Protein AF-A0A848U5D4-F1 (afdb_monomer_lite)

Radius of gyration: 32.66 Å; chains: 1; bounding box: 74×111×81 Å

Foldseek 3Di:
DVPVVVVVVVVVVVPPPDPPDPDFAKFKAFEAAPPPRAGAFQKWKAAPPDLHTDGAHPRRMDMDTPCSVVVHQWIWIWDKQWDIDIDGPVVGDSPDYHYDYTYGDDDDDDDDPPPDDDDDPDDDPPDDPDFQLRLLLLLLVCLVVFAFQAKDKDWDWDWDWDADPNAIADIWIFIKIKTARILNDDRLPPIDIDTPDTDDDPVGHYDPQALDFDDPPVVQKFQVPDDDDRSVVDVVSLQVLCPCSSQQCAQRDPLCGNVNPRVSVSKDKDFDDWIDIPNFIWTWIKIWHDDPQKIKIWIWTAGPPRRHTFKIKIWIKGFDWDDDPPDPPDTDTDPIDTAKIKMWGWDDDPSHTDTPDIDIDHDMDGDDDDPKDFPDWDADLVQLKIKTFIPFFWDPVLQFDPVQKFKFFLNHTFAFPGWDGDGRMIITHGDPVVSVVRSVVLVVCVVVPNPSVNTIDIHGPDIAHPVRD

pLDDT: mean 85.97, std 15.61, range [33.41, 98.69]

Structure (mmCIF, N/CA/C/O backbone):
data_AF-A0A848U5D4-F1
#
_entry.id   AF-A0A848U5D4-F1
#
loop_
_atom_site.group_PDB
_atom_site.id
_atom_site.type_symbol
_atom_site.label_atom_id
_atom_site.label_alt_id
_atom_site.label_comp_id
_atom_site.label_asym_id
_atom_site.label_entity_id
_atom_site.label_seq_id
_atom_site.pdbx_PDB_ins_code
_atom_site.Cartn_x
_atom_site.Cartn_y
_atom_site.Cartn_z
_atom_site.occupancy
_atom_site.B_iso_or_equiv
_atom_site.auth_seq_id
_atom_site.auth_comp_id
_atom_site.auth_asym_id
_atom_site.auth_atom_id
_atom_site.pdbx_PDB_model_num
ATOM 1 N N . MET A 1 1 ? 0.485 -72.971 -9.382 1.00 54.16 1 MET A N 1
ATOM 2 C CA . MET A 1 1 ? 0.673 -71.608 -9.935 1.00 54.16 1 MET A CA 1
ATOM 3 C C . MET A 1 1 ? -0.340 -70.518 -9.480 1.00 54.16 1 MET A C 1
ATOM 5 O O . MET A 1 1 ? -0.244 -69.434 -10.042 1.00 54.16 1 MET A O 1
ATOM 9 N N . PRO A 1 2 ? -1.213 -70.651 -8.446 1.00 55.44 2 PRO A N 1
ATOM 10 C CA . PRO A 1 2 ? -2.162 -69.566 -8.116 1.00 55.44 2 PRO A CA 1
ATOM 11 C C . PRO A 1 2 ? -1.630 -68.511 -7.118 1.00 55.44 2 PRO A C 1
ATOM 13 O O . PRO A 1 2 ? -2.135 -67.395 -7.059 1.00 55.44 2 PRO A O 1
ATOM 16 N N . THR A 1 3 ? -0.567 -68.799 -6.359 1.00 53.78 3 THR A N 1
ATOM 17 C CA . THR A 1 3 ? -0.093 -67.922 -5.266 1.00 53.78 3 THR A CA 1
ATOM 18 C C . THR A 1 3 ? 0.720 -66.706 -5.728 1.00 53.78 3 THR A C 1
ATOM 20 O O . THR A 1 3 ? 0.752 -65.686 -5.040 1.00 53.78 3 THR A O 1
ATOM 23 N N . LYS A 1 4 ? 1.349 -66.764 -6.911 1.00 54.62 4 LYS A N 1
ATOM 24 C CA . LYS A 1 4 ? 2.077 -65.619 -7.496 1.00 54.62 4 LYS A CA 1
ATOM 25 C C . LYS A 1 4 ? 1.135 -64.580 -8.117 1.00 54.62 4 LYS A C 1
ATOM 27 O O . LYS A 1 4 ? 1.479 -63.401 -8.131 1.00 54.62 4 LYS A O 1
ATOM 32 N N . LEU A 1 5 ? -0.048 -64.998 -8.580 1.00 56.78 5 LEU A N 1
AT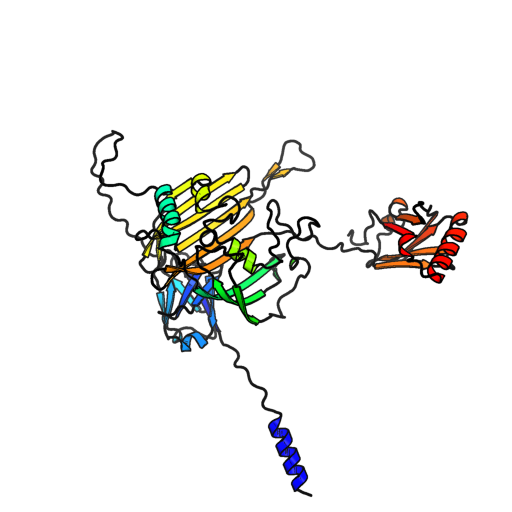OM 33 C CA . LEU A 1 5 ? -1.060 -64.097 -9.138 1.00 56.78 5 LEU A CA 1
ATOM 34 C C . LEU A 1 5 ? -1.739 -63.280 -8.029 1.00 56.78 5 LEU A C 1
ATOM 36 O O . LEU A 1 5 ? -1.858 -62.066 -8.154 1.00 56.78 5 LEU A O 1
ATOM 40 N N . LEU A 1 6 ? -2.067 -63.923 -6.901 1.00 55.53 6 LEU A N 1
ATOM 41 C CA . LEU A 1 6 ? -2.679 -63.259 -5.745 1.00 55.53 6 LEU A CA 1
ATOM 42 C C . LEU A 1 6 ? -1.739 -62.220 -5.104 1.00 55.53 6 LEU A C 1
ATOM 44 O O . LEU A 1 6 ? -2.174 -61.126 -4.760 1.00 55.53 6 LEU A O 1
ATOM 48 N N . LYS A 1 7 ? -0.429 -62.513 -5.027 1.00 54.50 7 LYS A N 1
ATOM 49 C CA . LYS A 1 7 ? 0.588 -61.552 -4.556 1.00 54.50 7 LYS A CA 1
ATOM 50 C C . LYS A 1 7 ? 0.797 -60.372 -5.514 1.00 54.50 7 LYS A C 1
ATOM 52 O O . LYS A 1 7 ? 1.061 -59.272 -5.045 1.00 54.50 7 LYS A O 1
ATOM 57 N N . ARG A 1 8 ? 0.657 -60.568 -6.833 1.00 57.53 8 ARG A N 1
ATOM 58 C CA . ARG A 1 8 ? 0.698 -59.466 -7.816 1.00 57.53 8 ARG A CA 1
ATOM 59 C C . ARG A 1 8 ? -0.566 -58.602 -7.769 1.00 57.53 8 ARG A C 1
ATOM 61 O O . ARG A 1 8 ? -0.453 -57.393 -7.915 1.00 57.53 8 ARG A O 1
ATOM 68 N N . LEU A 1 9 ? -1.731 -59.194 -7.496 1.00 56.75 9 LEU A N 1
ATOM 69 C CA . LEU A 1 9 ? -2.988 -58.456 -7.334 1.00 56.75 9 LEU A CA 1
ATOM 70 C C . LEU A 1 9 ? -2.988 -57.589 -6.057 1.00 56.75 9 LEU A C 1
ATOM 72 O O . LEU A 1 9 ? -3.416 -56.440 -6.091 1.00 56.75 9 LEU A O 1
ATOM 76 N N . LEU A 1 10 ? -2.430 -58.105 -4.954 1.00 56.72 10 LEU A N 1
ATOM 77 C CA . LEU A 1 10 ? -2.278 -57.368 -3.689 1.00 56.72 10 LEU A CA 1
ATOM 78 C C . LEU A 1 10 ? -1.253 -56.222 -3.768 1.00 56.72 10 LEU A C 1
ATOM 80 O O . LEU A 1 10 ? -1.412 -55.219 -3.080 1.00 56.72 10 LEU A O 1
ATOM 84 N N . LEU A 1 11 ? -0.233 -56.336 -4.629 1.00 52.09 11 LEU A N 1
ATOM 85 C CA . LEU A 1 11 ? 0.774 -55.286 -4.837 1.00 52.09 11 LEU A CA 1
ATOM 86 C C . LEU A 1 11 ? 0.240 -54.108 -5.678 1.00 52.09 11 LEU A C 1
ATOM 88 O O . LEU A 1 11 ? 0.707 -52.985 -5.519 1.00 52.09 11 LEU A O 1
ATOM 92 N N . ILE A 1 12 ? -0.755 -54.347 -6.542 1.00 57.12 12 ILE A N 1
ATOM 93 C CA . ILE A 1 12 ? -1.404 -53.303 -7.355 1.00 57.12 12 ILE A CA 1
ATOM 94 C C . ILE A 1 12 ? -2.438 -52.519 -6.527 1.00 57.12 12 ILE A C 1
ATOM 96 O O . ILE A 1 12 ? -2.585 -51.316 -6.728 1.00 57.12 12 ILE A O 1
ATOM 100 N N . LEU A 1 13 ? -3.083 -53.148 -5.533 1.00 53.72 13 LEU A N 1
ATOM 101 C CA . LEU A 1 13 ? -4.023 -52.460 -4.634 1.00 53.72 13 LEU A CA 1
ATOM 102 C C . LEU A 1 13 ? -3.355 -51.462 -3.668 1.00 53.72 13 LEU A C 1
ATOM 104 O O . LEU A 1 13 ? -4.023 -50.556 -3.180 1.00 53.72 13 LEU A O 1
ATOM 108 N N . PHE A 1 14 ? -2.052 -51.594 -3.402 1.00 52.59 14 PHE A N 1
ATOM 109 C CA . PHE A 1 14 ? -1.314 -50.678 -2.520 1.00 52.59 14 PHE A CA 1
ATOM 110 C C . PHE A 1 14 ? -0.798 -49.409 -3.224 1.00 52.59 14 PHE A C 1
ATOM 112 O O . PHE A 1 14 ? -0.247 -48.534 -2.563 1.00 52.59 14 PHE A O 1
ATOM 119 N N . PHE A 1 15 ? -0.982 -49.285 -4.546 1.00 53.69 15 PHE A N 1
ATOM 120 C CA . PHE A 1 15 ? -0.445 -48.174 -5.348 1.00 53.69 15 PHE A CA 1
ATOM 121 C C . PHE A 1 15 ? -1.496 -47.169 -5.855 1.00 53.69 15 PHE A C 1
ATOM 123 O O . PHE A 1 15 ? -1.135 -46.227 -6.557 1.00 53.69 15 PHE A O 1
ATOM 130 N N . SER A 1 16 ? -2.780 -47.325 -5.507 1.00 48.59 16 SER A N 1
ATOM 131 C CA . SER A 1 16 ? -3.867 -46.500 -6.065 1.00 48.59 16 SER A CA 1
ATOM 132 C C . SER A 1 16 ? -4.543 -45.530 -5.090 1.00 48.59 16 SER A C 1
ATOM 134 O O . SER A 1 16 ? -5.528 -44.899 -5.466 1.00 48.59 16 SER A O 1
ATOM 136 N N . THR A 1 17 ? -4.052 -45.353 -3.861 1.00 54.12 17 THR A N 1
ATOM 137 C CA . THR A 1 17 ? -4.565 -44.288 -2.982 1.00 54.12 17 THR A CA 1
ATOM 138 C C . THR A 1 17 ? -3.879 -42.970 -3.323 1.00 54.12 17 THR A C 1
ATOM 140 O O . THR A 1 17 ? -2.945 -42.544 -2.640 1.00 54.12 17 THR A O 1
ATOM 143 N N . THR A 1 18 ? -4.313 -42.312 -4.398 1.00 61.59 18 THR A N 1
ATOM 144 C CA . THR A 1 18 ? -4.013 -40.889 -4.554 1.00 61.59 18 THR A CA 1
ATOM 145 C C . THR A 1 18 ? -4.698 -40.150 -3.401 1.00 61.59 18 THR A C 1
ATOM 147 O O . THR A 1 18 ? -5.900 -40.335 -3.190 1.00 61.59 18 THR A O 1
ATOM 150 N N . PRO A 1 19 ? -3.976 -39.351 -2.596 1.00 57.00 19 PRO A N 1
ATOM 151 C CA . PRO A 1 19 ? -4.629 -38.513 -1.607 1.00 57.00 19 PRO A CA 1
ATOM 152 C C . PRO A 1 19 ? -5.522 -37.524 -2.357 1.00 57.00 19 PRO A C 1
ATOM 154 O O . PRO A 1 19 ? -5.044 -36.633 -3.060 1.00 57.00 19 PRO A O 1
ATOM 157 N N . ILE A 1 20 ? -6.836 -37.704 -2.234 1.00 56.47 20 ILE A N 1
ATOM 158 C CA . ILE A 1 20 ? -7.811 -36.693 -2.624 1.00 56.47 20 ILE A CA 1
ATOM 159 C C . ILE A 1 20 ? -7.644 -35.571 -1.604 1.00 56.47 20 ILE A C 1
ATOM 161 O O . ILE A 1 20 ? -8.182 -35.639 -0.500 1.00 56.47 20 ILE A O 1
ATOM 165 N N . PHE A 1 21 ? -6.843 -34.560 -1.936 1.00 56.91 21 PHE A N 1
ATOM 166 C CA . PHE A 1 21 ? -6.836 -33.327 -1.161 1.00 56.91 21 PHE A CA 1
ATOM 167 C C . PHE A 1 21 ? -8.234 -32.705 -1.278 1.00 56.91 21 PHE A C 1
ATOM 169 O O . PHE A 1 21 ? -8.692 -32.480 -2.403 1.00 56.91 21 PHE A O 1
ATOM 176 N N . PRO A 1 22 ? -8.936 -32.434 -0.163 1.00 52.28 22 PRO A N 1
ATOM 177 C CA . PRO A 1 22 ? -10.192 -31.705 -0.214 1.00 52.28 22 PRO A CA 1
ATOM 178 C C . PRO A 1 22 ? -9.967 -30.374 -0.933 1.00 52.28 22 PRO A C 1
ATOM 180 O O . PRO A 1 22 ? -9.109 -29.587 -0.529 1.00 52.28 22 PRO A O 1
ATOM 183 N N . GLN A 1 23 ? -10.715 -30.115 -2.007 1.00 60.06 23 GLN A N 1
ATOM 184 C CA . GLN A 1 23 ? -10.774 -28.766 -2.558 1.00 60.06 23 GLN A CA 1
ATOM 185 C C . GLN A 1 23 ? -11.432 -27.881 -1.501 1.00 60.06 23 GLN A C 1
ATOM 187 O O . GLN A 1 23 ? -12.581 -28.105 -1.123 1.00 60.06 23 GLN A O 1
ATOM 192 N N . GLU A 1 24 ? -10.683 -26.912 -0.980 1.00 73.06 24 GLU A N 1
ATOM 193 C CA . GLU A 1 24 ? -11.204 -25.962 -0.004 1.00 73.06 24 GLU A CA 1
ATOM 194 C C . GLU A 1 24 ? -12.320 -25.145 -0.668 1.00 73.06 24 GLU A C 1
ATOM 196 O O . GLU A 1 24 ? -12.078 -24.358 -1.584 1.00 73.06 24 GLU A O 1
ATOM 201 N N . GLY A 1 25 ? -13.563 -25.388 -0.245 1.00 84.75 25 GLY A N 1
ATOM 202 C CA . GLY A 1 25 ? -14.721 -24.638 -0.712 1.00 84.75 25 GLY A CA 1
ATOM 203 C C . GLY A 1 25 ? -14.667 -23.192 -0.225 1.00 84.75 25 GLY A C 1
ATOM 204 O O . GLY A 1 25 ? -14.090 -22.890 0.824 1.00 84.75 25 GLY A O 1
ATOM 205 N N . PHE A 1 26 ? -15.305 -22.288 -0.964 1.00 91.06 26 PHE A N 1
ATOM 206 C CA . PHE A 1 26 ? -15.376 -20.877 -0.605 1.00 91.06 26 PHE A CA 1
ATOM 207 C C . PHE A 1 26 ? -16.807 -20.358 -0.674 1.00 91.06 26 PHE A C 1
ATOM 209 O O . PHE A 1 26 ? -17.550 -20.667 -1.601 1.00 91.06 26 PHE A O 1
ATOM 216 N N . VAL A 1 27 ? -17.149 -19.475 0.261 1.00 94.62 27 VAL A N 1
ATOM 217 C CA . VAL A 1 27 ? -18.354 -18.648 0.188 1.00 94.62 27 VAL A CA 1
ATOM 218 C C . VAL A 1 27 ? -17.960 -17.276 -0.342 1.00 94.62 27 VAL A C 1
ATOM 220 O O . VAL A 1 27 ? -17.094 -16.601 0.222 1.00 94.62 27 VAL A O 1
ATOM 223 N N . THR A 1 28 ? -18.594 -16.858 -1.433 1.00 96.56 28 THR A N 1
ATOM 224 C CA . THR A 1 28 ? -18.390 -15.540 -2.040 1.00 96.56 28 THR A CA 1
ATOM 225 C C . THR A 1 28 ? -19.516 -14.590 -1.660 1.00 96.56 28 THR A C 1
ATOM 227 O O . THR A 1 28 ? -20.682 -14.978 -1.525 1.00 96.56 28 THR A O 1
ATOM 230 N N . GLY A 1 29 ? -19.185 -13.314 -1.506 1.00 97.19 29 GLY A N 1
ATOM 231 C CA . GLY A 1 29 ? -20.181 -12.287 -1.253 1.00 97.19 29 GLY A CA 1
ATOM 232 C C . GLY A 1 29 ? -19.762 -10.915 -1.747 1.00 97.19 29 GLY A C 1
ATOM 233 O O . GLY A 1 29 ? -18.620 -10.698 -2.145 1.00 97.19 29 GLY A O 1
ATOM 234 N N . GLN A 1 30 ? -20.720 -9.996 -1.732 1.00 97.94 30 GLN A N 1
ATOM 235 C CA . GLN A 1 30 ? -20.528 -8.594 -2.069 1.00 97.94 30 GLN A CA 1
ATOM 236 C C . GLN A 1 30 ? -21.238 -7.722 -1.036 1.00 97.94 30 GLN A C 1
ATOM 238 O O . GLN A 1 30 ? -22.431 -7.901 -0.781 1.00 97.94 30 GLN A O 1
ATOM 243 N N . LEU A 1 31 ? -20.496 -6.788 -0.447 1.00 98.31 31 LEU A N 1
ATOM 244 C CA . LEU A 1 31 ? -21.010 -5.799 0.490 1.00 98.31 31 LEU A CA 1
ATOM 245 C C . LEU A 1 31 ? -21.389 -4.524 -0.252 1.00 98.31 31 LEU A C 1
ATOM 247 O O . LEU A 1 31 ? -20.558 -3.935 -0.944 1.00 98.31 31 LEU A O 1
ATOM 251 N N . ILE A 1 32 ? -22.633 -4.092 -0.073 1.00 97.88 32 ILE A N 1
ATOM 252 C CA . ILE A 1 32 ? -23.153 -2.857 -0.663 1.00 97.88 32 ILE A CA 1
ATOM 253 C C . ILE A 1 32 ? -23.887 -2.021 0.386 1.00 97.88 32 ILE A C 1
ATOM 255 O O . ILE A 1 32 ? -24.508 -2.552 1.314 1.00 97.88 32 ILE A O 1
ATOM 259 N N . ASP A 1 33 ? -23.831 -0.707 0.231 1.00 97.25 33 ASP A N 1
ATOM 260 C CA . ASP A 1 33 ? -24.613 0.232 1.027 1.00 97.25 33 ASP A CA 1
ATOM 261 C C . ASP A 1 33 ? -26.102 0.077 0.671 1.00 97.25 33 ASP A C 1
ATOM 263 O O . ASP A 1 33 ? -26.503 0.096 -0.496 1.00 97.25 33 ASP A O 1
ATOM 267 N N . LYS A 1 34 ? -26.949 -0.105 1.690 1.00 97.06 34 LYS A N 1
ATOM 268 C CA . LYS A 1 34 ? -28.400 -0.258 1.521 1.00 97.06 34 LYS A CA 1
ATOM 269 C C . LYS A 1 34 ? -29.064 0.977 0.893 1.00 97.06 34 LYS A C 1
ATOM 271 O O . LYS A 1 34 ? -30.097 0.824 0.249 1.00 97.06 34 LYS A O 1
ATOM 276 N N . LYS A 1 35 ? -28.522 2.175 1.117 1.00 95.38 35 LYS A N 1
ATOM 277 C CA . LYS A 1 35 ? -29.077 3.468 0.703 1.00 95.38 35 LYS A CA 1
ATOM 278 C C . LYS A 1 35 ? -28.780 3.791 -0.758 1.00 95.38 35 LYS A C 1
ATOM 280 O O . LYS A 1 35 ? -29.699 4.182 -1.469 1.00 95.38 35 LYS A O 1
ATOM 285 N N . ASN A 1 36 ? -27.526 3.678 -1.194 1.00 95.50 36 ASN A N 1
ATOM 286 C CA . ASN A 1 36 ? -27.109 4.107 -2.538 1.00 95.50 36 ASN A CA 1
ATOM 287 C C . ASN A 1 36 ? -26.628 2.956 -3.443 1.00 95.50 36 ASN A C 1
ATOM 289 O O . ASN A 1 36 ? -26.412 3.178 -4.631 1.00 95.50 36 ASN A O 1
ATOM 293 N N . GLY A 1 37 ? -26.492 1.733 -2.917 1.00 95.50 37 GLY A N 1
ATOM 294 C CA . GLY A 1 37 ? -26.027 0.569 -3.672 1.00 95.50 37 GLY A CA 1
ATOM 295 C C . GLY A 1 37 ? -24.526 0.560 -3.976 1.00 95.50 37 GLY A C 1
ATOM 296 O O . GLY A 1 37 ? -24.070 -0.334 -4.688 1.00 95.50 37 GLY A O 1
ATOM 297 N N . GLU A 1 38 ? -23.754 1.519 -3.458 1.00 96.88 38 GLU A N 1
ATOM 298 C CA . GLU A 1 38 ? -22.311 1.575 -3.675 1.00 96.88 38 GLU A CA 1
ATOM 299 C C . GLU A 1 38 ? -21.589 0.442 -2.928 1.00 96.88 38 GLU A C 1
ATOM 301 O O . GLU A 1 38 ? -22.018 0.038 -1.841 1.00 96.88 38 GLU A O 1
ATOM 306 N N . PRO A 1 39 ? -20.475 -0.080 -3.471 1.00 97.56 39 PRO A N 1
ATOM 307 C CA . PRO A 1 39 ? -19.694 -1.092 -2.781 1.00 97.56 39 PRO A CA 1
ATOM 308 C C . PRO A 1 39 ? -19.050 -0.582 -1.493 1.00 97.56 39 PRO A C 1
ATOM 310 O O . PRO A 1 39 ? -18.466 0.502 -1.457 1.00 97.56 39 PRO A O 1
ATOM 313 N N . ILE A 1 40 ? -19.078 -1.408 -0.448 1.00 96.81 40 ILE A N 1
ATOM 314 C CA . ILE A 1 40 ? -18.435 -1.086 0.828 1.00 96.81 40 ILE A CA 1
ATOM 315 C C . ILE A 1 40 ? -17.030 -1.674 0.825 1.00 96.81 40 ILE A C 1
ATOM 317 O O . ILE A 1 40 ? -16.851 -2.886 0.924 1.00 96.81 40 ILE A O 1
ATOM 321 N N . VAL A 1 41 ? -16.039 -0.794 0.710 1.00 94.94 41 VAL A N 1
ATOM 322 C CA . VAL A 1 41 ? -14.622 -1.157 0.617 1.00 94.94 41 VAL A CA 1
ATOM 323 C C . VAL A 1 41 ? -13.982 -1.301 1.996 1.00 94.94 41 VAL A C 1
ATOM 325 O O . VAL A 1 41 ? -14.273 -0.521 2.904 1.00 94.94 41 VAL A O 1
ATOM 328 N N . PHE A 1 42 ? -13.061 -2.255 2.141 1.00 93.75 42 PHE A N 1
ATOM 329 C CA . PHE A 1 42 ? -12.286 -2.477 3.368 1.00 93.75 42 PHE A CA 1
ATOM 330 C C . PHE A 1 42 ? -13.120 -2.734 4.639 1.00 93.75 42 PHE A C 1
ATOM 332 O O . PHE A 1 42 ? -12.654 -2.489 5.750 1.00 93.75 42 PHE A O 1
ATOM 339 N N . ALA A 1 43 ? -14.349 -3.231 4.496 1.00 96.44 43 ALA A N 1
ATOM 340 C CA . ALA A 1 43 ? -15.112 -3.774 5.615 1.00 96.44 43 ALA A CA 1
ATOM 341 C C . ALA A 1 43 ? -14.491 -5.088 6.104 1.00 96.44 43 ALA A C 1
ATOM 343 O O . ALA A 1 43 ? -14.031 -5.894 5.287 1.00 96.44 43 ALA A O 1
ATOM 344 N N . THR A 1 44 ? -14.539 -5.305 7.416 1.00 96.00 44 THR A N 1
ATOM 345 C CA . THR A 1 44 ? -14.082 -6.520 8.094 1.00 96.00 44 THR A CA 1
ATOM 346 C C . THR A 1 44 ? -15.210 -7.544 8.123 1.00 96.00 44 THR A C 1
ATOM 348 O O . THR A 1 44 ? -16.311 -7.234 8.575 1.00 96.00 44 THR A O 1
ATOM 351 N N . ILE A 1 45 ? -14.928 -8.768 7.677 1.00 96.62 45 ILE A N 1
ATOM 352 C CA . ILE A 1 45 ? -15.831 -9.921 7.728 1.00 96.62 45 ILE A CA 1
ATOM 353 C C . ILE A 1 45 ? -15.126 -11.007 8.532 1.00 96.62 45 ILE A C 1
ATOM 355 O O . ILE A 1 45 ? -14.193 -11.633 8.030 1.00 96.62 45 ILE A O 1
ATOM 359 N N . ARG A 1 46 ? -15.540 -11.235 9.777 1.00 94.94 46 ARG A N 1
ATOM 360 C CA . ARG A 1 46 ? -14.860 -12.181 10.675 1.00 94.94 46 ARG A CA 1
ATOM 361 C C . ARG A 1 46 ? -15.822 -13.153 11.324 1.00 94.94 46 ARG A C 1
ATOM 363 O O . ARG A 1 46 ? -16.995 -12.841 11.500 1.00 94.94 46 ARG A O 1
ATOM 370 N N . VAL A 1 47 ? -15.315 -14.314 11.722 1.00 96.00 47 VAL A N 1
ATOM 371 C CA . VAL A 1 47 ? -16.056 -15.201 12.623 1.00 96.00 47 VAL A CA 1
ATOM 372 C C . VAL A 1 47 ? -16.212 -14.475 13.959 1.00 96.00 47 VAL A C 1
ATOM 374 O O . VAL A 1 47 ? -15.228 -14.008 14.537 1.00 96.00 47 VAL A O 1
ATOM 377 N N . LYS A 1 48 ? -17.452 -14.324 14.431 1.00 94.44 48 LYS A N 1
ATOM 378 C CA . LYS A 1 48 ? -17.763 -13.515 15.614 1.00 94.44 48 LYS A CA 1
ATOM 379 C C . LYS A 1 48 ? -16.980 -14.013 16.833 1.00 94.44 48 LYS A C 1
ATOM 381 O O . LYS A 1 48 ? -16.958 -15.205 17.128 1.00 94.44 48 LYS A O 1
ATOM 386 N N . GLY A 1 49 ? -16.312 -13.089 17.526 1.00 90.06 49 GLY A N 1
ATOM 387 C CA . GLY A 1 49 ? -15.462 -13.400 18.682 1.00 90.06 49 GLY A CA 1
ATOM 388 C C . GLY A 1 49 ? -14.119 -14.064 18.346 1.00 90.06 49 GLY A C 1
ATOM 389 O O . GLY A 1 49 ? -13.413 -14.487 19.257 1.00 90.06 49 GLY A O 1
ATOM 390 N N . LYS A 1 50 ? -13.744 -14.169 17.065 1.00 90.50 50 LYS A N 1
ATOM 391 C CA . LYS A 1 50 ? -12.449 -14.703 16.621 1.00 90.50 50 LYS A CA 1
ATOM 392 C C . LYS A 1 50 ? -11.660 -13.639 15.856 1.00 90.50 50 LYS A C 1
ATOM 394 O O . LYS A 1 50 ? -12.229 -12.743 15.234 1.00 90.50 50 LYS A O 1
ATOM 399 N N . ALA A 1 51 ? -10.336 -13.778 15.849 1.00 85.12 51 ALA A N 1
ATOM 400 C CA . ALA A 1 51 ? -9.424 -12.994 15.008 1.00 85.12 51 ALA A CA 1
ATOM 401 C C . ALA A 1 51 ? -9.275 -13.584 13.587 1.00 85.12 51 ALA A C 1
ATOM 403 O O . ALA A 1 51 ? -8.302 -13.319 12.891 1.00 85.12 51 ALA A O 1
ATOM 404 N N . ILE A 1 52 ? -10.228 -14.420 13.162 1.00 89.50 52 ILE A N 1
ATOM 405 C CA . ILE A 1 52 ? -10.224 -15.104 11.867 1.00 89.50 52 ILE A CA 1
ATOM 406 C C . ILE A 1 52 ? -11.236 -14.401 10.969 1.00 89.50 52 ILE A C 1
ATOM 408 O O . ILE A 1 52 ? -12.437 -14.406 11.254 1.00 89.50 52 ILE A O 1
ATOM 412 N N . GLY A 1 53 ? -10.758 -13.791 9.890 1.00 92.75 53 GLY A N 1
ATOM 413 C CA . GLY A 1 53 ? -11.595 -13.001 9.000 1.00 92.75 53 GLY A CA 1
ATOM 414 C C . GLY A 1 53 ? -10.921 -12.651 7.683 1.00 92.75 53 GLY A C 1
ATOM 415 O O . GLY A 1 53 ? -9.783 -13.029 7.418 1.00 92.75 53 GLY A O 1
ATOM 416 N N . VAL A 1 54 ? -11.663 -11.929 6.853 1.00 93.88 54 VAL A N 1
ATOM 417 C CA . VAL A 1 54 ? -11.210 -11.364 5.583 1.00 93.88 54 VAL A CA 1
ATOM 418 C C . VAL A 1 54 ? -11.662 -9.913 5.472 1.00 93.88 54 VAL A C 1
ATOM 420 O O . VAL A 1 54 ? -12.540 -9.453 6.206 1.00 93.88 54 VAL A O 1
ATOM 423 N N . ILE A 1 55 ? -11.081 -9.203 4.514 1.00 94.88 55 ILE A N 1
ATOM 424 C CA . ILE A 1 55 ? -11.407 -7.815 4.207 1.00 94.88 55 ILE A CA 1
ATOM 425 C C . ILE A 1 55 ? -12.043 -7.754 2.819 1.00 94.88 55 ILE A C 1
ATOM 427 O O . ILE A 1 55 ? -11.606 -8.444 1.896 1.00 94.88 55 ILE A O 1
ATOM 431 N N . SER A 1 56 ? -13.082 -6.937 2.668 1.00 96.25 56 SER A N 1
ATOM 432 C CA . SER A 1 56 ? -13.705 -6.695 1.360 1.00 96.25 56 SER A CA 1
ATOM 433 C C . SER A 1 56 ? -12.808 -5.874 0.429 1.00 96.25 56 SER A C 1
ATOM 435 O O . SER A 1 56 ? -12.091 -4.960 0.840 1.00 96.25 56 SER A O 1
ATOM 437 N N . ASN A 1 57 ? -12.873 -6.208 -0.856 1.00 92.62 57 ASN A N 1
ATOM 438 C CA . ASN A 1 57 ? -12.130 -5.576 -1.938 1.00 92.62 57 ASN A CA 1
ATOM 439 C C . ASN A 1 57 ? -12.696 -4.188 -2.300 1.00 92.62 57 ASN A C 1
ATOM 441 O O . ASN A 1 57 ? -13.707 -3.731 -1.768 1.00 92.62 57 ASN A O 1
ATOM 445 N N . LEU A 1 58 ? -12.054 -3.520 -3.267 1.00 89.44 58 LEU A N 1
ATOM 446 C CA . LEU A 1 58 ? -12.468 -2.202 -3.776 1.00 89.44 58 LEU A CA 1
ATOM 447 C C . LEU A 1 58 ? -13.843 -2.194 -4.470 1.00 89.44 58 LEU A C 1
ATOM 449 O O . LEU A 1 58 ? -14.436 -1.134 -4.630 1.00 89.44 58 LEU A O 1
ATOM 453 N N . ASP A 1 59 ? -14.337 -3.352 -4.897 1.00 92.38 59 ASP A N 1
ATOM 454 C CA . ASP A 1 59 ? -15.670 -3.558 -5.476 1.00 92.38 59 ASP A CA 1
ATOM 455 C C . ASP A 1 59 ? -16.663 -4.154 -4.459 1.00 92.38 59 ASP A C 1
ATOM 457 O O . ASP A 1 59 ? -17.731 -4.648 -4.835 1.00 92.38 59 ASP A O 1
ATOM 461 N N . GLY A 1 60 ? -16.300 -4.138 -3.169 1.00 95.69 60 GLY A N 1
ATOM 462 C CA . GLY A 1 60 ? -17.078 -4.695 -2.063 1.00 95.69 60 GLY A CA 1
ATOM 463 C C . GLY A 1 60 ? -17.116 -6.222 -2.029 1.00 95.69 60 GLY A C 1
ATOM 464 O O . GLY A 1 60 ? -17.736 -6.792 -1.130 1.00 95.69 60 GLY A O 1
ATOM 465 N N . SER A 1 61 ? -16.476 -6.908 -2.982 1.00 96.75 61 SER A N 1
ATOM 466 C CA . SER A 1 61 ? -16.444 -8.368 -3.008 1.00 96.75 61 SER A CA 1
ATOM 467 C C . SER A 1 61 ? -15.576 -8.927 -1.884 1.00 96.75 61 SER A C 1
ATOM 469 O O . SER A 1 61 ? -14.573 -8.336 -1.486 1.00 96.75 61 SER A O 1
ATOM 471 N N . PHE A 1 62 ? -15.938 -10.096 -1.376 1.00 95.62 62 PHE A N 1
ATOM 472 C CA . PHE A 1 62 ? -15.128 -10.852 -0.433 1.00 95.62 62 PHE A CA 1
ATOM 473 C C . PHE A 1 62 ? -15.312 -12.350 -0.671 1.00 95.62 62 PHE A C 1
ATOM 475 O O . PHE A 1 62 ? -16.289 -12.801 -1.279 1.00 95.62 62 PHE A O 1
ATOM 482 N N . ARG A 1 63 ? -14.355 -13.132 -0.178 1.00 92.94 63 ARG A N 1
ATOM 483 C CA . ARG A 1 63 ? -14.379 -14.589 -0.253 1.00 92.94 63 ARG A CA 1
ATOM 484 C C . ARG A 1 63 ? -13.863 -15.155 1.060 1.00 92.94 63 ARG A C 1
ATOM 486 O O . ARG A 1 63 ? -12.749 -14.821 1.448 1.00 92.94 63 ARG A O 1
ATOM 493 N N . ILE A 1 64 ? -14.652 -15.998 1.717 1.00 92.81 64 ILE A N 1
ATOM 494 C CA . ILE A 1 64 ? -14.245 -16.701 2.939 1.00 92.81 64 ILE A CA 1
ATOM 495 C C . ILE A 1 64 ? -14.112 -18.203 2.672 1.00 92.81 64 ILE A C 1
ATOM 497 O O . ILE A 1 64 ? -14.944 -18.764 1.953 1.00 92.81 64 ILE A O 1
ATOM 501 N N . PRO A 1 65 ? -13.091 -18.867 3.231 1.00 90.19 65 PRO A N 1
ATOM 502 C CA . PRO A 1 65 ? -13.014 -20.321 3.241 1.00 90.19 65 PRO A CA 1
ATOM 503 C C . PRO A 1 65 ? -14.196 -20.957 3.978 1.00 90.19 65 PRO A C 1
ATOM 505 O O . PRO A 1 65 ? -14.610 -20.475 5.032 1.00 90.19 65 PRO A O 1
ATOM 508 N N . GLU A 1 66 ? -14.702 -22.083 3.481 1.00 87.94 66 GLU A N 1
ATOM 509 C CA . GLU A 1 66 ? -15.790 -22.816 4.140 1.00 87.94 66 GLU A CA 1
ATOM 510 C C . GLU A 1 66 ? -15.423 -23.312 5.541 1.00 87.94 66 GLU A C 1
ATOM 512 O O . GLU A 1 66 ? -16.291 -23.328 6.417 1.00 87.94 66 GLU A O 1
ATOM 517 N N . ARG A 1 67 ? -14.139 -23.614 5.779 1.00 89.06 67 ARG A N 1
ATOM 518 C CA . ARG A 1 67 ? -13.600 -23.984 7.100 1.00 89.06 67 ARG A CA 1
ATOM 519 C C . ARG A 1 67 ? -13.829 -22.930 8.184 1.00 89.06 67 ARG A C 1
ATOM 521 O O . ARG A 1 67 ? -13.654 -23.210 9.359 1.00 89.06 67 ARG A O 1
ATOM 528 N N . PHE A 1 68 ? -14.247 -21.707 7.837 1.00 92.06 68 PHE A N 1
ATOM 529 C CA . PHE A 1 68 ? -14.663 -20.721 8.842 1.00 92.06 68 PHE A CA 1
ATOM 530 C C . PHE A 1 68 ? -15.790 -21.254 9.743 1.00 92.06 68 PHE A C 1
ATOM 532 O O . PHE A 1 68 ? -15.865 -20.865 10.907 1.00 92.06 68 PHE A O 1
ATOM 539 N N . LYS A 1 69 ? -16.602 -22.193 9.234 1.00 90.06 69 LYS A N 1
ATOM 540 C CA . LYS A 1 69 ? -17.643 -22.896 9.997 1.00 90.06 69 LYS A CA 1
ATOM 541 C C . LYS A 1 69 ? -17.093 -23.712 11.168 1.00 90.06 69 LYS A C 1
ATOM 543 O O . LYS A 1 69 ? -17.800 -23.865 12.160 1.00 90.06 69 LYS A O 1
ATOM 548 N N . ASP A 1 70 ? -15.840 -24.156 11.092 1.00 92.31 70 ASP A N 1
ATOM 549 C CA . ASP A 1 70 ? -15.185 -24.935 12.149 1.00 92.31 70 ASP A CA 1
ATOM 550 C C . ASP A 1 70 ? -14.848 -24.062 13.370 1.00 92.31 70 ASP A C 1
ATOM 552 O O . ASP A 1 70 ? -14.685 -24.560 14.482 1.00 92.31 70 ASP A O 1
ATOM 556 N N . PHE A 1 71 ? -14.775 -22.738 13.184 1.00 92.19 71 PHE A N 1
ATOM 557 C CA . PHE A 1 71 ? -14.444 -21.780 14.241 1.00 92.19 71 PHE A CA 1
ATOM 558 C C . PHE A 1 71 ? -15.673 -21.082 14.840 1.00 92.19 71 PHE A C 1
ATOM 560 O O . PHE A 1 71 ? -15.565 -20.491 15.919 1.00 92.19 71 PHE A O 1
ATOM 567 N N . GLY A 1 72 ? -16.819 -21.115 14.149 1.00 93.25 72 GLY A N 1
ATOM 568 C CA . GLY A 1 72 ? -18.069 -20.504 14.600 1.00 93.25 72 GLY A CA 1
ATOM 569 C C . GLY A 1 72 ? -19.146 -20.413 13.513 1.00 93.25 72 GLY A C 1
ATOM 570 O O . GLY A 1 72 ? -18.879 -20.524 12.319 1.00 93.25 72 GLY A O 1
ATOM 571 N N . SER A 1 73 ? -20.392 -20.185 13.937 1.00 94.00 73 SER A N 1
ATOM 572 C CA . SER A 1 73 ? -21.576 -20.154 13.062 1.00 94.00 73 SER A CA 1
ATOM 573 C C . SER A 1 73 ? -22.008 -18.755 12.615 1.00 94.00 73 SER A C 1
ATOM 575 O O . SER A 1 73 ? -22.843 -18.650 11.718 1.00 94.00 73 SER A O 1
ATOM 577 N N . VAL A 1 74 ? -21.450 -17.690 13.201 1.00 96.88 74 VAL A N 1
ATOM 578 C CA . VAL A 1 74 ? -21.837 -16.292 12.943 1.00 96.88 74 VAL A CA 1
ATOM 579 C C . VAL A 1 74 ? -20.667 -15.517 12.342 1.00 96.88 74 VAL A C 1
ATOM 581 O O . VAL A 1 74 ? -19.572 -15.506 12.908 1.00 96.88 74 VAL A O 1
ATOM 584 N N . LEU A 1 75 ? -20.912 -14.833 11.224 1.00 96.88 75 LEU A N 1
ATOM 585 C CA . LEU A 1 75 ? -20.053 -13.771 10.713 1.00 96.88 75 LEU A CA 1
ATOM 586 C C . LEU A 1 75 ? -20.502 -12.441 11.293 1.00 96.88 75 LEU A C 1
ATOM 588 O O . LEU A 1 75 ? -21.665 -12.074 11.155 1.00 96.88 75 LEU A O 1
ATOM 592 N N . GLU A 1 76 ? -19.559 -11.705 11.859 1.00 96.81 76 GLU A N 1
ATOM 593 C CA . GLU A 1 76 ? -19.715 -10.294 12.176 1.00 96.81 76 GLU A CA 1
ATOM 594 C C . GLU A 1 76 ? -19.114 -9.472 11.029 1.00 96.81 76 GLU A C 1
ATOM 596 O O . GLU A 1 76 ? -17.937 -9.624 10.679 1.00 96.81 76 GLU A O 1
ATOM 601 N N . ILE A 1 77 ? -19.931 -8.607 10.432 1.00 97.44 77 ILE A N 1
ATOM 602 C CA . ILE A 1 77 ? -19.537 -7.708 9.350 1.00 97.44 77 ILE A CA 1
ATOM 603 C C . ILE A 1 77 ? -19.558 -6.280 9.880 1.00 97.44 77 ILE A C 1
ATOM 605 O O . ILE A 1 77 ? -20.608 -5.771 10.275 1.00 97.44 77 ILE A O 1
ATOM 609 N N . SER A 1 78 ? -18.402 -5.620 9.855 1.00 95.75 78 SER A N 1
ATOM 610 C CA . SER A 1 78 ? -18.239 -4.257 10.362 1.00 95.75 78 SER A CA 1
ATOM 611 C C . SER A 1 78 ? -17.523 -3.358 9.360 1.00 95.75 78 SER A C 1
ATOM 613 O O . SER A 1 78 ? -16.605 -3.771 8.651 1.00 95.75 78 SER A O 1
ATOM 615 N N . SER A 1 79 ? -17.964 -2.106 9.288 1.00 95.38 79 SER A N 1
ATOM 616 C CA . SER A 1 79 ? -17.355 -1.073 8.457 1.00 95.38 79 SER A CA 1
ATOM 617 C C . SER A 1 79 ? -17.579 0.294 9.091 1.00 95.38 79 SER A C 1
ATOM 619 O O . SER A 1 79 ? -18.614 0.535 9.712 1.00 95.38 79 SER A O 1
ATOM 621 N N . MET A 1 80 ? -16.609 1.192 8.933 1.00 93.06 80 MET A N 1
ATOM 622 C CA . MET A 1 80 ? -16.700 2.558 9.446 1.00 93.06 80 MET A CA 1
ATOM 623 C C . MET A 1 80 ? -17.897 3.285 8.828 1.00 93.06 80 MET A C 1
ATOM 625 O O . MET A 1 80 ? -17.989 3.402 7.607 1.00 93.06 80 MET A O 1
ATOM 629 N N . GLY A 1 81 ? -18.790 3.799 9.673 1.00 92.56 81 GLY A N 1
ATOM 630 C CA . GLY A 1 81 ? -19.993 4.520 9.255 1.00 92.56 81 GLY A CA 1
ATOM 631 C C . GLY A 1 81 ? -21.191 3.621 8.955 1.00 92.56 81 GLY A C 1
ATOM 632 O O . GLY A 1 81 ? -22.181 4.115 8.426 1.00 92.56 81 GLY A O 1
ATOM 633 N N . TYR A 1 82 ? -21.133 2.333 9.301 1.00 95.00 82 TYR A N 1
ATOM 634 C CA . TYR A 1 82 ? -22.224 1.378 9.109 1.00 95.00 82 TYR A CA 1
ATOM 635 C C . TYR A 1 82 ? -22.588 0.677 10.415 1.00 95.00 82 TYR A C 1
ATOM 637 O O . TYR A 1 82 ? -21.750 0.478 11.293 1.00 95.00 82 TYR A O 1
ATOM 645 N N . VAL A 1 83 ? -23.852 0.278 10.524 1.00 94.88 83 VAL A N 1
ATOM 646 C CA . VAL A 1 83 ? -24.325 -0.594 11.599 1.00 94.88 83 VAL A CA 1
ATOM 647 C C . VAL A 1 83 ? -23.733 -1.987 11.387 1.00 94.88 83 VAL A C 1
ATOM 649 O O . VAL A 1 83 ? -23.887 -2.571 10.309 1.00 94.88 83 VAL A O 1
ATOM 652 N N . THR A 1 84 ? -23.060 -2.510 12.413 1.00 95.69 84 THR A N 1
ATOM 653 C CA . THR A 1 84 ? -22.501 -3.866 12.419 1.00 95.69 84 THR A CA 1
ATOM 654 C C . THR A 1 84 ? -23.603 -4.890 12.191 1.00 95.69 84 THR A C 1
ATOM 656 O O . THR A 1 84 ? -24.694 -4.785 12.755 1.00 95.69 84 THR A O 1
ATOM 659 N N . LYS A 1 85 ? -23.330 -5.875 11.338 1.00 96.56 85 LYS A N 1
ATOM 660 C CA . LYS A 1 85 ? -24.308 -6.882 10.941 1.00 96.56 85 LYS A CA 1
ATOM 661 C C . LYS A 1 85 ? -23.785 -8.277 11.226 1.00 96.56 85 LYS A C 1
ATOM 663 O O . LYS A 1 85 ? -22.760 -8.672 10.677 1.00 96.56 85 LYS A O 1
ATOM 668 N N . ASP A 1 86 ? -24.558 -9.026 11.998 1.00 97.56 86 ASP A N 1
ATOM 669 C CA . ASP A 1 86 ? -24.339 -10.451 12.207 1.00 97.56 86 ASP A CA 1
ATOM 670 C C . ASP A 1 86 ? -25.135 -11.268 11.189 1.00 97.56 86 ASP A C 1
ATOM 672 O O . ASP A 1 86 ? -26.295 -10.962 10.900 1.00 97.56 86 ASP A O 1
ATOM 676 N N . ILE A 1 87 ? -24.510 -12.300 10.624 1.00 96.75 87 ILE A N 1
ATOM 677 C CA . ILE A 1 87 ? -25.133 -13.220 9.664 1.00 96.75 87 ILE A CA 1
ATOM 678 C C . ILE A 1 87 ? -24.699 -14.647 9.985 1.00 96.75 87 ILE A C 1
ATOM 680 O O . ILE A 1 87 ? -23.522 -14.895 10.241 1.00 96.75 87 ILE A O 1
ATOM 684 N N . LEU A 1 88 ? -25.625 -15.605 9.933 1.00 96.50 88 LEU A N 1
ATOM 685 C CA . LEU A 1 88 ? -25.280 -17.017 10.073 1.00 96.50 88 LEU A CA 1
ATOM 686 C C . LEU A 1 88 ? -24.552 -17.512 8.816 1.00 96.50 88 LEU A C 1
ATOM 688 O O . LEU A 1 88 ? -25.038 -17.347 7.699 1.00 96.50 88 LEU A O 1
ATOM 692 N N . LEU A 1 89 ? -23.405 -18.182 8.981 1.00 93.44 89 LEU A N 1
ATOM 693 C CA . LEU A 1 89 ? -22.660 -18.778 7.859 1.00 93.44 89 LEU A CA 1
ATOM 694 C C . LEU A 1 89 ? -23.492 -19.821 7.098 1.00 93.44 89 LEU A C 1
ATOM 696 O O . LEU A 1 89 ? -23.211 -20.100 5.933 1.00 93.44 89 LEU A O 1
ATOM 700 N N . TYR A 1 90 ? -24.470 -20.437 7.761 1.00 91.00 90 TYR A N 1
ATOM 701 C CA . TYR A 1 90 ? -25.353 -21.438 7.167 1.00 91.00 90 TYR A CA 1
ATOM 702 C C . TYR A 1 90 ? -26.400 -20.834 6.222 1.00 91.00 90 TYR A C 1
ATOM 704 O O . TYR A 1 90 ? -26.849 -21.537 5.322 1.00 91.00 90 TYR A O 1
ATOM 712 N N . ASP A 1 91 ? -26.702 -19.538 6.351 1.00 94.12 91 ASP A N 1
ATOM 713 C CA . ASP A 1 91 ? -27.647 -18.832 5.473 1.00 94.12 91 ASP A CA 1
ATOM 714 C C . ASP A 1 91 ? -27.005 -18.413 4.140 1.00 94.12 91 ASP A C 1
ATOM 716 O O . ASP A 1 91 ? -27.693 -18.026 3.192 1.00 94.12 91 ASP A O 1
ATOM 720 N N . LEU A 1 92 ? -25.673 -18.466 4.053 1.00 94.56 92 LEU A N 1
ATOM 721 C CA . LEU A 1 92 ? -24.933 -18.074 2.860 1.00 94.56 92 LEU A CA 1
ATOM 722 C C . LEU A 1 92 ? -24.859 -19.229 1.861 1.00 94.56 92 LEU A C 1
ATOM 724 O O . LEU A 1 92 ? -24.429 -20.341 2.176 1.00 94.56 92 LEU A O 1
ATOM 728 N N . SER A 1 93 ? -25.227 -18.939 0.614 1.00 93.06 93 SER A N 1
ATOM 729 C CA . SER A 1 93 ? -25.118 -19.906 -0.471 1.00 93.06 93 SER A CA 1
ATOM 730 C C . SER A 1 93 ? -23.660 -20.140 -0.848 1.00 93.06 93 SER A C 1
ATOM 732 O O . SER A 1 93 ? -22.887 -19.196 -1.010 1.00 93.06 93 SER A O 1
ATOM 734 N N . LYS A 1 94 ? -23.320 -21.409 -1.070 1.00 91.00 94 LYS A N 1
ATOM 735 C CA . LYS A 1 94 ? -22.036 -21.837 -1.641 1.00 91.00 94 LYS A CA 1
ATOM 736 C C . LYS A 1 94 ? -21.995 -21.713 -3.166 1.00 91.00 94 LYS A C 1
ATOM 738 O O . LYS A 1 94 ? -20.927 -21.645 -3.756 1.00 91.00 94 LYS A O 1
ATOM 743 N N . TYR A 1 95 ? -23.163 -21.687 -3.808 1.00 91.56 95 TYR A N 1
ATOM 744 C CA . TYR A 1 95 ? -23.294 -21.818 -5.264 1.00 91.56 95 TYR A CA 1
ATOM 745 C C . TYR A 1 95 ? -23.539 -20.489 -5.986 1.00 91.56 95 TYR A C 1
ATOM 747 O O . TYR A 1 95 ? -23.589 -20.454 -7.212 1.00 91.56 95 TYR A O 1
ATOM 755 N N . LYS A 1 96 ? -23.731 -19.389 -5.249 1.00 94.38 96 LYS A N 1
ATOM 756 C CA . LYS A 1 96 ? -23.918 -18.046 -5.817 1.00 94.38 96 LYS A CA 1
ATOM 757 C C . LYS A 1 96 ? -23.266 -16.988 -4.940 1.00 94.38 96 LYS A C 1
ATOM 759 O O . LYS A 1 96 ? -23.134 -17.175 -3.734 1.00 94.38 96 LYS A O 1
ATOM 764 N N . THR A 1 97 ? -22.963 -15.844 -5.539 1.00 95.88 97 THR A N 1
ATOM 765 C CA . THR A 1 97 ? -22.492 -14.667 -4.808 1.00 95.88 97 THR A CA 1
ATOM 766 C C . THR A 1 97 ? -23.591 -14.126 -3.897 1.00 95.88 97 THR A C 1
ATOM 768 O O . THR A 1 97 ? -24.693 -13.798 -4.344 1.00 95.88 97 THR A O 1
ATOM 771 N N . ASN A 1 98 ? -23.288 -14.011 -2.607 1.00 97.50 98 ASN A N 1
ATOM 772 C CA . ASN A 1 98 ? -24.214 -13.500 -1.604 1.00 97.50 98 ASN A CA 1
ATOM 773 C C . ASN A 1 98 ? -24.154 -11.966 -1.552 1.00 97.50 98 ASN A C 1
ATOM 775 O O . ASN A 1 98 ? -23.142 -11.395 -1.150 1.00 97.50 98 ASN A O 1
ATOM 779 N N . SER A 1 99 ? -25.233 -11.282 -1.940 1.00 97.12 99 SER A N 1
ATOM 780 C CA . SER A 1 99 ? -25.328 -9.822 -1.811 1.00 97.12 99 SER A CA 1
ATOM 781 C C . SER A 1 99 ? -25.786 -9.445 -0.403 1.00 97.12 99 SER A C 1
ATOM 783 O O . SER A 1 99 ? -26.893 -9.788 0.018 1.00 97.12 99 SER A O 1
ATOM 785 N N . ILE A 1 100 ? -24.936 -8.735 0.335 1.00 97.88 100 ILE A N 1
ATOM 786 C CA . ILE A 1 100 ? -25.180 -8.345 1.721 1.00 97.88 100 ILE A CA 1
ATOM 787 C C . ILE A 1 100 ? -25.230 -6.822 1.802 1.00 97.88 100 ILE A C 1
ATOM 789 O O . ILE A 1 100 ? -24.260 -6.124 1.516 1.00 97.88 100 ILE A O 1
ATOM 793 N N . ARG A 1 101 ? -26.382 -6.309 2.238 1.00 97.69 101 ARG A N 1
ATOM 794 C CA . ARG A 1 101 ? -26.613 -4.874 2.430 1.00 97.69 101 ARG A CA 1
ATOM 795 C C . ARG A 1 101 ? -26.321 -4.458 3.868 1.00 97.69 101 ARG A C 1
ATOM 797 O O . ARG A 1 101 ? -26.885 -5.077 4.783 1.00 97.69 101 ARG A O 1
ATOM 804 N N . LEU A 1 102 ? -25.505 -3.418 4.051 1.00 97.50 102 LEU A N 1
ATOM 805 C CA . LEU A 1 102 ? -25.280 -2.762 5.345 1.00 97.50 102 LEU A CA 1
ATOM 806 C C . LEU A 1 102 ? -26.022 -1.427 5.413 1.00 97.50 102 LEU A C 1
ATOM 808 O O . LEU A 1 102 ? -26.176 -0.732 4.410 1.00 97.50 102 LEU A O 1
ATOM 812 N N . VAL A 1 103 ? -26.504 -1.083 6.604 1.00 96.31 103 VAL A N 1
ATOM 813 C CA . VAL A 1 103 ? -27.224 0.170 6.858 1.00 96.31 103 VAL A CA 1
ATOM 814 C C . VAL A 1 103 ? -26.216 1.221 7.327 1.00 96.31 103 VAL A C 1
ATOM 816 O O . VAL A 1 103 ? -25.463 0.917 8.254 1.00 96.31 103 VAL A O 1
ATOM 819 N N . PRO A 1 104 ? -26.183 2.432 6.742 1.00 93.25 104 PRO A N 1
ATOM 820 C CA . PRO A 1 104 ? -25.376 3.526 7.275 1.00 93.25 104 PRO A CA 1
ATOM 821 C C . PRO A 1 104 ? -25.731 3.819 8.738 1.00 93.25 104 PRO A C 1
ATOM 823 O O . PRO A 1 104 ? -26.907 3.899 9.095 1.00 93.25 104 PRO A O 1
ATOM 826 N N . ALA A 1 105 ? -24.720 3.971 9.586 1.00 90.31 105 ALA A N 1
ATOM 827 C CA . ALA A 1 105 ? -24.899 4.364 10.975 1.00 90.31 105 ALA A CA 1
ATOM 828 C C . ALA A 1 105 ? -25.188 5.867 11.055 1.00 90.31 105 ALA A C 1
ATOM 830 O O . ALA A 1 105 ? -24.513 6.676 10.418 1.00 90.31 105 ALA A O 1
ATOM 831 N N . VAL A 1 106 ? -26.179 6.244 11.860 1.00 78.12 106 VAL A N 1
ATOM 832 C CA . VAL A 1 106 ? -26.482 7.646 12.158 1.00 78.12 106 VAL A CA 1
ATOM 833 C C . VAL A 1 106 ? -25.776 8.009 13.457 1.00 78.12 106 VAL A C 1
ATOM 835 O O . VAL A 1 106 ? -26.046 7.406 14.494 1.00 78.12 106 VAL A O 1
ATOM 838 N N . VAL A 1 107 ? -24.868 8.983 13.405 1.00 72.12 107 VAL A N 1
ATOM 839 C CA . VAL A 1 107 ? -24.276 9.568 14.612 1.00 72.12 107 VAL A CA 1
ATOM 840 C C . VAL A 1 107 ? -25.176 10.714 15.052 1.00 72.12 107 VAL A C 1
ATOM 842 O O . VAL A 1 107 ? -25.248 11.737 14.375 1.00 72.12 107 VAL A O 1
ATOM 845 N N . LEU A 1 108 ? -25.897 10.529 16.157 1.00 63.00 108 LEU A N 1
ATOM 846 C CA . LEU A 1 108 ? -26.595 11.630 16.813 1.00 63.00 108 LEU A CA 1
ATOM 847 C C . LEU A 1 108 ? -25.537 12.519 17.476 1.00 63.00 108 LEU A C 1
ATOM 849 O O . LEU A 1 108 ? -24.720 12.032 18.259 1.00 63.00 108 LEU A O 1
ATOM 853 N N . LEU A 1 109 ? -25.519 13.795 17.097 1.00 58.28 109 LEU A N 1
ATOM 854 C CA . LEU A 1 109 ? -24.696 14.803 17.753 1.00 58.28 109 LEU A CA 1
ATOM 855 C C . LEU A 1 109 ? -25.394 15.211 19.050 1.00 58.28 109 LEU A C 1
ATOM 857 O O . LEU A 1 109 ? -26.601 15.451 19.036 1.00 58.28 109 LEU A O 1
ATOM 861 N N . ASP A 1 110 ? -24.641 15.302 20.144 1.00 44.69 110 ASP A N 1
ATOM 862 C CA . ASP A 1 110 ? -25.159 15.891 21.377 1.00 44.69 110 ASP A CA 1
ATOM 863 C C . ASP A 1 110 ? -25.463 17.378 21.112 1.00 44.69 110 ASP A C 1
ATOM 865 O O . ASP A 1 110 ? -24.666 18.076 20.470 1.00 44.69 110 ASP A O 1
ATOM 869 N N . GLU A 1 111 ? -26.636 17.857 21.541 1.00 37.47 111 GLU A N 1
ATOM 870 C CA . GLU A 1 111 ? -27.019 19.261 21.373 1.00 37.47 111 GLU A CA 1
ATOM 871 C C . GLU A 1 111 ? -25.991 20.159 22.063 1.00 37.47 111 GLU A C 1
ATOM 873 O O . GLU A 1 111 ? -25.769 20.092 23.272 1.00 37.47 111 GLU A O 1
ATOM 878 N N . VAL A 1 112 ? -25.354 21.031 21.281 1.00 45.88 112 VAL A N 1
ATOM 879 C CA . VAL A 1 112 ? -24.525 22.094 21.839 1.00 45.88 112 VAL A CA 1
ATOM 880 C C . VAL A 1 112 ? -25.482 23.123 22.427 1.00 45.88 112 VAL A C 1
ATOM 882 O O . VAL A 1 112 ? -26.155 23.836 21.682 1.00 45.88 112 VAL A O 1
ATOM 885 N N . VAL A 1 113 ? -25.546 23.207 23.755 1.00 41.19 113 VAL A N 1
ATOM 886 C CA . VAL A 1 113 ? -26.254 24.284 24.455 1.00 41.19 113 VAL A CA 1
ATOM 887 C C . VAL A 1 113 ? -25.509 25.588 24.165 1.00 41.19 113 VAL A C 1
ATOM 889 O O . VAL A 1 113 ? -24.532 25.938 24.823 1.00 41.19 113 VAL A O 1
ATOM 892 N N . VAL A 1 114 ? -25.923 26.296 23.114 1.00 41.59 114 VAL A N 1
ATOM 893 C CA . VAL A 1 114 ? -25.395 27.626 22.805 1.00 41.59 114 VAL A CA 1
ATOM 894 C C . VAL A 1 114 ? -26.136 28.627 23.685 1.00 41.59 114 VAL A C 1
ATOM 896 O O . VAL A 1 114 ? -27.167 29.169 23.291 1.00 41.59 114 VAL A O 1
ATOM 899 N N . GLU A 1 115 ? -25.613 28.892 24.881 1.00 41.75 115 GLU A N 1
ATOM 900 C CA . GLU A 1 115 ? -26.026 30.071 25.642 1.00 41.75 115 GLU A CA 1
ATOM 901 C C . GLU A 1 115 ? -25.579 31.322 24.874 1.00 41.75 115 GLU A C 1
ATOM 903 O O . GLU A 1 115 ? -24.393 31.642 24.751 1.00 41.75 115 GLU A O 1
ATOM 908 N N . GLY A 1 116 ? -26.549 32.002 24.265 1.00 42.31 116 GLY A N 1
ATOM 909 C CA . GLY A 1 116 ? -26.312 33.211 23.497 1.00 42.31 116 GLY A CA 1
ATOM 910 C C . GLY A 1 116 ? -25.881 34.365 24.395 1.00 42.31 116 GLY A C 1
ATOM 911 O O . GLY A 1 116 ? -26.716 34.954 25.072 1.00 42.31 116 GLY A O 1
ATOM 912 N N . VAL A 1 117 ? -24.606 34.760 24.330 1.00 38.31 117 VAL A N 1
ATOM 913 C CA . VAL A 1 117 ? -24.151 36.090 24.765 1.00 38.31 117 VAL A CA 1
ATOM 914 C C . VAL A 1 117 ? -23.138 36.666 23.765 1.00 38.31 117 VAL A C 1
ATOM 916 O O . VAL A 1 117 ? -22.357 35.968 23.123 1.00 38.31 117 VAL A O 1
ATOM 919 N N . GLN A 1 118 ? -23.247 37.979 23.598 1.00 39.03 118 GLN A N 1
ATOM 920 C CA . GLN A 1 118 ? -22.749 38.859 22.547 1.00 39.03 118 GLN A CA 1
ATOM 921 C C . GLN A 1 118 ? -21.236 38.821 22.243 1.00 39.03 118 GLN A C 1
ATOM 923 O O . GLN A 1 118 ? -20.396 38.386 23.026 1.00 39.03 118 GLN A O 1
ATOM 928 N N . LYS A 1 119 ? -20.905 39.376 21.066 1.00 44.31 119 LYS A N 1
ATOM 929 C CA . LYS A 1 119 ? -19.570 39.629 20.496 1.00 44.31 119 LYS A CA 1
ATOM 930 C C . LYS A 1 119 ? -18.529 40.144 21.512 1.00 44.31 119 LYS A C 1
ATOM 932 O O . LYS A 1 119 ? -18.291 41.342 21.575 1.00 44.31 119 LYS A O 1
ATOM 937 N N . VAL A 1 120 ? -17.780 39.247 22.155 1.00 39.31 120 VAL A N 1
ATOM 938 C CA . VAL A 1 120 ? -16.382 39.475 22.569 1.00 39.31 120 VAL A CA 1
ATOM 939 C C . VAL A 1 120 ? -15.618 38.154 22.457 1.00 39.31 120 VAL A C 1
ATOM 941 O O . VAL A 1 120 ? -16.013 37.127 23.000 1.00 39.31 120 VAL A O 1
ATOM 944 N N . ARG A 1 121 ? -14.486 38.168 21.743 1.00 47.56 121 ARG A N 1
ATOM 945 C CA . ARG A 1 121 ? -13.534 37.052 21.663 1.00 47.56 121 ARG A CA 1
ATOM 946 C C . ARG A 1 121 ? -12.884 36.795 23.031 1.00 47.56 121 ARG A C 1
ATOM 948 O O . ARG A 1 121 ? -11.763 37.234 23.253 1.00 47.56 121 ARG A O 1
ATOM 955 N N . LYS A 1 122 ? -13.533 36.032 23.909 1.00 38.59 122 LYS A N 1
ATOM 956 C CA . LYS A 1 122 ? -12.879 35.255 24.975 1.00 38.59 122 LYS A CA 1
ATOM 957 C C . LYS A 1 122 ? -13.671 33.965 25.176 1.00 38.59 122 LYS A C 1
ATOM 959 O O . LYS A 1 122 ? -14.795 33.987 25.653 1.00 38.59 122 LYS A O 1
ATOM 964 N N . ARG A 1 123 ? -13.083 32.840 24.753 1.00 39.28 123 ARG A N 1
ATOM 965 C CA . ARG A 1 123 ? -13.612 31.496 25.024 1.00 39.28 123 ARG A CA 1
ATOM 966 C C . ARG A 1 123 ? -13.678 31.307 26.541 1.00 39.28 123 ARG A C 1
ATOM 968 O O . ARG A 1 123 ? -12.646 31.466 27.195 1.00 39.28 123 ARG A O 1
ATOM 975 N N . ALA A 1 124 ? -14.852 30.971 27.066 1.00 33.41 124 ALA A N 1
ATOM 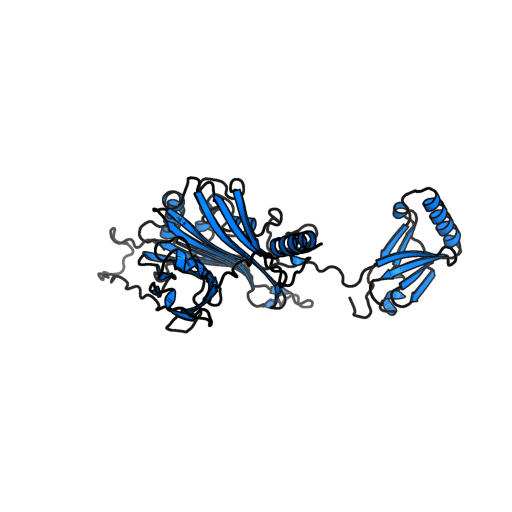976 C CA . ALA A 1 124 ? -15.022 30.604 28.464 1.00 33.41 124 ALA A CA 1
ATOM 977 C C . ALA A 1 124 ? -14.112 29.404 28.823 1.00 33.41 124 ALA A C 1
ATOM 979 O O . ALA A 1 124 ? -13.897 28.513 27.989 1.00 33.41 124 ALA A O 1
ATOM 980 N N . PRO A 1 125 ? -13.528 29.363 30.031 1.00 40.88 125 PRO A N 1
ATOM 981 C CA . PRO A 1 125 ? -12.787 28.209 30.510 1.00 40.88 125 PRO A CA 1
ATOM 982 C C . PRO A 1 125 ? -13.790 27.154 30.995 1.00 40.88 125 PRO A C 1
ATOM 984 O O . PRO A 1 125 ? -14.244 27.210 32.127 1.00 40.88 125 PRO A O 1
ATOM 987 N N . GLY A 1 126 ? -14.159 26.214 30.124 1.00 39.88 126 GLY A N 1
ATOM 988 C CA . GLY A 1 126 ? -15.046 25.107 30.504 1.00 39.88 126 GLY A CA 1
ATOM 989 C C . GLY A 1 126 ? -15.430 24.189 29.349 1.00 39.88 126 GLY A C 1
ATOM 990 O O . GLY A 1 126 ? -15.427 22.980 29.522 1.00 39.88 126 GLY A O 1
ATOM 991 N N . ASP A 1 127 ? -15.626 24.737 28.146 1.00 43.44 127 ASP A N 1
ATOM 992 C CA . ASP A 1 127 ? -16.095 23.963 26.990 1.00 43.44 127 ASP A CA 1
ATOM 993 C C . ASP A 1 127 ? -15.111 24.062 25.809 1.00 43.44 127 ASP A C 1
ATOM 995 O O . ASP A 1 127 ? -15.235 24.869 24.883 1.00 43.44 127 ASP A O 1
ATOM 999 N N . LYS A 1 128 ? -14.005 23.310 25.898 1.00 56.12 128 LYS A N 1
ATOM 1000 C CA . LYS A 1 128 ? -12.970 23.274 24.851 1.00 56.12 128 LYS A CA 1
ATOM 1001 C C . LYS A 1 128 ? -13.137 22.021 24.007 1.00 56.12 128 LYS A C 1
ATOM 1003 O O . LYS A 1 128 ? -12.388 21.059 24.176 1.00 56.12 128 LYS A O 1
ATOM 1008 N N . THR A 1 129 ? -14.033 22.076 23.026 1.00 76.56 129 THR A N 1
ATOM 1009 C CA . THR A 1 129 ? -13.968 21.165 21.876 1.00 76.56 129 THR A CA 1
ATOM 1010 C C . THR A 1 129 ? -12.532 21.155 21.326 1.00 76.56 129 THR A C 1
ATOM 1012 O O . THR A 1 129 ? -11.946 22.197 21.002 1.00 76.56 129 THR A O 1
ATOM 1015 N N . LEU A 1 130 ? -11.891 19.980 21.325 1.00 88.00 130 LEU A N 1
ATOM 1016 C CA . LEU A 1 130 ? -10.501 19.849 20.889 1.00 88.00 130 LEU A CA 1
ATOM 1017 C C . LEU A 1 130 ? -10.393 20.231 19.407 1.00 88.00 130 LEU A C 1
ATOM 1019 O O . LEU A 1 130 ? -11.174 19.774 18.573 1.00 88.00 130 LEU A O 1
ATOM 1023 N N . SER A 1 131 ? -9.411 21.066 19.058 1.00 94.81 131 SER A N 1
ATOM 1024 C CA . SER A 1 131 ? -9.147 21.380 17.652 1.00 94.81 131 SER A CA 1
ATOM 1025 C C . SER A 1 131 ? -8.612 20.149 16.917 1.00 94.81 131 SER A C 1
ATOM 1027 O O . SER A 1 131 ? -7.926 19.321 17.513 1.00 94.81 131 SER A O 1
ATOM 1029 N N . ALA A 1 132 ? -8.853 20.061 15.605 1.00 96.38 132 ALA A N 1
ATOM 1030 C CA . ALA A 1 132 ? -8.401 18.936 14.781 1.00 96.38 132 ALA A CA 1
ATOM 1031 C C . ALA A 1 132 ? -6.899 18.640 14.947 1.00 96.38 132 ALA A C 1
ATOM 1033 O O . ALA A 1 132 ? -6.515 17.497 15.162 1.00 96.38 132 ALA A O 1
ATOM 1034 N N . ILE A 1 133 ? -6.057 19.680 14.943 1.00 97.00 133 ILE A N 1
ATOM 1035 C CA . ILE A 1 133 ? -4.610 19.532 15.151 1.00 97.00 133 ILE A CA 1
ATOM 1036 C C . ILE A 1 133 ? -4.266 18.980 16.544 1.00 97.00 133 ILE A C 1
ATOM 1038 O O . ILE A 1 133 ? -3.368 18.157 16.655 1.00 97.00 133 ILE A O 1
ATOM 1042 N N . LYS A 1 134 ? -5.006 19.368 17.596 1.00 97.75 134 LYS A N 1
ATOM 1043 C CA . LYS A 1 134 ? -4.808 18.842 18.957 1.00 97.75 134 LYS A CA 1
ATOM 1044 C C . LYS A 1 134 ? -5.260 17.391 19.087 1.00 97.75 134 LYS A C 1
ATOM 1046 O O . LYS A 1 134 ? -4.657 16.648 19.847 1.00 97.75 134 LYS A O 1
ATOM 1051 N N . ILE A 1 135 ? -6.316 16.995 18.375 1.00 98.25 135 ILE A N 1
ATOM 1052 C CA . ILE A 1 135 ? -6.765 15.597 18.332 1.00 98.25 135 ILE A CA 1
ATOM 1053 C C . ILE A 1 135 ? -5.675 14.729 17.695 1.00 98.25 135 ILE A C 1
ATOM 1055 O O . ILE A 1 135 ? -5.318 13.701 18.257 1.00 98.25 135 ILE A O 1
ATOM 1059 N N . VAL A 1 136 ? -5.115 15.161 16.560 1.00 98.56 136 VAL A N 1
ATOM 1060 C CA . VAL A 1 136 ? -4.035 14.429 15.876 1.00 98.56 136 VAL A CA 1
ATOM 1061 C C . VAL A 1 136 ? -2.761 14.393 16.718 1.00 98.56 136 VAL A C 1
ATOM 1063 O O . VAL A 1 136 ? -2.155 13.336 16.838 1.00 98.56 136 VAL A O 1
ATOM 1066 N N . ASP A 1 137 ? -2.384 15.510 17.343 1.00 98.56 137 ASP A N 1
ATOM 1067 C CA . ASP A 1 137 ? -1.239 15.575 18.257 1.00 98.56 137 ASP A CA 1
ATOM 1068 C C . ASP A 1 137 ? -1.382 14.587 19.423 1.00 98.56 137 ASP A C 1
ATOM 1070 O O . ASP A 1 137 ? -0.491 13.774 19.663 1.00 98.56 137 ASP A O 1
ATOM 1074 N N . LYS A 1 138 ? -2.544 14.571 20.090 1.00 98.50 138 LYS A N 1
ATOM 1075 C CA . LYS A 1 138 ? -2.838 13.572 21.125 1.00 98.50 138 LYS A CA 1
ATOM 1076 C C . LYS A 1 138 ? -2.762 12.149 20.582 1.00 98.50 138 LYS A C 1
ATOM 1078 O O . LYS A 1 138 ? -2.121 11.317 21.204 1.00 98.50 138 LYS A O 1
ATOM 1083 N N . ALA A 1 139 ? -3.353 11.879 19.420 1.00 98.69 139 ALA A N 1
ATOM 1084 C CA . ALA A 1 139 ? -3.353 10.545 18.828 1.00 98.69 139 ALA A CA 1
ATOM 1085 C C . ALA A 1 139 ? -1.943 10.021 18.530 1.00 98.69 139 ALA A C 1
ATOM 1087 O O . ALA A 1 139 ? -1.636 8.879 18.861 1.00 98.69 139 ALA A O 1
ATOM 1088 N N . ILE A 1 140 ? -1.070 10.865 17.972 1.00 98.56 140 ILE A N 1
ATOM 1089 C CA . ILE A 1 140 ? 0.339 10.533 17.726 1.00 98.56 140 ILE A CA 1
ATOM 1090 C C . ILE A 1 140 ? 1.071 10.276 19.050 1.00 98.56 140 ILE A C 1
ATOM 1092 O O . ILE A 1 140 ? 1.769 9.272 19.185 1.00 98.56 140 ILE A O 1
ATOM 1096 N N . ASN A 1 141 ? 0.880 11.141 20.050 1.00 98.25 141 ASN A N 1
ATOM 1097 C CA . ASN A 1 141 ? 1.515 10.990 21.362 1.00 98.25 141 ASN A CA 1
ATOM 1098 C C . ASN A 1 141 ? 0.970 9.794 22.164 1.00 98.25 141 ASN A C 1
ATOM 1100 O O . ASN A 1 141 ? 1.664 9.281 23.039 1.00 98.25 141 ASN A O 1
ATOM 1104 N N . SER A 1 142 ? -0.234 9.316 21.846 1.00 98.31 142 SER A N 1
ATOM 1105 C CA . SER A 1 142 ? -0.848 8.128 22.440 1.00 98.31 142 SER A CA 1
ATOM 1106 C C . SER A 1 142 ? -0.472 6.820 21.732 1.00 98.31 142 SER A C 1
ATOM 1108 O O . SER A 1 142 ? -0.883 5.759 22.201 1.00 98.31 142 SER A O 1
ATOM 1110 N N . ILE A 1 143 ? 0.321 6.840 20.650 1.00 98.19 143 ILE A N 1
ATOM 1111 C CA . ILE A 1 143 ? 0.775 5.604 19.984 1.00 98.19 143 ILE A CA 1
ATOM 1112 C C . ILE A 1 143 ? 1.488 4.648 20.968 1.00 98.19 143 ILE A C 1
ATOM 1114 O O . ILE A 1 143 ? 1.091 3.490 21.036 1.00 98.19 143 ILE A O 1
ATOM 1118 N N . PRO A 1 144 ? 2.448 5.078 21.811 1.00 97.06 144 PRO A N 1
ATOM 1119 C CA . PRO A 1 144 ? 3.095 4.168 22.765 1.00 97.06 144 PRO A CA 1
ATOM 1120 C C . PRO A 1 144 ? 2.158 3.574 23.831 1.00 97.06 144 PRO A C 1
ATOM 1122 O O . PRO A 1 144 ? 2.530 2.607 24.484 1.00 97.06 144 PRO A O 1
ATOM 1125 N N . LEU A 1 145 ? 0.974 4.167 24.034 1.00 97.25 145 LEU A N 1
ATOM 1126 C CA . LEU A 1 145 ? -0.019 3.717 25.017 1.00 97.25 145 LEU A CA 1
ATOM 1127 C C . LEU A 1 145 ? -1.049 2.759 24.410 1.00 97.25 145 LEU A C 1
ATOM 1129 O O . LEU A 1 145 ? -1.556 1.887 25.103 1.00 97.25 145 LEU A O 1
ATOM 1133 N N . ASN A 1 146 ? -1.368 2.941 23.128 1.00 98.31 146 ASN A N 1
ATOM 1134 C CA . ASN A 1 146 ? -2.448 2.221 22.457 1.00 98.31 146 ASN A CA 1
ATOM 1135 C C . ASN A 1 146 ? -1.957 1.066 21.575 1.00 98.31 146 ASN A C 1
ATOM 1137 O O . ASN A 1 146 ? -2.784 0.332 21.048 1.00 98.31 146 ASN A O 1
ATOM 1141 N N . TYR A 1 147 ? -0.649 0.907 21.368 1.00 98.31 147 TYR A N 1
ATOM 1142 C CA . TYR A 1 147 ? -0.074 -0.080 20.449 1.00 98.31 147 TYR A CA 1
ATOM 1143 C C . TYR A 1 147 ? 0.963 -0.959 21.158 1.00 98.31 147 TYR A C 1
ATOM 1145 O O . TYR A 1 147 ? 1.602 -0.498 22.107 1.00 98.31 147 TYR A O 1
ATOM 1153 N N . PRO A 1 148 ? 1.157 -2.215 20.714 1.00 97.25 148 PRO A N 1
ATOM 1154 C CA . PRO A 1 148 ? 2.077 -3.140 21.363 1.00 97.25 148 PRO A CA 1
ATOM 1155 C C . PRO A 1 148 ? 3.525 -2.654 21.243 1.00 97.25 148 PRO A C 1
ATOM 1157 O O . PRO A 1 148 ? 4.061 -2.479 20.147 1.00 97.25 148 PRO A O 1
ATOM 1160 N N . THR A 1 149 ? 4.176 -2.456 22.386 1.00 95.81 149 THR A N 1
ATOM 1161 C CA . THR A 1 149 ? 5.607 -2.117 22.479 1.00 95.81 149 THR A CA 1
ATOM 1162 C C . THR A 1 149 ? 6.493 -3.346 22.675 1.00 95.81 149 THR A C 1
ATOM 1164 O O . THR A 1 149 ? 7.696 -3.262 22.445 1.00 95.81 149 THR A O 1
ATOM 1167 N N . LEU A 1 150 ? 5.899 -4.475 23.072 1.00 95.81 150 LEU A N 1
ATOM 1168 C CA . LEU A 1 150 ? 6.547 -5.779 23.191 1.00 95.81 150 LEU A CA 1
ATOM 1169 C C . LEU A 1 150 ? 6.353 -6.612 21.913 1.00 95.81 150 LEU A C 1
ATOM 1171 O O . LEU A 1 150 ? 5.408 -6.349 21.161 1.00 95.81 150 LEU A O 1
ATOM 1175 N N . PRO A 1 151 ? 7.199 -7.636 21.680 1.00 97.75 151 PRO A N 1
ATOM 1176 C CA . PRO A 1 151 ? 7.074 -8.498 20.515 1.00 97.75 151 PRO A CA 1
ATOM 1177 C C . PRO A 1 151 ? 5.719 -9.204 20.430 1.00 97.75 151 PRO A C 1
ATOM 1179 O O . PRO A 1 151 ? 5.197 -9.702 21.428 1.00 97.75 151 PRO A O 1
ATOM 1182 N N . PHE A 1 152 ? 5.176 -9.295 19.220 1.00 96.75 152 PHE A N 1
ATOM 1183 C CA . PHE A 1 152 ? 3.921 -9.980 18.936 1.00 96.75 152 PHE A CA 1
ATOM 1184 C C . PHE A 1 152 ? 3.968 -10.683 17.578 1.00 96.75 152 PHE A C 1
ATOM 1186 O O . PHE A 1 152 ? 4.791 -10.379 16.715 1.00 96.75 152 PHE A O 1
ATOM 1193 N N . THR A 1 153 ? 3.069 -11.648 17.392 1.00 96.50 153 THR A N 1
ATOM 1194 C CA . THR A 1 153 ? 2.963 -12.410 16.143 1.00 96.50 153 THR A CA 1
ATOM 1195 C C . THR A 1 153 ? 1.618 -12.154 15.498 1.00 96.50 153 THR A C 1
ATOM 1197 O O . THR A 1 153 ? 0.591 -12.171 16.174 1.00 96.50 153 THR A O 1
ATOM 1200 N N . THR A 1 154 ? 1.614 -11.955 14.185 1.00 95.00 154 THR A N 1
ATOM 1201 C CA . THR A 1 154 ? 0.382 -11.918 13.392 1.00 95.00 154 THR A CA 1
ATOM 1202 C C . THR A 1 154 ? 0.450 -12.935 12.271 1.00 95.00 154 THR A C 1
ATOM 1204 O O . THR A 1 154 ? 1.524 -13.227 11.748 1.00 95.00 154 THR A O 1
ATOM 1207 N N . VAL A 1 155 ? -0.710 -13.472 11.902 1.00 93.94 155 VAL A N 1
ATOM 1208 C CA . VAL A 1 155 ? -0.867 -14.287 10.700 1.00 93.94 155 VAL A CA 1
ATOM 1209 C C . VAL A 1 155 ? -1.796 -13.540 9.758 1.00 93.94 155 VAL A C 1
ATOM 1211 O O . VAL A 1 155 ? -2.909 -13.184 10.141 1.00 93.94 155 VAL A O 1
ATOM 1214 N N . GLY A 1 156 ? -1.333 -13.273 8.541 1.00 92.06 156 GLY A N 1
ATOM 1215 C CA . GLY A 1 156 ? -2.034 -12.425 7.585 1.00 92.06 156 GLY A CA 1
ATOM 1216 C C . GLY A 1 156 ? -1.992 -12.980 6.170 1.00 92.06 156 GLY A C 1
ATOM 1217 O O . GLY A 1 156 ? -0.997 -13.561 5.738 1.00 92.06 156 GLY A O 1
ATOM 1218 N N . TYR A 1 157 ? -3.086 -12.779 5.439 1.00 90.88 157 TYR A N 1
ATOM 1219 C CA . TYR A 1 157 ? -3.137 -13.037 4.005 1.00 90.88 157 TYR A CA 1
ATOM 1220 C C . TYR A 1 157 ? -2.501 -11.877 3.242 1.00 90.88 157 TYR A C 1
ATOM 1222 O O . TYR A 1 157 ? -2.900 -10.723 3.407 1.00 90.88 157 TYR A O 1
ATOM 1230 N N . TYR A 1 158 ? -1.544 -12.191 2.381 1.00 92.31 158 TYR A N 1
ATOM 1231 C CA . TYR A 1 158 ? -0.889 -11.247 1.495 1.00 92.31 158 TYR A CA 1
ATOM 1232 C C . TYR A 1 158 ? -1.293 -11.503 0.049 1.00 92.31 158 TYR A C 1
ATOM 1234 O O . TYR A 1 158 ? -1.325 -12.646 -0.410 1.00 92.31 158 TYR A O 1
ATOM 1242 N N . ARG A 1 159 ? -1.565 -10.414 -0.671 1.00 91.00 159 ARG A N 1
ATOM 1243 C CA . ARG A 1 159 ? -1.821 -10.428 -2.105 1.00 91.00 159 ARG A CA 1
ATOM 1244 C C . ARG A 1 159 ? -1.208 -9.198 -2.754 1.00 91.00 159 ARG A C 1
ATOM 1246 O O . ARG A 1 159 ? -1.543 -8.077 -2.377 1.00 91.00 159 ARG A O 1
ATOM 1253 N N . ASP A 1 160 ? -0.403 -9.431 -3.777 1.00 91.88 160 ASP A N 1
ATOM 1254 C CA . ASP A 1 160 ? 0.139 -8.417 -4.674 1.00 91.88 160 ASP A CA 1
ATOM 1255 C C . ASP A 1 160 ? -0.210 -8.773 -6.118 1.00 91.88 160 ASP A C 1
ATOM 1257 O O . ASP A 1 160 ? -0.239 -9.941 -6.495 1.00 91.88 160 ASP A O 1
ATOM 1261 N N . PHE A 1 161 ? -0.538 -7.765 -6.915 1.00 92.12 161 PHE A N 1
ATOM 1262 C CA . PHE A 1 161 ? -0.791 -7.916 -8.338 1.00 92.12 161 PHE A CA 1
ATOM 1263 C C . PHE A 1 161 ? -0.502 -6.604 -9.050 1.00 92.12 161 PHE A C 1
ATOM 1265 O O . PHE A 1 161 ? -0.654 -5.504 -8.515 1.00 92.12 161 PHE A O 1
ATOM 1272 N N . GLN A 1 162 ? -0.199 -6.718 -10.333 1.00 93.31 162 GLN A N 1
ATOM 1273 C CA . GLN A 1 162 ? 0.029 -5.580 -11.202 1.00 93.31 162 GLN A CA 1
ATOM 1274 C C . GLN A 1 162 ? -1.113 -5.460 -12.207 1.00 93.31 162 GLN A C 1
ATOM 1276 O O . GLN A 1 162 ? -1.838 -6.416 -12.491 1.00 93.31 162 GLN A O 1
ATOM 1281 N N . ARG A 1 163 ? -1.309 -4.256 -12.749 1.00 91.50 163 ARG A N 1
ATOM 1282 C CA . ARG A 1 163 ? -2.343 -4.005 -13.756 1.00 91.50 163 ARG A CA 1
ATOM 1283 C C . ARG A 1 163 ? -1.760 -3.256 -14.942 1.00 91.50 163 ARG A C 1
ATOM 1285 O O . ARG A 1 163 ? -1.328 -2.117 -14.792 1.00 91.50 163 ARG A O 1
ATOM 1292 N N . SER A 1 164 ? -1.836 -3.865 -16.121 1.00 89.94 164 SER A N 1
ATOM 1293 C CA . SER A 1 164 ? -1.429 -3.268 -17.396 1.00 89.94 164 SER A CA 1
ATOM 1294 C C . SER A 1 164 ? -2.560 -3.407 -18.413 1.00 89.94 164 SER A C 1
ATOM 1296 O O . SER A 1 164 ? -3.157 -4.473 -18.528 1.00 89.94 164 SER A O 1
ATOM 1298 N N . ASN A 1 165 ? -2.911 -2.327 -19.120 1.00 86.44 165 ASN A N 1
ATOM 1299 C CA . ASN A 1 165 ? -3.993 -2.309 -20.121 1.00 86.44 165 ASN A CA 1
ATOM 1300 C C . ASN A 1 165 ? -5.310 -2.960 -19.636 1.00 86.44 165 ASN A C 1
ATOM 1302 O O . ASN A 1 165 ? -5.923 -3.754 -20.344 1.00 86.44 165 ASN A O 1
ATOM 1306 N N . ASN A 1 166 ? -5.724 -2.645 -18.400 1.00 84.44 166 ASN A N 1
ATOM 1307 C CA . ASN A 1 166 ? -6.889 -3.220 -17.701 1.00 84.44 166 ASN A CA 1
ATOM 1308 C C . ASN A 1 166 ? -6.856 -4.741 -17.465 1.00 84.44 166 ASN A C 1
ATOM 1310 O O . ASN A 1 166 ? -7.833 -5.289 -16.962 1.00 84.44 166 ASN A O 1
ATOM 1314 N N . LYS A 1 167 ? -5.740 -5.414 -17.750 1.00 89.94 167 LYS A N 1
ATOM 1315 C CA . LYS A 1 167 ? -5.510 -6.815 -17.402 1.00 89.94 167 LYS A CA 1
ATOM 1316 C C . LYS A 1 167 ? -4.675 -6.898 -16.133 1.00 89.94 167 LYS A C 1
ATOM 1318 O O . LYS A 1 167 ? -3.723 -6.134 -15.956 1.00 89.94 167 LYS A O 1
ATOM 1323 N N . TYR A 1 168 ? -5.052 -7.812 -15.251 1.00 91.38 168 TYR A N 1
ATOM 1324 C CA . TYR A 1 168 ? -4.249 -8.141 -14.086 1.00 91.38 168 TYR A CA 1
ATOM 1325 C C . TYR A 1 168 ? -3.141 -9.114 -14.493 1.00 91.38 168 TYR A C 1
ATOM 1327 O O . TYR A 1 168 ? -3.389 -10.045 -15.257 1.00 91.38 168 TYR A O 1
ATOM 1335 N N . ILE A 1 169 ? -1.930 -8.864 -14.004 1.00 92.75 169 ILE A N 1
ATOM 1336 C CA . ILE A 1 169 ? -0.723 -9.659 -14.258 1.00 92.75 169 ILE A CA 1
ATOM 1337 C C . ILE A 1 169 ? 0.082 -9.791 -12.958 1.00 92.75 169 ILE A C 1
ATOM 1339 O O . ILE A 1 169 ? -0.147 -9.022 -12.023 1.00 92.75 169 ILE A O 1
ATOM 1343 N N . ASN A 1 170 ? 1.039 -10.720 -12.906 1.00 92.00 170 ASN A N 1
ATOM 1344 C CA . ASN A 1 170 ? 1.987 -10.870 -11.792 1.00 92.00 170 ASN A CA 1
ATOM 1345 C C . ASN A 1 170 ? 1.305 -10.987 -10.413 1.00 92.00 170 ASN A C 1
ATOM 1347 O O . ASN A 1 170 ? 1.612 -10.222 -9.504 1.00 92.00 170 ASN A O 1
ATOM 1351 N N . LEU A 1 171 ? 0.352 -11.914 -10.270 1.00 91.94 171 LEU A N 1
ATOM 1352 C CA . LEU A 1 171 ? -0.311 -12.192 -8.992 1.00 91.94 171 LEU A CA 1
ATOM 1353 C C . LEU A 1 171 ? 0.600 -13.015 -8.073 1.00 91.94 171 LEU A C 1
ATOM 1355 O O . LEU A 1 171 ? 1.017 -14.115 -8.434 1.00 91.94 171 LEU A O 1
ATOM 1359 N N . ASN A 1 172 ? 0.828 -12.507 -6.867 1.00 89.69 172 ASN A N 1
ATOM 1360 C CA . ASN A 1 172 ? 1.484 -13.196 -5.765 1.00 89.69 172 ASN A CA 1
ATOM 1361 C C . ASN A 1 172 ? 0.506 -13.298 -4.594 1.00 89.69 172 ASN A C 1
ATOM 1363 O O . ASN A 1 172 ? -0.061 -12.287 -4.180 1.00 89.69 172 ASN A O 1
ATOM 1367 N N . GLU A 1 173 ? 0.323 -14.498 -4.046 1.00 90.19 173 GLU A N 1
ATOM 1368 C CA . GLU A 1 173 ? -0.558 -14.745 -2.902 1.00 90.19 173 GLU A CA 1
ATOM 1369 C C . GLU A 1 173 ? 0.132 -15.658 -1.894 1.00 90.19 173 GLU A C 1
ATOM 1371 O O . GLU A 1 173 ? 0.707 -16.687 -2.255 1.00 90.19 173 GLU A O 1
ATOM 1376 N N . ALA A 1 174 ? 0.082 -15.277 -0.621 1.00 90.94 174 ALA A N 1
ATOM 1377 C CA . ALA A 1 174 ? 0.718 -16.036 0.442 1.00 90.94 174 ALA A CA 1
ATOM 1378 C C . ALA A 1 174 ? 0.024 -15.833 1.789 1.00 90.94 174 ALA A C 1
ATOM 1380 O O . ALA A 1 174 ? -0.615 -14.810 2.033 1.00 90.94 174 ALA A O 1
ATOM 1381 N N . LEU A 1 175 ? 0.192 -16.802 2.685 1.00 91.44 175 LEU A N 1
ATOM 1382 C CA . LEU A 1 175 ? -0.081 -16.628 4.105 1.00 91.44 175 LEU A CA 1
ATOM 1383 C C . LEU A 1 175 ? 1.246 -16.368 4.818 1.00 91.44 175 LEU A C 1
ATOM 1385 O O . LEU A 1 175 ? 2.164 -17.189 4.740 1.00 91.44 175 LEU A O 1
ATOM 1389 N N . PHE A 1 176 ? 1.350 -15.234 5.502 1.00 93.31 176 PHE A N 1
ATOM 1390 C CA . PHE A 1 176 ? 2.539 -14.856 6.255 1.00 93.31 176 PHE A CA 1
ATOM 1391 C C . PHE A 1 176 ? 2.293 -14.952 7.752 1.00 93.31 176 PHE A C 1
ATOM 1393 O O . PHE A 1 176 ? 1.258 -14.515 8.244 1.00 93.31 176 PHE A O 1
ATOM 1400 N N . GLU A 1 177 ? 3.280 -15.479 8.463 1.00 96.62 177 GLU A N 1
ATOM 1401 C CA . GLU A 1 177 ? 3.483 -15.256 9.888 1.00 96.62 177 GLU A CA 1
ATOM 1402 C C . GLU A 1 177 ? 4.522 -14.140 10.043 1.00 96.62 177 GLU A C 1
ATOM 1404 O O . GLU A 1 177 ? 5.613 -14.211 9.471 1.00 96.62 177 GLU A O 1
ATOM 1409 N N . VAL A 1 178 ? 4.171 -13.088 10.777 1.00 97.06 178 VAL A N 1
ATOM 1410 C CA . VAL A 1 178 ? 5.001 -11.897 10.980 1.00 97.06 178 VAL A CA 1
ATOM 1411 C C . VAL A 1 178 ? 5.294 -11.757 12.466 1.00 97.06 178 VAL A C 1
ATOM 1413 O O . VAL A 1 178 ? 4.375 -11.524 13.253 1.00 97.06 178 VAL A O 1
ATOM 1416 N N . TRP A 1 179 ? 6.568 -11.880 12.836 1.00 98.06 179 TRP A N 1
ATOM 1417 C CA . TRP A 1 179 ? 7.064 -11.633 14.189 1.00 98.06 179 TRP A CA 1
ATOM 1418 C C . TRP A 1 179 ? 7.583 -10.206 14.292 1.00 98.06 179 TRP A C 1
ATOM 1420 O O . TRP A 1 179 ? 8.733 -9.918 13.945 1.00 98.06 179 TRP A O 1
ATOM 1430 N N . ASP A 1 180 ? 6.718 -9.319 14.761 1.00 97.56 180 ASP A N 1
ATOM 1431 C CA . ASP A 1 180 ? 7.008 -7.905 14.946 1.00 97.56 180 ASP A CA 1
ATOM 1432 C C . ASP A 1 180 ? 7.580 -7.684 16.354 1.00 97.56 180 ASP A C 1
ATOM 1434 O O . ASP A 1 180 ? 7.083 -8.251 17.327 1.00 97.56 180 ASP A O 1
ATOM 1438 N N . GLN A 1 181 ? 8.641 -6.885 16.479 1.00 97.62 181 GLN A N 1
ATOM 1439 C CA . GLN A 1 181 ? 9.270 -6.583 17.773 1.00 97.62 181 GLN A CA 1
ATOM 1440 C C . GLN A 1 181 ? 8.570 -5.457 18.557 1.00 97.62 181 GLN A C 1
ATOM 1442 O O . GLN A 1 181 ? 9.059 -5.047 19.607 1.00 97.62 181 GLN A O 1
ATOM 1447 N N . GLY A 1 182 ? 7.426 -4.968 18.075 1.00 96.56 182 GLY A N 1
ATOM 1448 C CA . GLY A 1 182 ? 6.661 -3.899 18.705 1.00 96.56 182 GLY A CA 1
ATOM 1449 C C . GLY A 1 182 ? 7.020 -2.511 18.174 1.00 96.56 182 GLY A C 1
ATOM 1450 O O . GLY A 1 182 ? 8.053 -2.287 17.544 1.00 96.56 182 GLY A O 1
ATOM 1451 N N . PHE A 1 183 ? 6.161 -1.538 18.467 1.00 97.06 183 PHE A N 1
ATOM 1452 C CA . PHE A 1 183 ? 6.223 -0.166 17.941 1.00 97.06 183 PHE A CA 1
ATOM 1453 C C . PHE A 1 183 ? 7.444 0.641 18.412 1.00 97.06 183 PHE A C 1
ATOM 1455 O O . PHE A 1 183 ? 7.724 1.706 17.863 1.00 97.06 183 PHE A O 1
ATOM 1462 N N . SER A 1 184 ? 8.174 0.138 19.409 1.00 94.38 184 SER A N 1
ATOM 1463 C CA . SER A 1 184 ? 9.430 0.722 19.893 1.00 94.38 184 SER A CA 1
ATOM 1464 C C . SER A 1 184 ? 10.658 0.255 19.102 1.00 94.38 184 SER A C 1
ATOM 1466 O O . SER A 1 184 ? 11.737 0.817 19.275 1.00 94.38 184 SER A O 1
ATOM 1468 N N . ALA A 1 185 ? 10.519 -0.767 18.252 1.00 95.88 185 ALA A N 1
ATOM 1469 C CA . ALA A 1 185 ? 11.605 -1.347 17.470 1.00 95.88 185 ALA A CA 1
ATOM 1470 C C . ALA A 1 185 ? 11.518 -0.955 15.986 1.00 95.88 185 ALA A C 1
ATOM 1472 O O . ALA A 1 185 ? 10.429 -0.726 15.445 1.00 95.88 185 ALA A O 1
ATOM 1473 N N . SER A 1 186 ? 12.676 -0.928 15.315 1.00 94.75 186 SER A N 1
ATOM 1474 C CA . SER A 1 186 ? 12.747 -0.712 13.866 1.00 94.75 186 SER A CA 1
ATOM 1475 C C . SER A 1 186 ? 12.041 -1.843 13.132 1.00 94.75 186 SER A C 1
ATOM 1477 O O . SER A 1 186 ? 12.432 -3.004 13.256 1.00 94.75 186 SER A O 1
ATOM 1479 N N . ASP A 1 187 ? 11.006 -1.511 12.367 1.00 94.50 187 ASP A N 1
ATOM 1480 C CA . ASP A 1 187 ? 10.222 -2.516 11.672 1.00 94.50 187 ASP A CA 1
ATOM 1481 C C . ASP A 1 187 ? 11.037 -3.240 10.594 1.00 94.50 187 ASP A C 1
ATOM 1483 O O . ASP A 1 187 ? 11.086 -4.469 10.554 1.00 94.50 187 ASP A O 1
ATOM 1487 N N . TYR A 1 188 ? 11.721 -2.462 9.756 1.00 91.75 188 TYR A N 1
ATOM 1488 C CA . TYR A 1 188 ? 12.520 -2.972 8.646 1.00 91.75 188 TYR A CA 1
ATOM 1489 C C . TYR A 1 188 ? 13.688 -3.852 9.115 1.00 91.75 188 TYR A C 1
ATOM 1491 O O . TYR A 1 188 ? 13.941 -4.896 8.522 1.00 91.75 188 TYR A O 1
ATOM 1499 N N . GLU A 1 189 ? 14.368 -3.458 10.195 1.00 92.94 189 GLU A N 1
ATOM 1500 C CA . GLU A 1 189 ? 15.586 -4.140 10.657 1.00 92.94 189 GLU A CA 1
ATOM 1501 C C . GLU A 1 189 ? 15.301 -5.378 11.517 1.00 92.94 189 GLU A C 1
ATOM 1503 O O . GLU A 1 189 ? 16.116 -6.297 11.577 1.00 92.94 189 GLU A O 1
ATOM 1508 N N . THR A 1 190 ? 14.174 -5.403 12.239 1.00 95.25 190 THR A N 1
ATOM 1509 C CA . THR A 1 190 ? 13.959 -6.404 13.300 1.00 95.25 190 THR A CA 1
ATOM 1510 C C . THR A 1 190 ? 12.831 -7.387 13.026 1.00 95.25 190 THR A C 1
ATOM 1512 O O . THR A 1 190 ? 12.838 -8.485 13.593 1.00 95.25 190 THR A O 1
ATOM 1515 N N . THR A 1 191 ? 11.875 -7.040 12.160 1.00 94.94 191 THR A N 1
ATOM 1516 C CA . THR A 1 191 ? 10.748 -7.927 11.888 1.00 94.94 191 THR A CA 1
ATOM 1517 C C . THR A 1 191 ? 11.186 -9.137 11.075 1.00 94.94 191 THR A C 1
ATOM 1519 O O . THR A 1 191 ? 11.845 -9.034 10.042 1.00 94.94 191 THR A O 1
ATOM 1522 N N . LYS A 1 192 ? 10.760 -10.316 11.530 1.00 96.12 192 LYS A N 1
ATOM 1523 C CA . LYS A 1 192 ? 10.976 -11.582 10.830 1.00 96.12 192 LYS A CA 1
ATOM 1524 C C . LYS A 1 192 ? 9.671 -12.064 10.218 1.00 96.12 192 LYS A C 1
ATOM 1526 O O . LYS A 1 192 ? 8.609 -11.942 10.823 1.00 96.12 192 LYS A O 1
ATOM 1531 N N . ILE A 1 193 ? 9.765 -12.637 9.024 1.00 94.19 193 ILE A N 1
ATOM 1532 C CA . ILE A 1 193 ? 8.610 -13.101 8.256 1.00 94.19 193 ILE A CA 1
ATOM 1533 C C . ILE A 1 193 ? 8.831 -14.564 7.893 1.00 94.19 193 ILE A C 1
ATOM 1535 O O . ILE A 1 193 ? 9.887 -14.931 7.376 1.00 94.19 193 ILE A O 1
ATOM 1539 N N . ARG A 1 194 ? 7.821 -15.395 8.137 1.00 95.19 194 ARG A N 1
ATOM 1540 C CA . ARG A 1 194 ? 7.753 -16.776 7.662 1.00 95.19 194 ARG A CA 1
ATOM 1541 C C . ARG A 1 194 ? 6.594 -16.903 6.684 1.00 95.19 194 ARG A C 1
ATOM 1543 O O . ARG A 1 194 ? 5.468 -16.510 6.973 1.00 95.19 194 ARG A O 1
ATOM 1550 N N . ILE A 1 195 ? 6.870 -17.494 5.528 1.00 93.69 195 ILE A N 1
ATOM 1551 C CA . ILE A 1 195 ? 5.835 -17.875 4.568 1.00 93.69 195 ILE A CA 1
ATOM 1552 C C . ILE A 1 195 ? 5.260 -19.216 5.016 1.00 93.69 195 ILE A C 1
ATOM 1554 O O . ILE A 1 195 ? 5.966 -20.221 4.994 1.00 93.69 195 ILE A O 1
ATOM 1558 N N . LEU A 1 196 ? 4.004 -19.218 5.458 1.00 91.50 196 LEU A N 1
ATOM 1559 C CA . LEU A 1 196 ? 3.294 -20.430 5.871 1.00 91.50 196 LEU A CA 1
ATOM 1560 C C . LEU A 1 196 ? 2.747 -21.187 4.660 1.00 91.50 196 LEU A C 1
ATOM 1562 O O . LEU A 1 196 ? 2.809 -22.411 4.605 1.00 91.50 196 LEU A O 1
ATOM 1566 N N . GLU A 1 197 ? 2.227 -20.449 3.681 1.00 88.38 197 GLU A N 1
ATOM 1567 C CA . GLU A 1 197 ? 1.647 -21.008 2.465 1.00 88.38 197 GLU A CA 1
ATOM 1568 C C . GLU A 1 197 ? 1.928 -20.078 1.283 1.00 88.38 197 GLU A C 1
ATOM 1570 O O . GLU A 1 197 ? 1.785 -18.863 1.404 1.00 88.38 197 GLU A O 1
ATOM 1575 N N . ASN A 1 198 ? 2.318 -20.644 0.139 1.00 85.12 198 ASN A N 1
ATOM 1576 C CA . ASN A 1 198 ? 2.527 -19.918 -1.113 1.00 85.12 198 ASN A CA 1
ATOM 1577 C C . ASN A 1 198 ? 1.894 -20.713 -2.260 1.00 85.12 198 ASN A C 1
ATOM 1579 O O . ASN A 1 198 ? 2.485 -21.666 -2.775 1.00 85.12 198 ASN A O 1
ATOM 1583 N N . LYS A 1 199 ? 0.664 -20.348 -2.631 1.00 75.69 199 LYS A N 1
ATOM 1584 C CA . LYS A 1 199 ? -0.060 -20.971 -3.743 1.00 75.69 199 LYS A CA 1
ATOM 1585 C C . LYS A 1 199 ? 0.223 -20.178 -5.010 1.00 75.69 199 LYS A C 1
ATOM 1587 O O . LYS A 1 199 ? -0.395 -19.148 -5.262 1.00 75.69 199 LYS A O 1
ATOM 1592 N N . ARG A 1 200 ? 1.147 -20.674 -5.834 1.00 77.00 200 ARG A N 1
ATOM 1593 C CA . ARG A 1 200 ? 1.412 -20.062 -7.137 1.00 77.00 200 ARG A CA 1
ATOM 1594 C C . ARG A 1 200 ? 0.231 -20.314 -8.075 1.00 77.00 200 ARG A C 1
ATOM 1596 O O . ARG A 1 200 ? -0.041 -21.456 -8.433 1.00 77.00 200 ARG A O 1
ATOM 1603 N N . ASN A 1 201 ? -0.439 -19.247 -8.496 1.00 80.94 201 ASN A N 1
ATOM 1604 C CA . ASN A 1 201 ? -1.470 -19.319 -9.523 1.00 80.94 201 ASN A CA 1
ATOM 1605 C C . ASN A 1 201 ? -0.808 -19.360 -10.912 1.00 80.94 201 ASN A C 1
ATOM 1607 O O . ASN A 1 201 ? -0.266 -18.355 -11.369 1.00 80.94 201 ASN A O 1
ATOM 1611 N N . LEU A 1 202 ? -0.815 -20.530 -11.556 1.00 82.75 202 LEU A N 1
ATOM 1612 C CA . LEU A 1 202 ? -0.190 -20.733 -12.870 1.00 82.75 202 LEU A CA 1
ATOM 1613 C C . LEU A 1 202 ? -1.037 -20.202 -14.036 1.00 82.75 202 LEU A C 1
ATOM 1615 O O . LEU A 1 202 ? -0.497 -19.989 -15.117 1.00 82.75 202 LEU A O 1
ATOM 1619 N N . ASP A 1 203 ? -2.325 -19.942 -13.809 1.00 85.81 203 ASP A N 1
ATOM 1620 C CA . ASP A 1 203 ? -3.241 -19.423 -14.830 1.00 85.81 203 ASP A CA 1
ATOM 1621 C C . ASP A 1 203 ? -3.124 -17.900 -14.990 1.00 85.81 203 ASP A C 1
ATOM 1623 O O . ASP A 1 203 ? -3.647 -17.313 -15.941 1.00 85.81 203 ASP A O 1
ATOM 1627 N N . PHE A 1 204 ? -2.448 -17.229 -14.053 1.00 87.38 204 PHE A N 1
ATOM 1628 C CA . PHE A 1 204 ? -2.304 -15.782 -14.073 1.00 87.38 204 PHE A CA 1
ATOM 1629 C C . PHE A 1 204 ? -1.175 -15.343 -15.019 1.00 87.38 204 PHE A C 1
ATOM 1631 O O . PHE A 1 204 ? -0.056 -15.849 -14.903 1.00 87.38 204 PHE A O 1
ATOM 1638 N N . PRO A 1 205 ? -1.403 -14.366 -15.920 1.00 91.19 205 PRO A N 1
ATOM 1639 C CA . PRO A 1 205 ? -0.357 -13.896 -16.821 1.00 91.19 205 PRO A CA 1
ATOM 1640 C C . PRO A 1 205 ? 0.836 -13.316 -16.057 1.00 91.19 205 PRO A C 1
ATOM 1642 O O . PRO A 1 205 ? 0.669 -12.502 -15.142 1.00 91.19 205 PRO A O 1
ATOM 1645 N N . ILE A 1 206 ? 2.042 -13.699 -16.474 1.00 90.38 206 ILE A N 1
ATOM 1646 C CA . ILE A 1 206 ? 3.300 -13.212 -15.905 1.00 90.38 206 ILE A CA 1
ATOM 1647 C C . ILE A 1 206 ? 3.974 -12.284 -16.912 1.00 90.38 206 ILE A C 1
ATOM 1649 O O . ILE A 1 206 ? 4.177 -12.645 -18.069 1.00 90.38 206 ILE A O 1
ATOM 1653 N N . ASP A 1 207 ? 4.374 -11.107 -16.447 1.00 91.06 207 ASP A N 1
ATOM 1654 C CA . ASP A 1 207 ? 5.260 -10.201 -17.164 1.00 91.06 207 ASP A CA 1
ATOM 1655 C C . ASP A 1 207 ? 6.573 -10.054 -16.388 1.00 91.06 207 ASP A C 1
ATOM 1657 O O . ASP A 1 207 ? 6.671 -9.333 -15.391 1.00 91.06 207 ASP A O 1
ATOM 1661 N N . SER A 1 208 ? 7.608 -10.739 -16.875 1.00 90.25 208 SER A N 1
ATOM 1662 C CA . SER A 1 208 ? 8.936 -10.736 -16.255 1.00 90.25 208 SER A CA 1
ATOM 1663 C C . SER A 1 208 ? 9.626 -9.368 -16.256 1.00 90.25 208 SER A C 1
ATOM 1665 O O . SER A 1 208 ? 10.555 -9.168 -15.477 1.00 90.25 208 SER A O 1
ATOM 1667 N N . VAL A 1 209 ? 9.218 -8.431 -17.123 1.00 90.69 209 VAL A N 1
ATOM 1668 C CA . VAL A 1 209 ? 9.837 -7.100 -17.194 1.00 90.69 209 VAL A CA 1
ATOM 1669 C C . VAL A 1 209 ? 9.365 -6.257 -16.013 1.00 90.69 209 VAL A C 1
ATOM 1671 O O . VAL A 1 209 ? 10.183 -5.653 -15.321 1.00 90.69 209 VAL A O 1
ATOM 1674 N N . SER A 1 210 ? 8.062 -6.267 -15.731 1.00 90.75 210 SER A N 1
ATOM 1675 C CA . SER A 1 210 ? 7.464 -5.538 -14.605 1.00 90.75 210 SER A CA 1
ATOM 1676 C C . SER A 1 210 ? 7.604 -6.221 -13.246 1.00 90.75 210 SER A C 1
ATOM 1678 O O . SER A 1 210 ? 7.537 -5.546 -12.211 1.00 90.75 210 SER A O 1
ATOM 1680 N N . ALA A 1 211 ? 7.899 -7.521 -13.228 1.00 89.31 211 ALA A N 1
ATOM 1681 C CA . ALA A 1 211 ? 8.268 -8.256 -12.020 1.00 89.31 211 ALA A CA 1
ATOM 1682 C C . ALA A 1 211 ? 9.659 -7.882 -11.465 1.00 89.31 211 ALA A C 1
ATOM 1684 O O . ALA A 1 211 ? 9.982 -8.247 -10.338 1.00 89.31 211 ALA A O 1
ATOM 1685 N N . ARG A 1 212 ? 10.494 -7.156 -12.224 1.00 90.25 212 ARG A N 1
ATOM 1686 C CA . ARG A 1 212 ? 11.825 -6.731 -11.759 1.00 90.25 212 ARG A CA 1
ATOM 1687 C C . ARG A 1 212 ? 11.725 -5.766 -10.563 1.00 90.25 212 ARG A C 1
ATOM 1689 O O . ARG A 1 212 ? 10.722 -5.051 -10.440 1.00 90.25 212 ARG A O 1
ATOM 1696 N N . PRO A 1 213 ? 12.758 -5.694 -9.706 1.00 92.00 213 PRO A N 1
ATOM 1697 C CA . PRO A 1 213 ? 12.869 -4.655 -8.683 1.00 92.00 213 PRO A CA 1
ATOM 1698 C C . PRO A 1 213 ? 12.933 -3.247 -9.290 1.00 92.00 213 PRO A C 1
ATOM 1700 O O . PRO A 1 213 ? 13.252 -3.083 -10.469 1.00 92.00 213 PRO A O 1
ATOM 1703 N N . TYR A 1 214 ? 12.660 -2.224 -8.477 1.00 91.81 214 TYR A N 1
ATOM 1704 C CA . TYR A 1 214 ? 12.914 -0.835 -8.865 1.00 91.81 214 TYR A CA 1
ATOM 1705 C C . TYR A 1 214 ? 14.412 -0.602 -9.094 1.00 91.81 214 TYR A C 1
ATOM 1707 O O . TYR A 1 214 ? 15.242 -1.016 -8.287 1.00 91.81 214 TYR A O 1
ATOM 1715 N N . ASP A 1 215 ? 14.747 0.079 -10.188 1.00 91.94 215 ASP A N 1
ATOM 1716 C CA . ASP A 1 215 ? 16.117 0.427 -10.558 1.00 91.94 215 ASP A CA 1
ATOM 1717 C C . ASP A 1 215 ? 16.127 1.781 -11.273 1.00 91.94 215 ASP A C 1
ATOM 1719 O O . ASP A 1 215 ? 15.727 1.926 -12.434 1.00 91.94 215 ASP A O 1
ATOM 1723 N N . TYR A 1 216 ? 16.608 2.784 -10.545 1.00 90.81 216 TYR A N 1
ATOM 1724 C CA . TYR A 1 216 ? 16.711 4.164 -11.001 1.00 90.81 216 TYR A CA 1
ATOM 1725 C C . TYR A 1 216 ? 18.032 4.463 -11.728 1.00 90.81 216 TYR A C 1
ATOM 1727 O O . TYR A 1 216 ? 18.131 5.508 -12.373 1.00 90.81 216 TYR A O 1
ATOM 1735 N N . ILE A 1 217 ? 19.014 3.550 -11.676 1.00 89.69 217 ILE A N 1
ATOM 1736 C CA . ILE A 1 217 ? 20.302 3.665 -12.373 1.00 89.69 217 ILE A CA 1
ATOM 1737 C C . ILE A 1 217 ? 20.115 3.263 -13.837 1.00 89.69 217 ILE A C 1
ATOM 1739 O O . ILE A 1 217 ? 20.342 4.078 -14.732 1.00 89.69 217 ILE A O 1
ATOM 1743 N N . SER A 1 218 ? 19.645 2.035 -14.093 1.00 89.62 218 SER A N 1
ATOM 1744 C CA . SER A 1 218 ? 19.362 1.570 -15.462 1.00 89.62 218 SER A CA 1
ATOM 1745 C C . SER A 1 218 ? 18.038 2.102 -16.008 1.00 89.62 218 SER A C 1
ATOM 1747 O O . SER A 1 218 ? 17.815 2.069 -17.215 1.00 89.62 218 SER A O 1
ATOM 1749 N N . LYS A 1 219 ? 17.166 2.610 -15.124 1.00 89.75 219 LYS A N 1
ATOM 1750 C CA . LYS A 1 219 ? 15.787 3.034 -15.414 1.00 89.75 219 LYS A CA 1
ATOM 1751 C C . LYS A 1 219 ? 14.879 1.898 -15.894 1.00 89.75 219 LYS A C 1
ATOM 1753 O O . LYS A 1 219 ? 13.832 2.168 -16.484 1.00 89.75 219 LYS A O 1
ATOM 1758 N N . SER A 1 220 ? 15.232 0.644 -15.600 1.00 90.81 220 SER A N 1
ATOM 1759 C CA . SER A 1 220 ? 14.445 -0.524 -16.009 1.00 90.81 220 SER A CA 1
ATOM 1760 C C . SER A 1 220 ? 13.056 -0.577 -15.359 1.00 90.81 220 SER A C 1
ATOM 1762 O O . SER A 1 220 ? 12.099 -0.970 -16.027 1.00 90.81 220 SER A O 1
ATOM 1764 N N . LYS A 1 221 ? 12.914 -0.114 -14.108 1.00 92.19 221 LYS A N 1
ATOM 1765 C CA . LYS A 1 221 ? 11.627 0.098 -13.425 1.00 92.19 221 LYS A CA 1
ATOM 1766 C C . LYS A 1 221 ? 11.717 1.293 -12.480 1.00 92.19 221 LYS A C 1
ATOM 1768 O O . LYS A 1 221 ? 12.541 1.309 -11.573 1.00 92.19 221 LYS A O 1
ATOM 1773 N N . THR A 1 222 ? 10.870 2.301 -12.679 1.00 91.12 222 THR A N 1
ATOM 1774 C CA . THR A 1 222 ? 10.909 3.56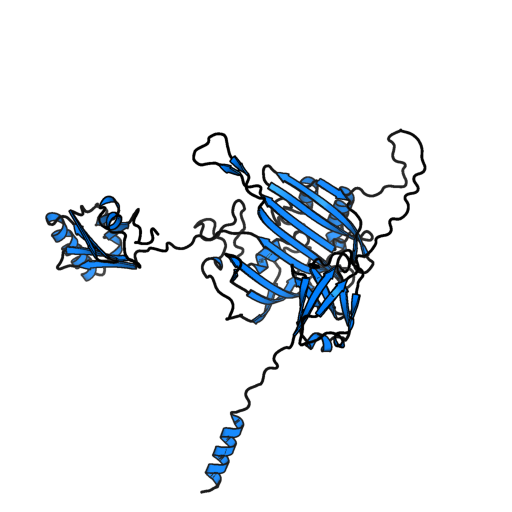2 -11.914 1.00 91.12 222 THR A CA 1
ATOM 1775 C C . THR A 1 222 ? 9.512 4.091 -11.610 1.00 91.12 222 THR A C 1
ATOM 1777 O O . THR A 1 222 ? 8.566 3.847 -12.360 1.00 91.12 222 THR A O 1
ATOM 1780 N N . ILE A 1 223 ? 9.370 4.867 -10.536 1.00 87.19 223 ILE A N 1
ATOM 1781 C CA . ILE A 1 223 ? 8.142 5.620 -10.254 1.00 87.19 223 ILE A CA 1
ATOM 1782 C C . ILE A 1 223 ? 8.254 7.025 -10.873 1.00 87.19 223 ILE A C 1
ATOM 1784 O O . ILE A 1 223 ? 9.199 7.759 -10.585 1.00 87.19 223 ILE A O 1
ATOM 1788 N N . PRO A 1 224 ? 7.318 7.454 -11.738 1.00 81.06 224 PRO A N 1
ATOM 1789 C CA . PRO A 1 224 ? 7.388 8.781 -12.343 1.00 81.06 224 PRO A CA 1
ATOM 1790 C C . PRO A 1 224 ? 7.263 9.905 -11.310 1.00 81.06 224 PRO A C 1
ATOM 1792 O O . PRO A 1 224 ? 6.200 10.106 -10.725 1.00 81.06 224 PRO A O 1
ATOM 1795 N N . GLY A 1 225 ? 8.327 10.696 -11.155 1.00 76.56 225 GLY A N 1
ATOM 1796 C CA . GLY A 1 225 ? 8.334 11.854 -10.257 1.00 76.56 225 GLY A CA 1
ATOM 1797 C C . GLY A 1 225 ? 8.370 11.497 -8.771 1.00 76.56 225 GLY A C 1
ATOM 1798 O O . GLY A 1 225 ? 8.025 12.352 -7.961 1.00 76.56 225 GLY A O 1
ATOM 1799 N N . ALA A 1 226 ? 8.759 10.266 -8.431 1.00 82.06 226 ALA A N 1
ATOM 1800 C CA . ALA A 1 226 ? 9.034 9.842 -7.065 1.00 82.06 226 ALA A CA 1
ATOM 1801 C C . ALA A 1 226 ? 10.178 8.820 -7.045 1.00 82.06 226 ALA A C 1
ATOM 1803 O O . ALA A 1 226 ? 10.494 8.188 -8.058 1.00 82.06 226 ALA A O 1
ATOM 1804 N N . TYR A 1 227 ? 10.784 8.655 -5.881 1.00 86.19 227 TYR A N 1
ATOM 1805 C CA . TYR A 1 227 ? 11.824 7.671 -5.631 1.00 86.19 227 TYR A CA 1
ATOM 1806 C C . TYR A 1 227 ? 11.306 6.635 -4.632 1.00 86.19 227 TYR A C 1
ATOM 1808 O O . TYR A 1 227 ? 10.537 6.979 -3.739 1.00 86.19 227 TYR A O 1
ATOM 1816 N N . LEU A 1 228 ? 11.685 5.376 -4.822 1.00 86.38 228 LEU A N 1
ATOM 1817 C CA . LEU A 1 228 ? 11.382 4.283 -3.910 1.00 86.38 228 LEU A CA 1
ATOM 1818 C C . LEU A 1 228 ? 12.573 3.333 -3.920 1.00 86.38 228 LEU A C 1
ATOM 1820 O O . LEU A 1 228 ? 12.919 2.801 -4.976 1.00 86.38 228 LEU A O 1
ATOM 1824 N N . ASP A 1 229 ? 13.196 3.124 -2.765 1.00 84.06 229 ASP A N 1
ATOM 1825 C CA . ASP A 1 229 ? 14.257 2.130 -2.654 1.00 84.06 229 ASP A CA 1
ATOM 1826 C C . ASP A 1 229 ? 13.739 0.744 -3.044 1.00 84.06 229 ASP A C 1
ATOM 1828 O O . ASP A 1 229 ? 12.564 0.415 -2.889 1.00 84.06 229 ASP A O 1
ATOM 1832 N N . SER A 1 230 ? 14.618 -0.097 -3.588 1.00 80.62 230 SER A N 1
ATOM 1833 C CA . SER A 1 230 ? 14.193 -1.414 -4.062 1.00 80.62 230 SER A CA 1
ATOM 1834 C C . SER A 1 230 ? 13.823 -2.359 -2.917 1.00 80.62 230 SER A C 1
ATOM 1836 O O . SER A 1 230 ? 13.087 -3.311 -3.159 1.00 80.62 230 SER A O 1
ATOM 1838 N N . TYR A 1 231 ? 14.344 -2.128 -1.703 1.00 83.75 231 TYR A N 1
ATOM 1839 C CA . TYR A 1 231 ? 14.197 -2.989 -0.519 1.00 83.75 231 TYR A CA 1
ATOM 1840 C C . TYR A 1 231 ? 14.353 -4.486 -0.844 1.00 83.75 231 TYR A C 1
ATOM 1842 O O . TYR A 1 231 ? 13.542 -5.328 -0.458 1.00 83.75 231 TYR A O 1
ATOM 1850 N N . GLY A 1 232 ? 15.373 -4.816 -1.646 1.00 76.31 232 GLY A N 1
ATOM 1851 C CA . GLY A 1 232 ? 15.647 -6.190 -2.083 1.00 76.31 232 GLY A CA 1
ATOM 1852 C C . GLY A 1 232 ? 14.629 -6.770 -3.077 1.00 76.31 232 GLY A C 1
ATOM 1853 O O . GLY A 1 232 ? 14.636 -7.972 -3.317 1.00 76.31 232 GLY A O 1
ATOM 1854 N N . GLY A 1 233 ? 13.754 -5.942 -3.654 1.00 76.88 233 GLY A N 1
ATOM 1855 C CA . GLY A 1 233 ? 12.671 -6.353 -4.552 1.00 76.88 233 GLY A CA 1
ATOM 1856 C C . GLY A 1 233 ? 11.448 -6.925 -3.834 1.00 76.88 233 GLY A C 1
ATOM 1857 O O . GLY A 1 233 ? 10.601 -7.538 -4.479 1.00 76.88 233 GLY A O 1
ATOM 1858 N N . ASN A 1 234 ? 11.355 -6.761 -2.513 1.00 84.56 234 ASN A N 1
ATOM 1859 C CA . ASN A 1 234 ? 10.283 -7.333 -1.710 1.00 84.56 234 ASN A CA 1
ATOM 1860 C C . ASN A 1 234 ? 9.121 -6.338 -1.539 1.00 84.56 234 ASN A C 1
ATOM 1862 O O . ASN A 1 234 ? 9.156 -5.459 -0.677 1.00 84.56 234 ASN A O 1
ATOM 1866 N N . GLU A 1 235 ? 8.061 -6.512 -2.334 1.00 90.12 235 GLU A N 1
ATOM 1867 C CA . GLU A 1 235 ? 6.857 -5.666 -2.292 1.00 90.12 235 GLU A CA 1
ATOM 1868 C C . GLU A 1 235 ? 6.107 -5.757 -0.946 1.00 90.12 235 GLU A C 1
ATOM 1870 O O . GLU A 1 235 ? 5.438 -4.805 -0.546 1.00 90.12 235 GLU A O 1
ATOM 1875 N N . PHE A 1 236 ? 6.240 -6.856 -0.192 1.00 92.75 236 PHE A N 1
ATOM 1876 C CA . PHE A 1 236 ? 5.686 -6.942 1.163 1.00 92.75 236 PHE A CA 1
ATOM 1877 C C . PHE A 1 236 ? 6.483 -6.095 2.162 1.00 92.75 236 PHE A C 1
ATOM 1879 O O . PHE A 1 236 ? 5.896 -5.417 3.003 1.00 92.75 236 PHE A O 1
ATOM 1886 N N . THR A 1 237 ? 7.812 -6.071 2.052 1.00 91.88 237 THR A N 1
ATOM 1887 C CA . THR A 1 237 ? 8.646 -5.165 2.854 1.00 91.88 237 THR A CA 1
ATOM 1888 C C . THR A 1 237 ? 8.330 -3.708 2.531 1.00 91.88 237 THR A C 1
ATOM 1890 O O . THR A 1 237 ? 8.123 -2.915 3.448 1.00 91.88 237 THR A O 1
ATOM 1893 N N . ILE A 1 238 ? 8.202 -3.374 1.240 1.00 92.88 238 ILE A N 1
ATOM 1894 C CA . ILE A 1 238 ? 7.760 -2.047 0.791 1.00 92.88 238 ILE A CA 1
ATOM 1895 C C . ILE A 1 238 ? 6.415 -1.701 1.428 1.00 92.88 238 ILE A C 1
ATOM 1897 O O . ILE A 1 238 ? 6.288 -0.623 2.004 1.00 92.88 238 ILE A O 1
ATOM 1901 N N . LEU A 1 239 ? 5.430 -2.606 1.373 1.00 94.44 239 LEU A N 1
ATOM 1902 C CA . LEU A 1 239 ? 4.130 -2.406 2.009 1.00 94.44 239 LEU A CA 1
ATOM 1903 C C . LEU A 1 239 ? 4.310 -2.011 3.480 1.00 94.44 239 LEU A C 1
ATOM 1905 O O . LEU A 1 239 ? 3.816 -0.969 3.880 1.00 94.44 239 LEU A O 1
ATOM 1909 N N . ARG A 1 240 ? 5.071 -2.772 4.273 1.00 94.25 240 ARG A N 1
ATOM 1910 C CA . ARG A 1 240 ? 5.223 -2.519 5.719 1.00 94.25 240 ARG A CA 1
ATOM 1911 C C . ARG A 1 240 ? 5.917 -1.197 6.051 1.00 94.25 240 ARG A C 1
ATOM 1913 O O . ARG A 1 240 ? 5.467 -0.499 6.955 1.00 94.25 240 ARG A O 1
ATOM 1920 N N . ILE A 1 241 ? 6.923 -0.794 5.277 1.00 92.69 241 ILE A N 1
ATOM 1921 C CA . ILE A 1 241 ? 7.597 0.509 5.447 1.00 92.69 241 ILE A CA 1
ATOM 1922 C C . ILE A 1 241 ? 6.613 1.675 5.277 1.00 92.69 241 ILE A C 1
ATOM 1924 O O . ILE A 1 241 ? 6.702 2.682 5.980 1.00 92.69 241 ILE A O 1
ATOM 1928 N N . HIS A 1 242 ? 5.611 1.510 4.412 1.00 94.81 242 HIS A N 1
ATOM 1929 C CA . HIS A 1 242 ? 4.580 2.517 4.181 1.00 94.81 242 HIS A CA 1
ATOM 1930 C C . HIS A 1 242 ? 3.460 2.527 5.235 1.00 94.81 242 HIS A C 1
ATOM 1932 O O . HIS A 1 242 ? 2.457 3.222 5.066 1.00 94.81 242 HIS A O 1
ATOM 1938 N N . ASP A 1 243 ? 3.624 1.818 6.355 1.00 97.31 243 ASP A N 1
ATOM 1939 C CA . ASP A 1 243 ? 2.791 2.003 7.538 1.00 97.31 243 ASP A CA 1
ATOM 1940 C C . ASP A 1 243 ? 3.389 3.095 8.435 1.00 97.31 243 ASP A C 1
ATOM 1942 O O . ASP A 1 243 ? 4.247 2.847 9.285 1.00 97.31 243 ASP A O 1
ATOM 1946 N N . ALA A 1 244 ? 2.920 4.329 8.251 1.00 97.31 244 ALA A N 1
ATOM 1947 C CA . ALA A 1 244 ? 3.383 5.471 9.034 1.00 97.31 244 ALA A CA 1
ATOM 1948 C C . ALA A 1 244 ? 3.055 5.367 10.535 1.00 97.31 244 ALA A C 1
ATOM 1950 O O . ALA A 1 244 ? 3.724 6.013 11.339 1.00 97.31 244 ALA A O 1
ATOM 1951 N N . LEU A 1 245 ? 2.037 4.591 10.931 1.00 97.94 245 LEU A N 1
ATOM 1952 C CA . LEU A 1 245 ? 1.685 4.408 12.342 1.00 97.94 245 LEU A CA 1
ATOM 1953 C C . LEU A 1 245 ? 2.693 3.468 13.008 1.00 97.94 245 LEU A C 1
ATOM 1955 O O . LEU A 1 245 ? 3.268 3.810 14.047 1.00 97.94 245 LEU A O 1
ATOM 1959 N N . ARG A 1 246 ? 2.973 2.326 12.366 1.00 97.75 246 ARG A N 1
ATOM 1960 C CA . ARG A 1 246 ? 3.999 1.373 12.815 1.00 97.75 246 ARG A CA 1
ATOM 1961 C C . ARG A 1 246 ? 5.398 1.986 12.816 1.00 97.75 246 ARG A C 1
ATOM 1963 O O . ARG A 1 246 ? 6.173 1.728 13.736 1.00 97.75 246 ARG A O 1
ATOM 1970 N N . ASN A 1 247 ? 5.701 2.821 11.825 1.00 97.00 247 ASN A N 1
ATOM 1971 C CA . ASN A 1 247 ? 6.998 3.475 11.639 1.00 97.00 247 ASN A CA 1
ATOM 1972 C C . ASN A 1 247 ? 7.005 4.936 12.112 1.00 97.00 247 ASN A C 1
ATOM 1974 O O . ASN A 1 247 ? 7.747 5.760 11.591 1.00 97.00 247 ASN A O 1
ATOM 1978 N N . ASN A 1 248 ? 6.197 5.280 13.120 1.00 97.00 248 ASN A N 1
ATOM 1979 C CA . ASN A 1 248 ? 5.938 6.672 13.515 1.00 97.00 248 ASN A CA 1
ATOM 1980 C C . ASN A 1 248 ? 7.176 7.503 13.906 1.00 97.00 248 ASN A C 1
ATOM 1982 O O . ASN A 1 248 ? 7.121 8.734 13.870 1.00 97.00 248 ASN A O 1
ATOM 1986 N N . SER A 1 249 ? 8.264 6.842 14.303 1.00 95.94 249 SER A N 1
ATOM 1987 C CA . SER A 1 249 ? 9.524 7.470 14.721 1.00 95.94 249 SER A CA 1
ATOM 1988 C C . SER A 1 249 ? 10.628 7.373 13.658 1.00 95.94 249 SER A C 1
ATOM 1990 O O . SER A 1 249 ? 11.770 7.723 13.938 1.00 95.94 249 SER A O 1
ATOM 1992 N N . MET A 1 250 ? 10.300 6.904 12.453 1.00 94.31 250 MET A N 1
ATOM 1993 C CA . MET A 1 250 ? 11.209 6.765 11.316 1.00 94.31 250 MET A CA 1
ATOM 1994 C C . MET A 1 250 ? 10.642 7.480 10.091 1.00 94.31 250 MET A C 1
ATOM 1996 O O . MET A 1 250 ? 9.448 7.776 10.028 1.00 94.31 250 MET A O 1
ATOM 2000 N N . ASP A 1 251 ? 11.511 7.775 9.126 1.00 92.94 251 ASP A N 1
ATOM 2001 C CA . ASP A 1 251 ? 11.080 8.329 7.847 1.00 92.94 251 ASP A CA 1
ATOM 2002 C C . ASP A 1 251 ? 10.337 7.245 7.055 1.00 92.94 251 ASP A C 1
ATOM 2004 O O . ASP A 1 251 ? 10.908 6.202 6.741 1.00 92.94 251 ASP A O 1
ATOM 2008 N N . SER A 1 252 ? 9.040 7.454 6.822 1.00 92.38 252 SER A N 1
ATOM 2009 C CA . SER A 1 252 ? 8.151 6.444 6.232 1.00 92.38 252 SER A CA 1
ATOM 2010 C C . SER A 1 252 ? 7.961 6.662 4.733 1.00 92.38 252 SER A C 1
ATOM 2012 O O . SER A 1 252 ? 8.415 5.870 3.914 1.00 92.38 252 SER A O 1
ATOM 2014 N N . PHE A 1 253 ? 7.277 7.744 4.363 1.00 92.50 253 PHE A N 1
ATOM 2015 C CA . PHE A 1 253 ? 7.095 8.164 2.978 1.00 92.50 253 PHE A CA 1
ATOM 2016 C C . PHE A 1 253 ? 6.787 9.656 2.873 1.00 92.50 253 PHE A C 1
ATOM 2018 O O . PHE A 1 253 ? 6.331 10.297 3.827 1.00 92.50 253 PHE A O 1
ATOM 2025 N N . ASP A 1 254 ? 6.988 10.190 1.666 1.00 90.25 254 ASP A N 1
ATOM 2026 C CA . ASP A 1 254 ? 6.926 11.619 1.377 1.00 90.25 254 ASP A CA 1
ATOM 2027 C C . ASP A 1 254 ? 5.706 12.333 1.982 1.00 90.25 254 ASP A C 1
ATOM 2029 O O . ASP A 1 254 ? 4.546 11.895 1.914 1.00 90.25 254 ASP A O 1
ATOM 2033 N N . TYR A 1 255 ? 6.002 13.517 2.513 1.00 92.12 255 TYR A N 1
ATOM 2034 C CA . TYR A 1 255 ? 5.121 14.473 3.183 1.00 92.12 255 TYR A CA 1
ATOM 2035 C C . TYR A 1 255 ? 4.583 14.033 4.547 1.00 92.12 255 TYR A C 1
ATOM 2037 O O . TYR A 1 255 ? 4.306 14.917 5.365 1.00 92.12 255 TYR A O 1
ATOM 2045 N N . VAL A 1 256 ? 4.476 12.730 4.833 1.00 94.75 256 VAL A N 1
ATOM 2046 C CA . VAL A 1 256 ? 4.384 12.254 6.223 1.00 94.75 256 VAL A CA 1
ATOM 2047 C C . VAL A 1 256 ? 5.747 12.382 6.885 1.00 94.75 256 VAL A C 1
ATOM 2049 O O . VAL A 1 256 ? 5.835 12.996 7.947 1.00 94.75 256 VAL A O 1
ATOM 2052 N N . ASN A 1 257 ? 6.777 11.888 6.199 1.00 94.75 257 ASN A N 1
ATOM 2053 C CA . ASN A 1 257 ? 8.146 11.756 6.669 1.00 94.75 257 ASN A CA 1
ATOM 2054 C C . ASN A 1 257 ? 8.191 10.979 7.999 1.00 94.75 257 ASN A C 1
ATOM 2056 O O . ASN A 1 257 ? 7.635 9.878 8.089 1.00 94.75 257 ASN A O 1
ATOM 2060 N N . VAL A 1 258 ? 8.753 11.580 9.053 1.00 97.38 258 VAL A N 1
ATOM 2061 C CA . VAL A 1 258 ? 8.636 11.091 10.427 1.00 97.38 258 VAL A CA 1
ATOM 2062 C C . VAL A 1 258 ? 7.297 11.549 11.009 1.00 97.38 258 VAL A C 1
ATOM 2064 O O . VAL A 1 258 ? 7.121 12.723 11.358 1.00 97.38 258 VAL A O 1
ATOM 2067 N N . LEU A 1 259 ? 6.342 10.618 11.153 1.00 97.88 259 LEU A N 1
ATOM 2068 C CA . LEU A 1 259 ? 4.975 10.923 11.607 1.00 97.88 259 LEU A CA 1
ATOM 2069 C C . LEU A 1 259 ? 4.975 11.750 12.903 1.00 97.88 259 LEU A C 1
ATOM 2071 O O . LEU A 1 259 ? 4.252 12.741 13.009 1.00 97.88 259 LEU A O 1
ATOM 2075 N N . LYS A 1 260 ? 5.814 11.361 13.869 1.00 97.19 260 LYS A N 1
ATOM 2076 C CA . LYS A 1 260 ? 5.888 11.976 15.197 1.00 97.19 260 LYS A CA 1
ATOM 2077 C C . LYS A 1 260 ? 6.315 13.445 15.178 1.00 97.19 260 LYS A C 1
ATOM 2079 O O . LYS A 1 260 ? 5.839 14.220 16.003 1.00 97.19 260 LYS A O 1
ATOM 2084 N N . THR A 1 261 ? 7.205 13.846 14.270 1.00 97.38 261 THR A N 1
ATOM 2085 C CA . THR A 1 261 ? 7.829 15.183 14.302 1.00 97.38 261 THR A CA 1
ATOM 2086 C C . THR A 1 261 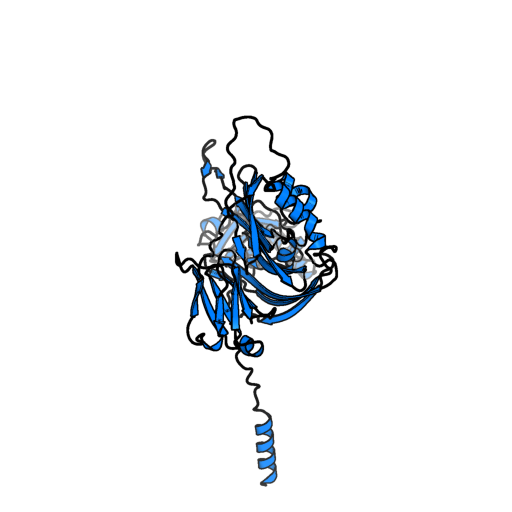? 7.375 16.107 13.183 1.00 97.38 261 THR A C 1
ATOM 2088 O O . THR A 1 261 ? 7.405 17.332 13.361 1.00 97.38 261 THR A O 1
ATOM 2091 N N . ASP A 1 262 ? 6.956 15.550 12.048 1.00 98.00 262 ASP A N 1
ATOM 2092 C CA . ASP A 1 262 ? 6.791 16.310 10.809 1.00 98.00 262 ASP A CA 1
ATOM 2093 C C . ASP A 1 262 ? 5.334 16.397 10.365 1.00 98.00 262 ASP A C 1
ATOM 2095 O O . ASP A 1 262 ? 4.924 17.404 9.781 1.00 98.00 262 ASP A O 1
ATOM 2099 N N . PHE A 1 263 ? 4.512 15.395 10.689 1.00 97.69 263 PHE A N 1
ATOM 2100 C CA . PHE A 1 263 ? 3.157 15.286 10.154 1.00 97.69 263 PHE A CA 1
ATOM 2101 C C . PHE A 1 263 ? 2.281 16.504 10.466 1.00 97.69 263 PHE A C 1
ATOM 2103 O O . PHE A 1 263 ? 1.637 17.046 9.561 1.00 97.69 263 PHE A O 1
ATOM 2110 N N . LEU A 1 264 ? 2.314 16.978 11.719 1.00 97.12 264 LEU A N 1
ATOM 2111 C CA . LEU A 1 264 ? 1.563 18.156 12.170 1.00 97.12 264 LEU A CA 1
ATOM 2112 C C . LEU A 1 264 ? 2.026 19.456 11.498 1.00 97.12 264 LEU A C 1
ATOM 2114 O O . LEU A 1 264 ? 1.218 20.357 11.288 1.00 97.12 264 LEU A O 1
ATOM 2118 N N . LYS A 1 265 ? 3.316 19.557 11.152 1.00 95.50 265 LYS A N 1
ATOM 2119 C CA . LYS A 1 265 ? 3.908 20.726 10.478 1.00 95.50 265 LYS A CA 1
ATOM 2120 C C . LYS A 1 265 ? 3.619 20.708 8.979 1.00 95.50 265 LYS A C 1
ATOM 2122 O O . LYS A 1 265 ? 3.482 21.752 8.346 1.00 95.50 265 LYS A O 1
ATOM 2127 N N . ASN A 1 266 ? 3.537 19.511 8.405 1.00 94.31 266 ASN A N 1
ATOM 2128 C CA . ASN A 1 266 ? 3.439 19.318 6.968 1.00 94.31 266 ASN A CA 1
ATOM 2129 C C . ASN A 1 266 ? 2.022 19.453 6.416 1.00 94.31 266 ASN A C 1
ATOM 2131 O O . ASN A 1 266 ? 1.890 19.708 5.214 1.00 94.31 266 ASN A O 1
ATOM 2135 N N . HIS A 1 267 ? 0.994 19.317 7.255 1.00 97.19 267 HIS A N 1
ATOM 2136 C CA . HIS A 1 267 ? -0.397 19.231 6.829 1.00 97.19 267 HIS A CA 1
ATOM 2137 C C . HIS A 1 267 ? -1.298 20.253 7.517 1.00 97.19 267 HIS A C 1
ATOM 2139 O O . HIS A 1 267 ? -1.060 20.702 8.633 1.00 97.19 267 HIS A O 1
ATOM 2145 N N . THR A 1 268 ? -2.395 20.584 6.840 1.00 97.56 268 THR A N 1
ATOM 2146 C CA . THR A 1 268 ? -3.538 21.264 7.459 1.00 97.56 268 THR A CA 1
ATOM 2147 C C . THR A 1 268 ? -4.616 20.239 7.788 1.00 97.56 268 THR A C 1
ATOM 2149 O O . THR A 1 268 ? -4.815 19.302 7.014 1.00 97.56 268 THR A O 1
ATOM 2152 N N . PHE A 1 269 ? -5.310 20.428 8.913 1.00 98.00 269 PHE A N 1
ATOM 2153 C CA . PHE A 1 269 ? -6.267 19.471 9.477 1.00 98.00 269 PHE A CA 1
ATOM 2154 C C . PHE A 1 269 ? -7.655 20.088 9.615 1.00 98.00 269 PHE A C 1
ATOM 2156 O O . PHE A 1 269 ? -7.785 21.261 9.975 1.00 98.00 269 PHE A O 1
ATOM 2163 N N . LYS A 1 270 ? -8.693 19.287 9.382 1.00 97.25 270 LYS A N 1
ATOM 2164 C CA . LYS A 1 270 ? -10.093 19.672 9.565 1.00 97.25 270 LYS A CA 1
ATOM 2165 C C . LYS A 1 270 ? -10.856 18.538 10.246 1.00 97.25 270 LYS A C 1
ATOM 2167 O O . LYS A 1 270 ? -10.708 17.378 9.874 1.00 97.25 270 LYS A O 1
ATOM 2172 N N . LYS A 1 271 ? -11.662 18.885 11.254 1.00 95.38 271 LYS A N 1
ATOM 2173 C CA . LYS A 1 271 ? -12.621 17.954 11.859 1.00 95.38 271 LYS A CA 1
ATOM 2174 C C . LYS A 1 271 ? -13.782 17.788 10.874 1.00 95.38 271 LYS A C 1
ATOM 2176 O O . LYS A 1 271 ? -14.332 18.789 10.417 1.00 95.38 271 LYS A O 1
ATOM 2181 N N . GLU A 1 272 ? -14.077 16.551 10.510 1.00 94.75 272 GLU A N 1
ATOM 2182 C CA . GLU A 1 272 ? -15.245 16.168 9.719 1.00 94.75 272 GLU A CA 1
ATOM 2183 C C . GLU A 1 272 ? -16.296 15.528 10.636 1.00 94.75 272 GLU A C 1
ATOM 2185 O O . GLU A 1 272 ? -16.064 15.375 11.841 1.00 94.75 272 GLU A O 1
ATOM 2190 N N . ASP A 1 273 ? -17.431 15.145 10.055 1.00 90.38 273 ASP A N 1
ATOM 2191 C CA . ASP A 1 273 ? -18.483 14.430 10.771 1.00 90.38 273 ASP A CA 1
ATOM 2192 C C . ASP A 1 273 ? -17.941 13.143 11.394 1.00 90.38 273 ASP A C 1
ATOM 2194 O O . ASP A 1 273 ? -17.135 12.413 10.802 1.00 90.38 273 ASP A O 1
ATOM 2198 N N . GLU A 1 274 ? -18.381 12.898 12.621 1.00 89.50 274 GLU A N 1
ATOM 2199 C CA . GLU A 1 274 ? -17.963 11.755 13.417 1.00 89.50 274 GLU A CA 1
ATOM 2200 C C . GLU A 1 274 ? -18.451 10.450 12.787 1.00 89.50 274 GLU A C 1
ATOM 2202 O O . GLU A 1 274 ? -19.428 10.409 12.037 1.00 89.50 274 GLU A O 1
ATOM 2207 N N . VAL A 1 275 ? -17.728 9.368 13.064 1.00 92.38 275 VAL A N 1
ATOM 2208 C CA . VAL A 1 275 ? -17.975 8.062 12.451 1.00 92.38 275 VAL A CA 1
ATOM 2209 C C . VAL A 1 275 ? -18.056 7.006 13.542 1.00 92.38 275 VAL A C 1
ATOM 2211 O O . VAL A 1 275 ? -17.262 7.022 14.477 1.00 92.38 275 VAL A O 1
ATOM 2214 N N . LEU A 1 276 ? -19.003 6.078 13.414 1.00 92.56 276 LEU A N 1
ATOM 2215 C CA . LEU A 1 276 ? -19.118 4.920 14.300 1.00 92.56 276 LEU A CA 1
ATOM 2216 C C . LEU A 1 276 ? -18.444 3.688 13.690 1.00 92.56 276 LEU A C 1
ATOM 2218 O O . LEU A 1 276 ? -18.524 3.461 12.480 1.00 92.56 276 LEU A O 1
ATOM 2222 N N . LEU A 1 277 ? -17.827 2.871 14.538 1.00 92.00 277 LEU A N 1
ATOM 2223 C CA . LEU A 1 277 ? -17.345 1.532 14.201 1.00 92.00 277 LEU A CA 1
ATOM 2224 C C . LEU A 1 277 ? -17.553 0.610 15.406 1.00 92.00 277 LEU A C 1
ATOM 2226 O O . LEU A 1 277 ? -16.917 0.820 16.428 1.00 92.00 277 LEU A O 1
ATOM 2230 N N . ASN A 1 278 ? -18.410 -0.412 15.304 1.00 85.19 278 ASN A N 1
ATOM 2231 C CA . ASN A 1 278 ? -18.683 -1.351 16.410 1.00 85.19 278 ASN A CA 1
ATOM 2232 C C . ASN A 1 278 ? -18.991 -0.638 17.745 1.00 85.19 278 ASN A C 1
ATOM 2234 O O . ASN A 1 278 ? -18.452 -1.000 18.786 1.00 85.19 278 ASN A O 1
ATOM 2238 N N . ASN A 1 279 ? -19.834 0.399 17.692 1.00 82.56 279 ASN A N 1
ATOM 2239 C CA . ASN A 1 279 ? -20.198 1.292 18.805 1.00 82.56 279 ASN A CA 1
ATOM 2240 C C . ASN A 1 279 ? -19.091 2.237 19.306 1.00 82.56 279 ASN A C 1
ATOM 2242 O O . ASN A 1 279 ? -19.370 3.083 20.152 1.00 82.56 279 ASN A O 1
ATOM 2246 N N . GLU A 1 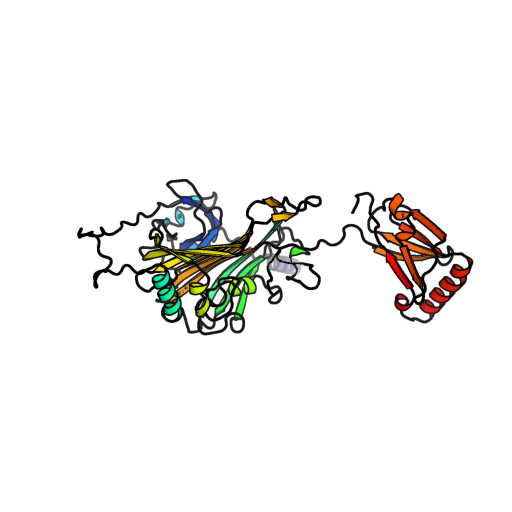280 ? -17.877 2.175 18.758 1.00 90.00 280 GLU A N 1
ATOM 2247 C CA . GLU A 1 280 ? -16.836 3.159 19.043 1.00 90.00 280 GLU A CA 1
ATOM 2248 C C . GLU A 1 280 ? -17.099 4.452 18.262 1.00 90.00 280 GLU A C 1
ATOM 2250 O O . GLU A 1 280 ? -17.186 4.443 17.029 1.00 90.00 280 GLU A O 1
ATOM 2255 N N . LYS A 1 281 ? -17.208 5.575 18.983 1.00 93.31 281 LYS A N 1
ATOM 2256 C CA . LYS A 1 281 ? -17.254 6.916 18.387 1.00 93.31 281 LYS A CA 1
ATOM 2257 C C . LYS A 1 281 ? -15.840 7.331 17.984 1.00 93.31 281 LYS A C 1
ATOM 2259 O O . LYS A 1 281 ? -14.937 7.398 18.817 1.00 93.31 281 LYS A O 1
ATOM 2264 N N . LEU A 1 282 ? -15.662 7.663 16.709 1.00 95.62 282 LEU A N 1
ATOM 2265 C CA . LEU A 1 282 ? -14.388 8.085 16.137 1.00 95.62 282 LEU A CA 1
ATOM 2266 C C . LEU A 1 282 ? -14.468 9.534 15.653 1.00 95.62 282 LEU A C 1
ATOM 2268 O O . LEU A 1 282 ? -15.379 9.918 14.914 1.00 95.62 282 LEU A O 1
ATOM 2272 N N . TYR A 1 283 ? -13.465 10.336 16.003 1.00 96.44 283 TYR A N 1
ATOM 2273 C CA . TYR A 1 283 ? -13.164 11.552 15.263 1.00 96.44 283 TYR A CA 1
ATOM 2274 C C . TYR A 1 283 ? -12.703 11.182 13.855 1.00 96.44 283 TYR A C 1
ATOM 2276 O O . TYR A 1 283 ? -11.763 10.403 13.691 1.00 96.44 283 TYR A O 1
ATOM 2284 N N . LYS A 1 284 ? -13.302 11.808 12.842 1.00 97.12 284 LYS A N 1
ATOM 2285 C CA . LYS A 1 284 ? -12.776 11.806 11.478 1.00 97.12 284 LYS A CA 1
ATOM 2286 C C . LYS A 1 284 ? -12.034 13.111 11.235 1.00 97.12 284 LYS A C 1
ATOM 2288 O O . LYS A 1 284 ? -12.637 14.182 11.193 1.00 97.12 284 LYS A O 1
ATOM 2293 N N . ILE A 1 285 ? -10.718 13.033 11.082 1.00 98.19 285 ILE A N 1
ATOM 2294 C CA . ILE A 1 285 ? -9.880 14.198 10.800 1.00 98.19 285 ILE A CA 1
ATOM 2295 C C . ILE A 1 285 ? -9.376 14.106 9.368 1.00 98.19 285 ILE A C 1
ATOM 2297 O O . ILE A 1 285 ? -8.539 13.260 9.055 1.00 98.19 285 ILE A O 1
ATOM 2301 N N . SER A 1 286 ? -9.858 14.990 8.497 1.00 98.38 286 SER A N 1
ATOM 2302 C CA . SER A 1 286 ? -9.288 15.124 7.161 1.00 98.38 286 SER A CA 1
ATOM 2303 C C . SER A 1 286 ? -8.010 15.956 7.223 1.00 98.38 286 SER A C 1
ATOM 2305 O O . SER A 1 286 ? -7.888 16.903 8.008 1.00 98.38 286 SER A O 1
ATOM 2307 N N . PHE A 1 287 ? -7.036 15.607 6.389 1.00 97.88 287 PHE A N 1
ATOM 2308 C CA . PHE A 1 287 ? -5.792 16.357 6.274 1.00 97.88 287 PHE A CA 1
ATOM 2309 C C . PHE A 1 287 ? -5.378 16.540 4.820 1.00 97.88 287 PHE A C 1
ATOM 2311 O O . PHE A 1 287 ? -5.728 15.750 3.938 1.00 97.88 287 PHE A O 1
ATOM 2318 N N . LYS A 1 288 ? -4.641 17.621 4.549 1.00 96.94 288 LYS A N 1
ATOM 2319 C CA . LYS A 1 288 ? -4.159 17.943 3.201 1.00 96.94 288 LYS A CA 1
ATOM 2320 C C . LYS A 1 288 ? -2.873 18.761 3.208 1.00 96.94 288 LYS A C 1
ATOM 2322 O O . LYS A 1 288 ? -2.657 19.589 4.095 1.00 96.94 288 LYS A O 1
ATOM 2327 N N . LYS A 1 289 ? -2.086 18.593 2.146 1.00 94.12 289 LYS A N 1
ATOM 2328 C CA . LYS A 1 289 ? -0.931 19.430 1.800 1.00 94.12 289 LYS A CA 1
ATOM 2329 C C . LYS A 1 289 ? -0.956 19.736 0.304 1.00 94.12 289 LYS A C 1
ATOM 2331 O O . LYS A 1 289 ? -1.320 18.886 -0.510 1.00 94.12 289 LYS A O 1
ATOM 2336 N N . TYR A 1 290 ? -0.557 20.950 -0.053 1.00 90.19 290 TYR A N 1
ATOM 2337 C CA . TYR A 1 290 ? -0.323 21.349 -1.436 1.00 90.19 290 TYR A CA 1
ATOM 2338 C C . TYR A 1 290 ? 1.142 21.724 -1.600 1.00 90.19 290 TYR A C 1
ATOM 2340 O O . TYR A 1 290 ? 1.665 22.508 -0.813 1.00 90.19 290 TYR A O 1
ATOM 2348 N N . MET A 1 291 ? 1.788 21.179 -2.627 1.00 85.88 291 MET A N 1
ATOM 2349 C CA . MET A 1 291 ? 3.155 21.534 -2.990 1.00 85.88 291 MET A CA 1
ATOM 2350 C C . MET A 1 291 ? 3.263 21.598 -4.512 1.00 85.88 291 MET A C 1
ATOM 2352 O O . MET A 1 291 ? 3.344 20.577 -5.196 1.00 85.88 291 MET A O 1
ATOM 2356 N N . GLY A 1 292 ? 3.186 22.811 -5.062 1.00 85.06 292 GLY A N 1
ATOM 2357 C CA . GLY A 1 292 ? 3.129 23.022 -6.508 1.00 85.06 292 GLY A CA 1
ATOM 2358 C C . GLY A 1 292 ? 1.964 22.262 -7.157 1.00 85.06 292 GLY A C 1
ATOM 2359 O O . GLY A 1 292 ? 0.794 22.562 -6.918 1.00 85.06 292 GLY A O 1
ATOM 2360 N N . LEU A 1 293 ? 2.288 21.272 -7.992 1.00 83.25 293 LEU A N 1
ATOM 2361 C CA . LEU A 1 293 ? 1.314 20.429 -8.700 1.00 83.25 293 LEU A CA 1
ATOM 2362 C C . LEU A 1 293 ? 0.891 19.180 -7.912 1.00 83.25 293 LEU A C 1
ATOM 2364 O O . LEU A 1 293 ? -0.055 18.494 -8.316 1.00 83.25 293 LEU A O 1
ATOM 2368 N N . VAL A 1 294 ? 1.556 18.903 -6.790 1.00 86.56 294 VAL A N 1
ATOM 2369 C CA . VAL A 1 294 ? 1.255 17.770 -5.922 1.00 86.56 294 VAL A CA 1
ATOM 2370 C C . VAL A 1 294 ? 0.206 18.167 -4.891 1.00 86.56 294 VAL A C 1
ATOM 2372 O O . VAL A 1 294 ? 0.283 19.213 -4.242 1.00 86.56 294 VAL A O 1
ATOM 2375 N N . GLN A 1 295 ? -0.799 17.309 -4.749 1.00 90.94 295 GLN A N 1
ATOM 2376 C CA . GLN A 1 295 ? -1.808 17.385 -3.709 1.00 90.94 295 GLN A CA 1
ATOM 2377 C C . GLN A 1 295 ? -1.803 16.087 -2.913 1.00 90.94 295 GLN A C 1
ATOM 2379 O O . GLN A 1 295 ? -2.144 15.021 -3.436 1.00 90.94 295 GLN A O 1
ATOM 2384 N N . VAL A 1 296 ? -1.520 16.228 -1.628 1.00 93.31 296 VAL A N 1
ATOM 2385 C CA . VAL A 1 296 ? -1.705 15.187 -0.628 1.00 93.31 296 VAL A CA 1
ATOM 2386 C C . VAL A 1 296 ? -3.047 15.404 0.049 1.00 93.31 296 VAL A C 1
ATOM 2388 O O . VAL A 1 296 ? -3.393 16.535 0.406 1.00 93.31 296 VAL A O 1
ATOM 2391 N N . LYS A 1 297 ? -3.807 14.328 0.225 1.00 96.06 297 LYS A N 1
ATOM 2392 C CA . LYS A 1 297 ? -5.014 14.324 1.052 1.00 96.06 297 LYS A CA 1
ATOM 2393 C C . LYS A 1 297 ? -5.189 12.982 1.747 1.00 96.06 297 LYS A C 1
ATOM 2395 O O . LYS A 1 297 ? -4.738 11.965 1.223 1.00 96.06 297 LYS A O 1
ATOM 2400 N N . GLY A 1 298 ? -5.910 12.985 2.855 1.00 97.19 298 GLY A N 1
ATOM 2401 C CA . GLY A 1 298 ? -6.213 11.770 3.587 1.00 97.19 298 GLY A CA 1
ATOM 2402 C C . GLY A 1 298 ? -7.158 11.993 4.757 1.00 97.19 298 GLY A C 1
ATOM 2403 O O . GLY A 1 298 ? -7.629 13.113 4.972 1.00 97.19 298 GLY A O 1
ATOM 2404 N N . ASN A 1 299 ? -7.431 10.915 5.485 1.00 98.19 299 ASN A N 1
ATOM 2405 C CA . ASN A 1 299 ? -8.277 10.909 6.673 1.00 98.19 299 ASN A CA 1
ATOM 2406 C C . ASN A 1 299 ? -7.627 10.074 7.779 1.00 98.19 299 ASN A C 1
ATOM 2408 O O . ASN A 1 299 ? -7.082 9.004 7.509 1.00 98.19 299 ASN A O 1
ATOM 2412 N N . LEU A 1 300 ? -7.727 10.551 9.016 1.00 98.50 300 LEU A N 1
ATOM 2413 C CA . LEU A 1 300 ? -7.480 9.779 10.229 1.00 98.50 300 LEU A CA 1
ATOM 2414 C C . LEU A 1 300 ? -8.807 9.498 10.928 1.00 98.50 300 LEU A C 1
ATOM 2416 O O . LEU A 1 300 ? -9.659 10.384 11.018 1.00 98.50 300 LEU A O 1
ATOM 2420 N N . PHE A 1 301 ? -8.947 8.287 11.452 1.00 98.19 301 PHE A N 1
ATOM 2421 C CA . PHE A 1 301 ? -10.087 7.862 12.256 1.00 98.19 301 PHE A CA 1
ATOM 2422 C C . PHE A 1 301 ? -9.576 7.531 13.655 1.00 98.19 301 PHE A C 1
ATOM 2424 O O . PHE A 1 301 ? -8.790 6.600 13.816 1.00 98.19 301 PHE A O 1
ATOM 2431 N N . ILE A 1 302 ? -9.954 8.343 14.640 1.00 98.50 302 ILE A N 1
ATOM 2432 C CA . ILE A 1 302 ? -9.301 8.406 15.953 1.00 98.50 302 ILE A CA 1
ATOM 2433 C C . ILE A 1 302 ? -10.351 8.204 17.043 1.00 98.50 302 ILE A C 1
ATOM 2435 O O . ILE A 1 302 ? -11.352 8.915 17.044 1.00 98.50 302 ILE A O 1
ATOM 2439 N N . SER A 1 303 ? -10.119 7.286 17.981 1.00 97.06 303 SER A N 1
ATOM 2440 C CA . SER A 1 303 ? -10.984 7.087 19.151 1.00 97.06 303 SER A CA 1
ATOM 2441 C C . SER A 1 303 ? -11.191 8.387 19.920 1.00 97.06 303 SER A C 1
ATOM 2443 O O . SER A 1 303 ? -10.232 9.107 20.212 1.00 97.06 303 SER A O 1
ATOM 2445 N N . GLN A 1 304 ? -12.440 8.670 20.287 1.00 95.12 304 GLN A N 1
ATOM 2446 C CA . GLN A 1 304 ? -12.740 9.777 21.195 1.00 95.12 304 GLN A CA 1
ATOM 2447 C C . GLN A 1 304 ? -12.393 9.456 22.656 1.00 95.12 304 GLN A C 1
ATOM 2449 O O . GLN A 1 304 ? -12.244 10.376 23.455 1.00 95.12 304 GLN A O 1
ATOM 2454 N N . GLN A 1 305 ? -12.241 8.173 23.000 1.00 93.81 305 GLN A N 1
ATOM 2455 C CA . GLN A 1 305 ? -11.986 7.721 24.367 1.00 93.81 305 GLN A CA 1
ATOM 2456 C C . GLN A 1 305 ? -10.495 7.779 24.719 1.00 93.81 305 GLN A C 1
ATOM 2458 O O . GLN A 1 305 ? -10.113 8.368 25.727 1.00 93.81 305 GLN A O 1
ATOM 2463 N N . ASN A 1 306 ? -9.644 7.182 23.877 1.00 96.06 306 ASN A N 1
ATOM 2464 C CA . ASN A 1 306 ? -8.219 6.986 24.178 1.00 96.06 306 ASN A CA 1
ATOM 2465 C C . ASN A 1 306 ? -7.267 7.503 23.086 1.00 96.06 306 ASN A C 1
ATOM 2467 O O . ASN A 1 306 ? -6.057 7.300 23.178 1.00 96.06 306 ASN A O 1
ATOM 2471 N N . PHE A 1 307 ? -7.789 8.172 22.053 1.00 98.12 307 PHE A N 1
ATOM 2472 C CA . PHE A 1 307 ? -7.022 8.677 20.910 1.00 98.12 307 PHE A CA 1
ATOM 2473 C C . PHE A 1 307 ? -6.293 7.600 20.080 1.00 98.12 307 PHE A C 1
ATOM 2475 O O . PHE A 1 307 ? -5.414 7.929 19.283 1.00 98.12 307 PHE A O 1
ATOM 2482 N N . ALA A 1 308 ? -6.664 6.321 20.201 1.00 98.38 308 ALA A N 1
ATOM 2483 C CA . ALA A 1 308 ? -6.169 5.265 19.322 1.00 98.38 308 ALA A CA 1
ATOM 2484 C C . ALA A 1 308 ? -6.557 5.540 17.861 1.00 98.38 308 ALA A C 1
ATOM 2486 O O . ALA A 1 308 ? -7.699 5.898 17.567 1.00 98.38 308 ALA A O 1
ATOM 2487 N N . ILE A 1 309 ? -5.618 5.362 16.931 1.00 98.56 309 ILE A N 1
ATOM 2488 C CA . ILE A 1 309 ? -5.871 5.555 15.497 1.00 98.56 309 ILE A CA 1
ATOM 2489 C C . ILE A 1 309 ? -6.350 4.223 14.913 1.00 98.56 309 ILE A C 1
ATOM 2491 O O . ILE A 1 309 ? -5.604 3.259 14.834 1.00 98.56 309 ILE A O 1
ATOM 2495 N N . TYR A 1 310 ? -7.606 4.165 14.487 1.00 98.06 310 TYR A N 1
ATOM 2496 C CA . TYR A 1 310 ? -8.202 2.965 13.895 1.00 98.06 310 TYR A CA 1
ATOM 2497 C C . TYR A 1 310 ? -7.871 2.817 12.414 1.00 98.06 310 TYR A C 1
ATOM 2499 O O . TYR A 1 310 ? -7.816 1.706 11.892 1.00 98.06 310 TYR A O 1
ATOM 2507 N N . LYS A 1 311 ? -7.708 3.935 11.704 1.00 98.19 311 LYS A N 1
ATOM 2508 C CA . LYS A 1 311 ? -7.437 3.922 10.267 1.00 98.19 311 LYS A CA 1
ATOM 2509 C C . LYS A 1 311 ? -6.747 5.201 9.827 1.00 98.19 311 LYS A C 1
ATOM 2511 O O . LYS A 1 311 ? -7.100 6.292 10.281 1.00 98.19 311 LYS A O 1
ATOM 2516 N N . MET A 1 312 ? -5.819 5.056 8.889 1.00 98.19 312 MET A N 1
ATOM 2517 C CA . MET A 1 312 ? -5.228 6.157 8.141 1.00 98.19 312 MET A CA 1
ATOM 2518 C C . MET A 1 312 ? -5.377 5.888 6.647 1.00 98.19 312 MET A C 1
ATOM 2520 O O . MET A 1 312 ? -4.940 4.865 6.128 1.00 98.19 312 MET A O 1
ATOM 2524 N N . GLU A 1 313 ? -6.004 6.832 5.955 1.00 97.44 313 GLU A N 1
ATOM 2525 C CA . GLU A 1 313 ? -6.083 6.886 4.499 1.00 97.44 313 GLU A CA 1
ATOM 2526 C C . GLU A 1 313 ? -5.172 8.000 4.012 1.00 97.44 313 GLU A C 1
ATOM 2528 O O . GLU A 1 313 ? -5.271 9.127 4.494 1.00 97.44 313 GLU A O 1
ATOM 2533 N N . TYR A 1 314 ? -4.327 7.719 3.028 1.00 96.75 314 TYR A N 1
ATOM 2534 C CA . TYR A 1 314 ? -3.382 8.688 2.498 1.00 96.75 314 TYR A CA 1
ATOM 2535 C C . TYR A 1 314 ? -3.278 8.565 0.983 1.00 96.75 314 TYR A C 1
ATOM 2537 O O . TYR A 1 314 ? -3.188 7.469 0.436 1.00 96.75 314 TYR A O 1
ATOM 2545 N N . THR A 1 315 ? -3.312 9.682 0.260 1.00 94.94 315 THR A N 1
ATOM 2546 C CA . THR A 1 315 ? -3.178 9.679 -1.200 1.00 94.94 315 THR A CA 1
ATOM 2547 C C . THR A 1 315 ? -2.368 10.865 -1.691 1.00 94.94 315 THR A C 1
ATOM 2549 O O . THR A 1 315 ? -2.737 12.024 -1.472 1.00 94.94 315 THR A O 1
ATOM 2552 N N . ILE A 1 316 ? -1.335 10.566 -2.475 1.00 91.62 316 ILE A N 1
ATOM 2553 C CA . ILE A 1 316 ? -0.551 11.537 -3.232 1.00 91.62 316 ILE A CA 1
ATOM 2554 C C . ILE A 1 316 ? -1.085 11.572 -4.655 1.00 91.62 316 ILE A C 1
ATOM 2556 O O . ILE A 1 316 ? -1.157 10.566 -5.365 1.00 91.62 316 ILE A O 1
ATOM 2560 N N . ASN A 1 317 ? -1.457 12.766 -5.090 1.00 87.69 317 ASN A N 1
ATOM 2561 C CA . ASN A 1 317 ? -1.902 12.996 -6.446 1.00 87.69 317 ASN A CA 1
ATOM 2562 C C . ASN A 1 317 ? -1.048 14.059 -7.110 1.00 87.69 317 ASN A C 1
ATOM 2564 O O . ASN A 1 317 ? -0.745 15.081 -6.498 1.00 87.69 317 ASN A O 1
ATOM 2568 N N . ASN A 1 318 ? -0.764 13.872 -8.390 1.00 80.19 318 ASN A N 1
ATOM 2569 C CA . ASN A 1 318 ? -0.055 14.853 -9.191 1.00 80.19 318 ASN A CA 1
ATOM 2570 C C . ASN A 1 318 ? -0.950 15.368 -10.321 1.00 80.19 318 ASN A C 1
ATOM 2572 O O . ASN A 1 318 ? -1.646 14.605 -11.000 1.00 80.19 318 ASN A O 1
ATOM 2576 N N . ARG A 1 319 ? -0.944 16.686 -10.516 1.00 65.50 319 ARG A N 1
ATOM 2577 C CA . ARG A 1 319 ? -1.515 17.340 -11.693 1.00 65.50 319 ARG A CA 1
ATOM 2578 C C . ARG A 1 319 ? -0.411 17.507 -12.732 1.00 65.50 319 ARG A C 1
ATOM 2580 O O . ARG A 1 319 ? 0.311 18.495 -12.712 1.00 65.50 319 ARG A O 1
ATOM 2587 N N . TYR A 1 320 ? -0.276 16.548 -13.646 1.00 60.75 320 TYR A N 1
ATOM 2588 C CA . TYR A 1 320 ? 0.732 16.646 -14.702 1.00 60.75 320 TYR A CA 1
ATOM 2589 C C . TYR A 1 320 ? 0.411 17.820 -15.648 1.00 60.75 320 TYR A C 1
ATOM 2591 O O . TYR A 1 320 ? -0.727 17.976 -16.101 1.00 60.75 320 TYR A O 1
ATOM 2599 N N . ARG A 1 321 ? 1.417 18.639 -15.967 1.00 52.53 321 ARG A N 1
ATOM 2600 C CA . ARG A 1 321 ? 1.360 19.635 -17.044 1.00 52.53 321 ARG A CA 1
ATOM 2601 C C . ARG A 1 321 ? 2.321 19.193 -18.134 1.00 52.53 321 ARG A C 1
ATOM 2603 O O . ARG A 1 321 ? 3.524 19.139 -17.908 1.00 52.53 321 ARG A O 1
ATOM 2610 N N . GLU A 1 322 ? 1.799 18.872 -19.309 1.00 49.97 322 GLU A N 1
ATOM 2611 C CA . GLU A 1 322 ? 2.639 18.533 -20.456 1.00 49.97 322 GLU A CA 1
ATOM 2612 C C . GLU A 1 322 ? 2.931 19.802 -21.257 1.00 49.97 322 GLU A C 1
ATOM 2614 O O . GLU A 1 322 ? 2.011 20.534 -21.639 1.00 49.97 322 GLU A O 1
ATOM 2619 N N . LYS A 1 323 ? 4.218 20.089 -21.474 1.00 44.75 323 LYS A N 1
ATOM 2620 C CA . LYS A 1 323 ? 4.657 21.207 -22.309 1.00 44.75 323 LYS A CA 1
ATOM 2621 C C . LYS A 1 323 ? 4.451 20.812 -23.769 1.00 44.75 323 LYS A C 1
ATOM 2623 O O . LYS A 1 323 ? 5.031 19.831 -24.227 1.00 44.75 323 LYS A O 1
ATOM 2628 N N . LEU A 1 324 ? 3.621 21.553 -24.500 1.00 52.53 324 LEU A N 1
ATOM 2629 C CA . LEU A 1 324 ? 3.418 21.287 -25.923 1.00 52.53 324 LEU A CA 1
ATOM 2630 C C . LEU A 1 324 ? 4.731 21.546 -26.674 1.00 52.53 324 LEU A C 1
ATOM 2632 O O . LEU A 1 324 ? 5.333 22.609 -26.522 1.00 52.53 324 LEU A O 1
ATOM 2636 N N . ARG A 1 325 ? 5.152 20.576 -27.498 1.00 47.41 325 ARG A N 1
ATOM 2637 C CA . ARG A 1 325 ? 6.450 20.535 -28.207 1.00 47.41 325 ARG A CA 1
ATOM 2638 C C . ARG A 1 325 ? 6.762 21.794 -29.048 1.00 47.41 325 ARG A C 1
ATOM 2640 O O . ARG A 1 325 ? 7.925 22.030 -29.345 1.00 47.41 325 ARG A O 1
ATOM 2647 N N . TYR A 1 326 ? 5.754 22.620 -29.356 1.00 50.50 326 TYR A N 1
ATOM 2648 C CA . TYR A 1 326 ? 5.857 23.837 -30.178 1.00 50.50 326 TYR A CA 1
ATOM 2649 C C . TYR A 1 326 ? 5.358 25.132 -29.510 1.00 50.50 326 TYR A C 1
ATOM 2651 O O . TYR A 1 326 ? 5.273 26.164 -30.168 1.00 50.50 326 TYR A O 1
ATOM 2659 N N . SER A 1 327 ? 5.044 25.131 -28.209 1.00 47.75 327 SER A N 1
ATOM 2660 C CA . SER A 1 327 ? 4.566 26.338 -27.520 1.00 47.75 327 SER A CA 1
ATOM 2661 C C . SER A 1 327 ? 5.427 26.692 -26.313 1.00 47.75 327 SER A C 1
ATOM 2663 O O . SER A 1 327 ? 5.562 25.917 -25.367 1.00 47.75 327 SER A O 1
ATOM 2665 N N . ARG A 1 328 ? 5.967 27.919 -26.300 1.00 50.19 328 ARG A N 1
ATOM 2666 C CA . ARG A 1 328 ? 6.666 28.479 -25.130 1.00 50.19 328 ARG A CA 1
ATOM 2667 C C . ARG A 1 328 ? 5.709 28.880 -23.992 1.00 50.19 328 ARG A C 1
ATOM 2669 O O . ARG A 1 328 ? 6.196 29.136 -22.896 1.00 50.19 328 ARG A O 1
ATOM 2676 N N . ARG A 1 329 ? 4.383 28.931 -24.218 1.00 50.00 329 ARG A N 1
ATOM 2677 C CA . ARG A 1 329 ? 3.396 29.481 -23.257 1.00 50.00 329 ARG A CA 1
ATOM 2678 C C . ARG A 1 329 ? 2.187 28.592 -22.929 1.00 50.00 329 ARG A C 1
ATOM 2680 O O . ARG A 1 329 ? 1.456 28.930 -22.006 1.00 50.00 329 ARG A O 1
ATOM 2687 N N . TYR A 1 330 ? 1.976 27.461 -23.605 1.00 50.88 330 TYR A N 1
ATOM 2688 C CA . TYR A 1 330 ? 0.772 26.637 -23.420 1.00 50.88 330 TYR A CA 1
ATOM 2689 C C . TYR A 1 330 ? 1.107 25.229 -22.907 1.00 50.88 330 TYR A C 1
ATOM 2691 O O . TYR A 1 330 ? 1.749 24.431 -23.592 1.00 50.88 330 TYR A O 1
ATOM 2699 N N . TYR A 1 331 ? 0.644 24.933 -21.690 1.00 55.53 331 TYR A N 1
ATOM 2700 C CA . TYR A 1 331 ? 0.652 23.599 -21.087 1.00 55.53 331 TYR A CA 1
ATOM 2701 C C . TYR A 1 331 ? -0.734 22.976 -21.237 1.00 55.53 331 TYR A C 1
ATOM 2703 O O . TYR A 1 331 ? -1.733 23.622 -20.917 1.00 55.53 331 TYR A O 1
ATOM 2711 N N . LYS A 1 332 ? -0.815 21.714 -21.670 1.00 51.03 332 LYS A N 1
ATOM 2712 C CA . LYS A 1 332 ? -2.084 20.977 -21.629 1.00 51.03 332 LYS A CA 1
ATOM 2713 C C . LYS A 1 332 ? -2.278 20.432 -20.215 1.00 51.03 332 LYS A C 1
ATOM 2715 O O . LYS A 1 332 ? -1.427 19.695 -19.710 1.00 51.03 332 LYS A O 1
ATOM 2720 N N . ASN A 1 333 ? -3.389 20.794 -19.576 1.00 56.34 333 ASN A N 1
ATOM 2721 C CA . ASN A 1 333 ? -3.787 20.189 -18.307 1.00 56.34 333 ASN A CA 1
ATOM 2722 C C . ASN A 1 333 ? -4.122 18.714 -18.559 1.00 56.34 333 ASN A C 1
ATOM 2724 O O . ASN A 1 333 ? -5.016 18.404 -19.348 1.00 56.34 333 ASN A O 1
ATOM 2728 N N . ARG A 1 334 ? -3.394 17.800 -17.913 1.00 57.88 334 ARG A N 1
ATOM 2729 C CA . ARG A 1 334 ? -3.754 16.379 -17.876 1.00 57.88 334 ARG A CA 1
ATOM 2730 C C . ARG A 1 334 ? -4.689 16.125 -16.685 1.00 57.88 334 ARG A C 1
ATOM 2732 O O . ARG A 1 334 ? -4.646 16.876 -15.703 1.00 57.88 334 ARG A O 1
ATOM 2739 N N . PRO A 1 335 ? -5.529 15.076 -16.748 1.00 59.38 335 PRO A N 1
ATOM 2740 C CA . PRO A 1 335 ? -6.292 14.639 -15.589 1.00 59.38 335 PRO A CA 1
ATOM 2741 C C . PRO A 1 335 ? -5.352 14.316 -14.424 1.00 59.38 335 PRO A C 1
ATOM 2743 O O . PRO A 1 335 ? -4.199 13.922 -14.604 1.00 59.38 335 PRO A O 1
ATOM 2746 N N . LYS A 1 336 ? -5.863 14.519 -13.214 1.00 67.19 336 LYS A N 1
ATOM 2747 C CA . LYS A 1 336 ? -5.164 14.224 -11.967 1.00 67.19 336 LYS A CA 1
ATOM 2748 C C . LYS A 1 336 ? -4.849 12.726 -11.902 1.00 67.19 336 LYS A C 1
ATOM 2750 O O . LYS A 1 336 ? -5.758 11.910 -12.020 1.00 67.19 336 LYS A O 1
ATOM 2755 N N . VAL A 1 337 ? -3.583 12.379 -11.686 1.00 73.12 337 VAL A N 1
ATOM 2756 C CA . VAL A 1 337 ? -3.139 10.986 -11.537 1.00 73.12 337 VAL A CA 1
ATOM 2757 C C . VAL A 1 337 ? -2.823 10.732 -10.067 1.00 73.12 337 VAL A C 1
ATOM 2759 O O . VAL A 1 337 ? -2.093 11.509 -9.446 1.00 73.12 337 VAL A O 1
ATOM 2762 N N . SER A 1 338 ? -3.388 9.665 -9.501 1.00 81.44 338 SER A N 1
ATOM 2763 C CA . SER A 1 338 ? -2.982 9.159 -8.187 1.00 81.44 338 SER A CA 1
ATOM 2764 C C . SER A 1 338 ? -1.655 8.427 -8.359 1.00 81.44 338 SER A C 1
ATOM 2766 O O . SER A 1 338 ? -1.589 7.433 -9.079 1.00 81.44 338 SER A O 1
ATOM 2768 N N . LEU A 1 339 ? -0.593 8.973 -7.767 1.00 84.38 339 LEU A N 1
ATOM 2769 C CA . LEU A 1 339 ? 0.746 8.386 -7.841 1.00 84.38 339 LEU A CA 1
ATOM 2770 C C . LEU A 1 339 ? 0.910 7.266 -6.818 1.00 84.38 339 LEU A C 1
ATOM 2772 O O . LEU A 1 339 ? 1.544 6.253 -7.102 1.00 84.38 339 LEU A O 1
ATOM 2776 N N . PHE A 1 340 ? 0.323 7.480 -5.644 1.00 89.69 340 PHE A N 1
ATOM 2777 C CA . PHE A 1 340 ? 0.504 6.656 -4.468 1.00 89.69 340 PHE A CA 1
ATOM 2778 C C . PHE A 1 340 ? -0.723 6.774 -3.564 1.00 89.69 340 PHE A C 1
ATOM 2780 O O . PHE A 1 340 ? -1.242 7.877 -3.353 1.00 89.69 340 PHE A O 1
ATOM 2787 N N . SER A 1 341 ? -1.188 5.655 -3.024 1.00 93.56 341 SER A N 1
ATOM 2788 C CA . SER A 1 341 ? -2.209 5.623 -1.985 1.00 93.56 341 SER A CA 1
ATOM 2789 C C . SER A 1 341 ? -1.955 4.494 -1.005 1.00 93.56 341 SER A C 1
ATOM 2791 O O . SER A 1 341 ? -1.695 3.371 -1.432 1.00 93.56 341 SER A O 1
ATOM 2793 N N . VAL A 1 342 ? -2.122 4.790 0.278 1.00 96.19 342 VAL A N 1
ATOM 2794 C CA . VAL A 1 342 ? -2.050 3.826 1.374 1.00 96.19 342 VAL A CA 1
ATOM 2795 C C . VAL A 1 342 ? -3.320 3.905 2.195 1.00 96.19 342 VAL A C 1
ATOM 2797 O O . VAL A 1 342 ? -3.849 4.990 2.450 1.00 96.19 342 VAL A O 1
ATOM 2800 N N . VAL A 1 343 ? -3.801 2.742 2.609 1.00 97.31 343 VAL A N 1
ATOM 2801 C CA . VAL A 1 343 ? -4.829 2.601 3.627 1.00 97.31 343 VAL A CA 1
ATOM 2802 C C . VAL A 1 343 ? -4.343 1.573 4.635 1.00 97.31 343 VAL A C 1
ATOM 2804 O O . VAL A 1 343 ? -4.200 0.400 4.293 1.00 97.31 343 VAL A O 1
ATOM 2807 N N . VAL A 1 344 ? -4.115 2.015 5.867 1.00 97.81 344 VAL A N 1
ATOM 2808 C CA . VAL A 1 344 ? -3.802 1.145 7.006 1.00 97.81 344 VAL A CA 1
ATOM 2809 C C . VAL A 1 344 ? -4.963 1.160 7.983 1.00 97.81 344 VAL A C 1
ATOM 2811 O O . VAL A 1 344 ? -5.536 2.217 8.259 1.00 97.81 344 VAL A O 1
ATOM 2814 N N . GLY A 1 345 ? -5.329 -0.016 8.475 1.00 97.31 345 GLY A N 1
ATOM 2815 C CA . GLY A 1 345 ? -6.377 -0.217 9.462 1.00 97.31 345 GLY A CA 1
ATOM 2816 C C . GLY A 1 345 ? -5.862 -1.053 10.623 1.00 97.31 345 GLY A C 1
ATOM 2817 O O . GLY A 1 345 ? -5.164 -2.045 10.418 1.00 97.31 345 GLY A O 1
ATOM 2818 N N . TYR A 1 346 ? -6.256 -0.665 11.828 1.00 97.31 346 TYR A N 1
ATOM 2819 C CA . TYR A 1 346 ? -5.924 -1.326 13.080 1.00 97.31 346 TYR A CA 1
ATOM 2820 C C . TYR A 1 346 ? -7.203 -1.720 13.815 1.00 97.31 346 TYR A C 1
ATOM 2822 O O . TYR A 1 346 ? -8.237 -1.060 13.684 1.00 97.31 346 TYR A O 1
ATOM 2830 N N . ALA A 1 347 ? -7.135 -2.800 14.586 1.00 94.00 347 ALA A N 1
ATOM 2831 C CA . ALA A 1 347 ? -8.244 -3.290 15.392 1.00 94.00 347 ALA A CA 1
ATOM 2832 C C . ALA A 1 347 ? -7.798 -3.531 16.842 1.00 94.00 347 ALA A C 1
ATOM 2834 O O . ALA A 1 347 ? -6.671 -3.984 17.056 1.00 94.00 347 ALA A O 1
ATOM 2835 N N . PRO A 1 348 ? -8.664 -3.251 17.830 1.00 93.69 348 PRO A N 1
ATOM 2836 C CA . PRO A 1 348 ? -8.361 -3.522 19.225 1.00 93.69 348 PRO A CA 1
ATOM 2837 C C . PRO A 1 348 ? -8.380 -5.032 19.504 1.00 93.69 348 PRO A C 1
ATOM 2839 O O . PRO A 1 348 ? -9.350 -5.721 19.177 1.00 93.69 348 PRO A O 1
ATOM 2842 N N . VAL A 1 349 ? -7.326 -5.530 20.144 1.00 91.12 349 VAL A N 1
ATOM 2843 C CA . VAL A 1 349 ? -7.212 -6.876 20.719 1.00 91.12 349 VAL A CA 1
ATOM 2844 C C . VAL A 1 349 ? -6.524 -6.721 22.071 1.00 91.12 349 VAL A C 1
ATOM 2846 O O . VAL A 1 349 ? -5.481 -6.080 22.156 1.00 91.12 349 VAL A O 1
ATOM 2849 N N . ASP A 1 350 ? -7.135 -7.237 23.137 1.00 89.38 350 ASP A N 1
ATOM 2850 C CA . ASP A 1 350 ? -6.584 -7.207 24.501 1.00 89.38 350 ASP A CA 1
ATOM 2851 C C . ASP A 1 350 ? -6.074 -5.822 24.955 1.00 89.38 350 ASP A C 1
ATOM 2853 O O . ASP A 1 350 ? -5.039 -5.686 25.602 1.00 89.38 350 ASP A O 1
ATOM 2857 N N . GLY A 1 351 ? -6.813 -4.766 24.593 1.00 90.75 351 GLY A N 1
ATOM 2858 C CA . GLY A 1 351 ? -6.511 -3.380 24.970 1.00 90.75 351 GLY A CA 1
ATOM 2859 C C . GLY A 1 351 ? -5.508 -2.650 24.069 1.00 90.75 351 GLY A C 1
ATOM 2860 O O . GLY A 1 351 ? -5.366 -1.437 24.212 1.00 90.75 351 GLY A O 1
ATOM 2861 N N . PHE A 1 352 ? -4.877 -3.332 23.109 1.00 96.88 352 PHE A N 1
ATOM 2862 C CA . PHE A 1 352 ? -3.940 -2.730 22.156 1.00 96.88 352 PHE A CA 1
ATOM 2863 C C . PHE A 1 352 ? -4.453 -2.792 20.718 1.00 96.88 352 PHE A C 1
ATOM 2865 O O . PHE A 1 3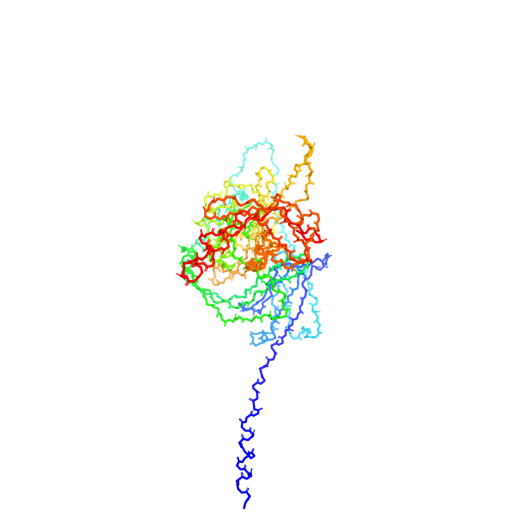52 ? -5.248 -3.648 20.343 1.00 96.88 352 PHE A O 1
ATOM 2872 N N . MET A 1 353 ? -3.976 -1.876 19.885 1.00 97.56 353 MET A N 1
ATOM 2873 C CA . MET A 1 353 ? -4.289 -1.801 18.466 1.00 97.56 353 MET A CA 1
ATOM 2874 C C . MET A 1 353 ? -3.299 -2.651 17.669 1.00 97.56 353 MET A C 1
ATOM 2876 O O . MET A 1 353 ? -2.108 -2.344 17.610 1.00 97.56 353 MET A O 1
ATOM 2880 N N . TYR A 1 354 ? -3.802 -3.692 17.009 1.00 96.69 354 TYR A N 1
ATOM 2881 C CA . TYR A 1 354 ? -3.019 -4.572 16.141 1.00 96.69 354 TYR A CA 1
ATOM 2882 C C . TYR A 1 354 ? -3.350 -4.340 14.665 1.00 96.69 354 TYR A C 1
ATOM 2884 O O . TYR A 1 354 ? -4.475 -3.929 14.353 1.00 96.69 354 TYR A O 1
ATOM 2892 N N . PRO A 1 355 ? -2.401 -4.595 13.742 1.00 95.44 355 PRO A N 1
ATOM 2893 C CA . PRO A 1 355 ? -2.660 -4.495 12.311 1.00 95.44 355 PRO A CA 1
ATOM 2894 C C . PRO A 1 355 ? -3.868 -5.351 11.909 1.00 95.44 355 PRO A C 1
ATOM 2896 O O . PRO A 1 355 ? -3.903 -6.550 12.174 1.00 95.44 355 PRO A O 1
ATOM 2899 N N . ASN A 1 356 ? -4.855 -4.732 11.263 1.00 94.25 356 ASN A N 1
ATOM 2900 C CA . ASN A 1 356 ? -6.033 -5.411 10.719 1.00 94.25 356 ASN A CA 1
ATOM 2901 C C . ASN A 1 356 ? -5.904 -5.570 9.199 1.00 94.25 356 ASN A C 1
ATOM 2903 O O . ASN A 1 356 ? -6.110 -6.650 8.654 1.00 94.25 356 ASN A O 1
ATOM 2907 N N . PHE A 1 357 ? -5.531 -4.493 8.503 1.00 94.62 357 PHE A N 1
ATOM 2908 C CA . PHE A 1 357 ? -5.257 -4.539 7.069 1.00 94.62 357 PHE A CA 1
ATOM 2909 C C . PHE A 1 357 ? -4.322 -3.422 6.623 1.00 94.62 357 PHE A C 1
ATOM 2911 O O . PHE A 1 357 ? -4.288 -2.339 7.206 1.00 94.62 357 PHE A O 1
ATOM 2918 N N . HIS A 1 358 ? -3.612 -3.674 5.527 1.00 95.88 358 HIS A N 1
ATOM 2919 C CA . HIS A 1 358 ? -2.762 -2.697 4.869 1.00 95.88 358 HIS A CA 1
ATOM 2920 C C . HIS A 1 358 ? -2.911 -2.857 3.357 1.00 95.88 358 HIS A C 1
ATOM 2922 O O . HIS A 1 358 ? -2.637 -3.915 2.799 1.00 95.88 358 HIS A O 1
ATOM 2928 N N . SER A 1 359 ? -3.368 -1.800 2.691 1.00 95.31 359 SER A N 1
ATOM 2929 C CA . SER A 1 359 ? -3.422 -1.709 1.238 1.00 95.31 359 SER A CA 1
ATOM 2930 C C . SER A 1 359 ? -2.532 -0.573 0.759 1.00 95.31 359 SER A C 1
ATOM 2932 O O . SER A 1 359 ? -2.733 0.574 1.148 1.00 95.31 359 SER A O 1
ATOM 2934 N N . MET A 1 360 ? -1.627 -0.872 -0.166 1.00 94.06 360 MET A N 1
ATOM 2935 C CA . MET A 1 360 ? -0.853 0.123 -0.904 1.00 94.06 360 MET A CA 1
ATOM 2936 C C . MET A 1 360 ? -1.169 0.008 -2.394 1.00 94.06 360 MET A C 1
ATOM 2938 O O . MET A 1 360 ? -1.431 -1.074 -2.913 1.00 94.06 360 MET A O 1
ATOM 2942 N N . LYS A 1 361 ? -1.157 1.140 -3.089 1.00 92.19 361 LYS A N 1
ATOM 2943 C CA . LYS A 1 361 ? -1.208 1.203 -4.547 1.00 92.19 361 LYS A CA 1
ATOM 2944 C C . LYS A 1 361 ? -0.285 2.307 -5.025 1.00 92.19 361 LYS A C 1
ATOM 2946 O O . LYS A 1 361 ? -0.418 3.455 -4.608 1.00 92.19 361 LYS A O 1
ATOM 2951 N N . ASN A 1 362 ? 0.580 1.977 -5.966 1.00 90.44 362 ASN A N 1
ATOM 2952 C CA . ASN A 1 362 ? 1.461 2.914 -6.640 1.00 90.44 362 ASN A CA 1
ATOM 2953 C C . ASN A 1 362 ? 1.415 2.697 -8.161 1.00 90.44 362 ASN A C 1
ATOM 2955 O O . ASN A 1 362 ? 0.858 1.720 -8.660 1.00 90.44 362 ASN A O 1
ATOM 2959 N N . THR A 1 363 ? 1.952 3.657 -8.913 1.00 89.00 363 THR A N 1
ATOM 2960 C CA . THR A 1 363 ? 2.102 3.552 -10.371 1.00 89.00 363 THR A CA 1
ATOM 2961 C C . THR A 1 363 ? 3.575 3.612 -10.732 1.00 89.00 363 THR A C 1
ATOM 2963 O O . THR A 1 363 ? 4.266 4.540 -10.323 1.00 89.00 363 THR A O 1
ATOM 2966 N N . PHE A 1 364 ? 4.043 2.684 -11.558 1.00 90.25 364 PHE A N 1
ATOM 2967 C CA . PHE A 1 364 ? 5.422 2.650 -12.035 1.00 90.25 364 PHE A CA 1
ATOM 2968 C C . PHE A 1 364 ? 5.482 2.583 -13.564 1.00 90.25 364 PHE A C 1
ATOM 2970 O O . PHE A 1 364 ? 4.478 2.377 -14.247 1.00 90.25 364 PHE A O 1
ATOM 2977 N N . ARG A 1 365 ? 6.674 2.812 -14.107 1.00 91.00 365 ARG A N 1
ATOM 2978 C CA . ARG A 1 365 ? 7.019 2.613 -15.513 1.00 91.00 365 ARG A CA 1
ATOM 2979 C C . ARG A 1 365 ? 8.111 1.575 -15.599 1.00 91.00 365 ARG A C 1
ATOM 2981 O O . ARG A 1 365 ? 9.019 1.576 -14.773 1.00 91.00 365 ARG A O 1
ATOM 2988 N N . VAL A 1 366 ? 8.030 0.756 -16.631 1.00 92.06 366 VAL A N 1
ATOM 2989 C CA . VAL A 1 366 ? 9.076 -0.188 -16.996 1.00 92.06 366 VAL A CA 1
ATOM 2990 C C . VAL A 1 366 ? 9.657 0.209 -18.337 1.00 92.06 366 VAL A C 1
ATOM 2992 O O . VAL A 1 366 ? 8.945 0.734 -19.196 1.00 92.06 366 VAL A O 1
ATOM 2995 N N . GLN A 1 367 ? 10.950 -0.016 -18.505 1.00 89.31 367 GLN A N 1
ATOM 2996 C CA . GLN A 1 367 ? 11.570 0.053 -19.814 1.00 89.31 367 GLN A CA 1
ATOM 2997 C C . GLN A 1 367 ? 11.348 -1.286 -20.512 1.00 89.31 367 GLN A C 1
ATOM 2999 O O . GLN A 1 367 ? 11.904 -2.307 -20.104 1.00 89.31 367 GLN A O 1
ATOM 3004 N N . GLU A 1 368 ? 10.528 -1.277 -21.559 1.00 84.25 368 GLU A N 1
ATOM 3005 C CA . GLU A 1 368 ? 10.397 -2.443 -22.424 1.00 84.25 368 GLU A CA 1
ATOM 3006 C C . GLU A 1 368 ? 11.723 -2.687 -23.158 1.00 84.25 368 GLU A C 1
ATOM 3008 O O . GLU A 1 368 ? 12.375 -1.725 -23.591 1.00 84.25 368 GLU A O 1
ATOM 3013 N N . PRO A 1 369 ? 12.157 -3.952 -23.289 1.00 80.06 369 PRO A N 1
ATOM 3014 C CA . PRO A 1 369 ? 13.273 -4.266 -24.162 1.00 80.06 369 PRO A CA 1
ATOM 3015 C C . PRO A 1 369 ? 12.935 -3.835 -25.600 1.00 80.06 369 PRO A C 1
ATOM 3017 O O . PRO A 1 369 ? 11.765 -3.872 -25.994 1.00 80.06 369 PRO A O 1
ATOM 3020 N N . PRO A 1 370 ? 13.937 -3.422 -26.394 1.00 82.81 370 PRO A N 1
ATOM 3021 C CA . PRO A 1 370 ? 13.719 -3.125 -27.802 1.00 82.81 370 PRO A CA 1
ATOM 3022 C C . PRO A 1 370 ? 13.099 -4.340 -28.500 1.00 82.81 370 PRO A C 1
ATOM 3024 O O . PRO A 1 370 ? 13.553 -5.469 -28.323 1.00 82.81 370 PRO A O 1
ATOM 3027 N N . LYS A 1 371 ? 12.043 -4.103 -29.284 1.00 86.88 371 LYS A N 1
ATOM 3028 C CA . LYS A 1 371 ? 11.361 -5.157 -30.055 1.00 86.88 371 LYS A CA 1
ATOM 3029 C C . LYS A 1 371 ? 12.213 -5.661 -31.216 1.00 86.88 371 LYS A C 1
ATOM 3031 O O . LYS A 1 371 ? 12.054 -6.803 -31.630 1.00 86.88 371 LYS A O 1
ATOM 3036 N N . PHE A 1 372 ? 13.110 -4.811 -31.706 1.00 91.44 372 PHE A N 1
ATOM 3037 C CA . PHE A 1 372 ? 14.042 -5.100 -32.780 1.00 91.44 372 PHE A CA 1
ATOM 3038 C C . PHE A 1 372 ? 15.473 -5.086 -32.239 1.00 91.44 372 PHE A C 1
ATOM 3040 O O . PHE A 1 372 ? 15.937 -4.078 -31.700 1.00 91.44 372 PHE A O 1
ATOM 3047 N N . ILE A 1 373 ? 16.153 -6.225 -32.337 1.00 91.06 373 ILE A N 1
ATOM 3048 C CA . ILE A 1 373 ? 17.492 -6.440 -31.785 1.00 91.06 373 ILE A CA 1
ATOM 3049 C C . ILE A 1 373 ? 18.392 -7.160 -32.780 1.00 91.06 373 ILE A C 1
ATOM 3051 O O . ILE A 1 373 ? 17.931 -7.871 -33.669 1.00 91.06 373 ILE A O 1
ATOM 3055 N N . VAL A 1 374 ? 19.699 -7.003 -32.580 1.00 92.25 374 VAL A N 1
ATOM 3056 C CA . VAL A 1 374 ? 20.708 -7.856 -33.210 1.00 92.25 374 VAL A CA 1
ATOM 3057 C C . VAL A 1 374 ? 20.711 -9.192 -32.479 1.00 92.25 374 VAL A C 1
ATOM 3059 O O . VAL A 1 374 ? 21.011 -9.234 -31.287 1.00 92.25 374 VAL A O 1
ATOM 3062 N N . GLU A 1 375 ? 20.405 -10.273 -33.184 1.00 91.44 375 GLU A N 1
ATOM 3063 C CA . GLU A 1 375 ? 20.498 -11.629 -32.638 1.00 91.44 375 GLU A CA 1
ATOM 3064 C C . GLU A 1 375 ? 21.927 -12.144 -32.695 1.00 91.44 375 GLU A C 1
ATOM 3066 O O . GLU A 1 375 ? 22.429 -12.746 -31.745 1.00 91.44 375 GLU A O 1
ATOM 3071 N N . GLN A 1 376 ? 22.602 -11.894 -33.818 1.00 91.38 376 GLN A N 1
ATOM 3072 C CA . GLN A 1 376 ? 23.920 -12.447 -34.056 1.00 91.38 376 GLN A CA 1
ATOM 3073 C C . GLN A 1 376 ? 24.766 -11.546 -34.948 1.00 91.38 376 GLN A C 1
ATOM 3075 O O . GLN A 1 376 ? 24.284 -10.919 -35.889 1.00 91.38 376 GLN A O 1
ATOM 3080 N N . VAL A 1 377 ? 26.069 -11.531 -34.673 1.00 90.44 377 VAL A N 1
ATOM 3081 C CA . VAL A 1 377 ? 27.080 -10.970 -35.567 1.00 90.44 377 VAL A CA 1
ATOM 3082 C C . VAL A 1 377 ? 28.060 -12.074 -35.929 1.00 90.44 377 VAL A C 1
ATOM 3084 O O . VAL A 1 377 ? 28.713 -12.655 -35.063 1.00 90.44 377 VAL A O 1
ATOM 3087 N N . GLN A 1 378 ? 28.158 -12.356 -37.219 1.00 89.00 378 GLN A N 1
ATOM 3088 C CA . GLN A 1 378 ? 29.072 -13.321 -37.811 1.00 89.00 378 GLN A CA 1
ATOM 3089 C C . GLN A 1 378 ? 29.934 -12.636 -38.874 1.00 89.00 378 GLN A C 1
ATOM 3091 O O . GLN A 1 378 ? 29.802 -11.445 -39.168 1.00 89.00 378 GLN A O 1
ATOM 3096 N N . TYR A 1 379 ? 30.823 -13.397 -39.495 1.00 87.12 379 TYR A N 1
ATOM 3097 C CA . TYR A 1 379 ? 31.565 -12.950 -40.662 1.00 87.12 379 TYR A CA 1
ATOM 3098 C C . TYR A 1 379 ? 31.856 -14.121 -41.594 1.00 87.12 379 TYR A C 1
ATOM 3100 O O . TYR A 1 379 ? 32.024 -15.260 -41.163 1.00 87.12 379 TYR A O 1
ATOM 3108 N N . SER A 1 380 ? 31.935 -13.833 -42.890 1.00 87.94 380 SER A N 1
ATOM 3109 C CA . SER A 1 380 ? 32.285 -14.817 -43.910 1.00 87.94 380 SER A CA 1
ATOM 3110 C C . SER A 1 380 ? 33.711 -14.598 -44.392 1.00 87.94 380 SER A C 1
ATOM 3112 O O . SER A 1 380 ? 34.015 -13.563 -44.985 1.00 87.94 380 SER A O 1
ATOM 3114 N N . TRP A 1 381 ? 34.574 -15.598 -44.210 1.00 80.38 381 TRP A N 1
ATOM 3115 C CA . TRP A 1 381 ? 35.955 -15.567 -44.702 1.00 80.38 381 TRP A CA 1
ATOM 3116 C C . TRP A 1 381 ? 36.038 -15.479 -46.224 1.00 80.38 381 TRP A C 1
ATOM 3118 O O . TRP A 1 381 ? 36.728 -14.616 -46.762 1.00 80.38 381 TRP A O 1
ATOM 3128 N N . GLY A 1 382 ? 35.303 -16.350 -46.923 1.00 84.38 382 GLY A N 1
ATOM 3129 C CA . GLY A 1 382 ? 35.327 -16.417 -48.384 1.00 84.38 382 GLY A CA 1
ATOM 3130 C C . GLY A 1 382 ? 34.766 -15.153 -49.031 1.00 84.38 382 GLY A C 1
ATOM 3131 O O . GLY A 1 382 ? 35.345 -14.631 -49.981 1.00 84.38 382 GLY A O 1
ATOM 3132 N N . LYS A 1 383 ? 33.670 -14.614 -48.477 1.00 87.94 383 LYS A N 1
ATOM 3133 C CA . LYS A 1 383 ? 33.011 -13.408 -49.004 1.00 87.94 383 LYS A CA 1
ATOM 3134 C C . LYS A 1 383 ? 33.559 -12.098 -48.420 1.00 87.94 383 LYS A C 1
ATOM 3136 O O . LYS A 1 383 ? 33.200 -11.034 -48.921 1.00 87.94 383 LYS A O 1
ATOM 3141 N N . LYS A 1 384 ? 34.421 -12.164 -47.398 1.00 90.12 384 LYS A N 1
ATOM 3142 C CA . LYS A 1 384 ? 35.049 -11.026 -46.697 1.00 90.12 384 LYS A CA 1
ATOM 3143 C C . LYS A 1 384 ? 34.039 -9.961 -46.267 1.00 90.12 384 LYS A C 1
ATOM 3145 O O . LYS A 1 384 ? 34.198 -8.772 -46.555 1.00 90.12 384 LYS A O 1
ATOM 3150 N N . ASN A 1 385 ? 32.981 -10.403 -45.594 1.00 92.94 385 ASN A N 1
ATOM 3151 C CA . ASN A 1 385 ? 31.929 -9.540 -45.065 1.00 92.94 385 ASN A CA 1
ATOM 3152 C C . ASN A 1 385 ? 31.608 -9.861 -43.602 1.00 92.94 385 ASN A C 1
ATOM 3154 O O . ASN A 1 385 ? 31.902 -10.950 -43.112 1.00 92.94 385 ASN A O 1
ATOM 3158 N N . PHE A 1 386 ? 31.012 -8.890 -42.918 1.00 93.44 386 PHE A N 1
ATOM 3159 C CA . PHE A 1 386 ? 30.343 -9.099 -41.638 1.00 93.44 386 PHE A CA 1
ATOM 3160 C C . PHE A 1 386 ? 28.862 -9.347 -41.912 1.00 93.44 386 PHE A C 1
ATOM 3162 O O . PHE A 1 386 ? 28.287 -8.639 -42.736 1.00 93.44 386 PHE A O 1
ATOM 3169 N N . ILE A 1 387 ? 28.269 -10.333 -41.250 1.00 94.94 387 ILE A N 1
ATOM 3170 C CA . ILE A 1 387 ? 26.853 -10.689 -41.361 1.00 94.94 387 ILE A CA 1
ATOM 3171 C C . ILE A 1 387 ? 26.209 -10.327 -40.030 1.00 94.94 387 ILE A C 1
ATOM 3173 O O . ILE A 1 387 ? 26.647 -10.801 -38.984 1.00 94.94 387 ILE A O 1
ATOM 3177 N N . ILE A 1 388 ? 25.213 -9.454 -40.066 1.00 95.69 388 ILE A N 1
ATOM 3178 C CA . ILE A 1 388 ? 24.463 -9.030 -38.888 1.00 95.69 388 ILE A CA 1
ATOM 3179 C C . ILE A 1 388 ? 23.045 -9.549 -39.063 1.00 95.69 388 ILE A C 1
ATOM 3181 O O . ILE A 1 388 ? 22.377 -9.125 -40.005 1.00 95.69 388 ILE A O 1
ATOM 3185 N N . SER A 1 389 ? 22.619 -10.441 -38.175 1.00 96.31 389 SER A N 1
ATOM 3186 C CA . SER A 1 389 ? 21.275 -11.020 -38.159 1.00 96.31 389 SER A CA 1
ATOM 3187 C C . SER A 1 389 ? 20.434 -10.358 -37.080 1.00 96.31 389 SER A C 1
ATOM 3189 O O . SER A 1 389 ? 20.924 -10.086 -35.976 1.00 96.31 389 SER A O 1
ATOM 3191 N N . PHE A 1 390 ? 19.176 -10.099 -37.401 1.00 95.38 390 PHE A N 1
ATOM 3192 C CA . PHE A 1 390 ? 18.221 -9.445 -36.523 1.00 95.38 390 PHE A CA 1
ATOM 3193 C C . PHE A 1 390 ? 17.010 -10.342 -36.292 1.00 95.38 390 PHE A C 1
ATOM 3195 O O . PHE A 1 390 ? 16.689 -11.186 -37.115 1.00 95.38 390 PHE A O 1
ATOM 3202 N N . ASN A 1 391 ? 16.287 -10.116 -35.200 1.00 94.56 391 ASN A N 1
ATOM 3203 C CA . ASN A 1 391 ? 15.122 -10.931 -34.843 1.00 94.56 391 ASN A CA 1
ATOM 3204 C C . ASN A 1 391 ? 13.872 -10.658 -35.702 1.00 94.56 391 ASN A C 1
ATOM 3206 O O . ASN A 1 391 ? 12.801 -11.199 -35.423 1.00 94.56 391 ASN A O 1
ATOM 3210 N N . ASN A 1 392 ? 13.966 -9.755 -36.683 1.00 94.62 392 ASN A N 1
ATOM 3211 C CA . ASN A 1 392 ? 12.880 -9.406 -37.591 1.00 94.62 392 ASN A CA 1
ATOM 3212 C C . ASN A 1 392 ? 13.420 -8.805 -38.903 1.00 94.62 392 ASN A C 1
ATOM 3214 O O . ASN A 1 392 ? 14.558 -8.336 -38.970 1.00 94.62 392 ASN A O 1
ATOM 3218 N N . HIS A 1 393 ? 12.569 -8.748 -39.929 1.00 94.75 393 HIS A N 1
ATOM 3219 C CA . HIS A 1 393 ? 12.881 -8.108 -41.205 1.00 94.75 393 HIS A CA 1
ATOM 3220 C C . HIS A 1 393 ? 13.181 -6.619 -41.035 1.00 94.75 393 HIS A C 1
ATOM 3222 O O . HIS A 1 393 ? 12.433 -5.872 -40.399 1.00 94.75 393 HIS A O 1
ATOM 3228 N N . ILE A 1 394 ? 14.252 -6.174 -41.678 1.00 93.69 394 ILE A N 1
ATOM 3229 C CA . ILE A 1 394 ? 14.759 -4.807 -41.570 1.00 93.69 394 ILE A CA 1
ATOM 3230 C C . ILE A 1 394 ? 14.064 -3.926 -42.607 1.00 93.69 394 ILE A C 1
ATOM 3232 O O . ILE A 1 394 ? 13.853 -4.345 -43.747 1.00 93.69 394 ILE A O 1
ATOM 3236 N N . ASN A 1 395 ? 13.749 -2.680 -42.255 1.00 94.38 395 ASN A N 1
ATOM 3237 C CA . ASN A 1 395 ? 13.333 -1.706 -43.254 1.00 94.38 395 ASN A CA 1
ATOM 3238 C C . ASN A 1 395 ? 14.470 -1.474 -44.264 1.00 94.38 395 ASN A C 1
ATOM 3240 O O . ASN A 1 395 ? 15.543 -1.002 -43.891 1.00 94.38 395 ASN A O 1
ATOM 3244 N N . GLU A 1 396 ? 14.227 -1.753 -45.544 1.00 92.69 396 GLU A N 1
ATOM 3245 C CA . GLU A 1 396 ? 15.257 -1.723 -46.593 1.00 92.69 396 GLU A CA 1
ATOM 3246 C C . GLU A 1 396 ? 15.990 -0.371 -46.691 1.00 92.69 396 GLU A C 1
ATOM 3248 O O . GLU A 1 396 ? 17.213 -0.323 -46.850 1.00 92.69 396 GLU A O 1
ATOM 3253 N N . LYS A 1 397 ? 15.274 0.752 -46.524 1.00 92.62 397 LYS A N 1
ATOM 3254 C CA . LYS A 1 397 ? 15.886 2.091 -46.592 1.00 92.62 397 LYS A CA 1
ATOM 3255 C C . LYS A 1 397 ? 16.875 2.322 -45.455 1.00 92.62 397 LYS A C 1
ATOM 3257 O O . LYS A 1 397 ? 17.935 2.909 -45.679 1.00 92.62 397 LYS A O 1
ATOM 3262 N N . ASP A 1 398 ? 16.533 1.870 -44.253 1.00 92.25 398 ASP A N 1
ATOM 3263 C CA . ASP A 1 398 ? 17.410 1.983 -43.090 1.00 92.25 398 ASP A CA 1
ATOM 3264 C C . ASP A 1 398 ? 18.554 0.955 -43.173 1.00 92.25 398 ASP A C 1
ATOM 3266 O O . ASP A 1 398 ? 19.698 1.293 -42.860 1.00 92.25 398 ASP A O 1
ATOM 3270 N N . ALA A 1 399 ? 18.279 -0.256 -43.677 1.00 93.81 399 ALA A N 1
ATOM 3271 C CA . ALA A 1 399 ? 19.249 -1.338 -43.869 1.00 93.81 399 ALA A CA 1
ATOM 3272 C C . ALA A 1 399 ? 20.402 -0.953 -44.805 1.00 93.81 399 ALA A C 1
ATOM 3274 O O . ALA A 1 399 ? 21.559 -1.297 -44.569 1.00 93.81 399 ALA A O 1
ATOM 3275 N N . LEU A 1 400 ? 20.113 -0.205 -45.870 1.00 94.75 400 LEU A N 1
ATOM 3276 C CA . LEU A 1 400 ? 21.121 0.212 -46.849 1.00 94.75 400 LEU A CA 1
ATOM 3277 C C . LEU A 1 400 ? 21.859 1.502 -46.446 1.00 94.75 400 LEU A C 1
ATOM 3279 O O . LEU A 1 400 ? 22.818 1.919 -47.108 1.00 94.75 400 LEU A O 1
ATOM 3283 N N . LYS A 1 401 ? 21.465 2.147 -45.341 1.00 94.25 401 LYS A N 1
ATOM 3284 C CA . LYS A 1 401 ? 22.035 3.424 -44.909 1.00 94.25 401 LYS A CA 1
ATOM 3285 C C . LYS A 1 401 ? 23.350 3.223 -44.156 1.00 94.25 401 LYS A C 1
ATOM 3287 O O . LYS A 1 401 ? 23.398 2.944 -42.964 1.00 94.25 401 LYS A O 1
ATOM 3292 N N . LYS A 1 402 ? 24.465 3.486 -44.837 1.00 91.44 402 LYS A N 1
ATOM 3293 C CA . LYS A 1 402 ? 25.823 3.306 -44.291 1.00 91.44 402 LYS A CA 1
ATOM 3294 C C . LYS A 1 402 ? 26.109 4.022 -42.963 1.00 91.44 402 LYS A C 1
ATOM 3296 O O . LYS A 1 402 ? 26.943 3.543 -42.201 1.00 91.44 402 LYS A O 1
ATOM 3301 N N . SER A 1 403 ? 25.458 5.149 -42.667 1.00 91.94 403 SER A N 1
ATOM 3302 C CA . SER A 1 403 ? 25.644 5.857 -41.389 1.00 91.94 403 SER A CA 1
ATOM 3303 C C . SER A 1 403 ? 25.208 5.040 -40.173 1.00 91.94 403 SER A C 1
ATOM 3305 O O . SER A 1 403 ? 25.737 5.273 -39.088 1.00 91.94 403 SER A O 1
ATOM 3307 N N . ASN A 1 404 ? 24.292 4.089 -40.370 1.00 93.81 404 ASN A N 1
ATOM 3308 C CA . ASN A 1 404 ? 23.719 3.263 -39.312 1.00 93.81 404 ASN A CA 1
ATOM 3309 C C . ASN A 1 404 ? 24.705 2.200 -38.811 1.00 93.81 404 ASN A C 1
ATOM 3311 O O . ASN A 1 404 ? 24.487 1.614 -37.758 1.00 93.81 404 ASN A O 1
ATOM 3315 N N . TYR A 1 405 ? 25.818 1.984 -39.523 1.00 94.31 405 TYR A N 1
ATOM 3316 C CA . TYR A 1 405 ? 26.822 0.976 -39.195 1.00 94.31 405 TYR A CA 1
ATOM 3317 C C . TYR A 1 405 ? 28.190 1.618 -38.976 1.00 94.31 405 TYR A C 1
ATOM 3319 O O . TYR A 1 405 ? 28.833 2.128 -39.901 1.00 94.31 405 TYR A O 1
ATOM 3327 N N . LYS A 1 406 ? 28.688 1.552 -37.742 1.00 93.75 406 LYS A N 1
ATOM 3328 C CA . LYS A 1 406 ? 30.046 1.977 -37.390 1.00 93.75 406 LYS A CA 1
ATOM 3329 C C . LYS A 1 406 ? 30.846 0.748 -36.982 1.00 93.75 406 LYS A C 1
ATOM 3331 O O . LYS A 1 406 ? 30.748 0.273 -35.857 1.00 93.75 406 LYS A O 1
ATOM 3336 N N . VAL A 1 407 ? 31.630 0.237 -37.924 1.00 91.38 407 VAL A N 1
ATOM 3337 C CA . VAL A 1 407 ? 32.496 -0.926 -37.714 1.00 91.38 407 VAL A CA 1
ATOM 3338 C C . VAL A 1 407 ? 33.888 -0.446 -37.328 1.00 91.38 407 VAL A C 1
ATOM 3340 O O . VAL A 1 407 ? 34.484 0.360 -38.043 1.00 91.38 407 VAL A O 1
ATOM 3343 N N . TYR A 1 408 ? 34.410 -0.948 -36.218 1.00 89.06 408 TYR A N 1
ATOM 3344 C CA . TYR A 1 408 ? 35.747 -0.672 -35.710 1.00 89.06 408 TYR A CA 1
ATOM 3345 C C . TYR A 1 408 ? 36.519 -1.974 -35.572 1.00 89.06 408 TYR A C 1
ATOM 3347 O O . TYR A 1 408 ? 35.988 -2.968 -35.085 1.00 89.06 408 TYR A O 1
ATOM 3355 N N . TYR A 1 409 ? 37.780 -1.941 -35.974 1.00 85.12 409 TYR A N 1
ATOM 3356 C CA . TYR A 1 409 ? 38.714 -3.044 -35.841 1.00 85.12 409 TYR A CA 1
ATOM 3357 C C . TYR A 1 409 ? 40.021 -2.520 -35.237 1.00 85.12 409 TYR A C 1
ATOM 3359 O O . TYR A 1 409 ? 40.577 -1.546 -35.751 1.00 85.12 409 TYR A O 1
ATOM 3367 N N . ASN A 1 410 ? 40.480 -3.097 -34.123 1.00 82.62 410 ASN A N 1
ATOM 3368 C CA . ASN A 1 410 ? 41.610 -2.598 -33.322 1.00 82.62 410 ASN A CA 1
ATOM 3369 C C . ASN A 1 410 ? 41.508 -1.086 -33.028 1.00 82.62 410 ASN A C 1
ATOM 3371 O O . ASN A 1 410 ? 42.448 -0.319 -33.240 1.00 82.62 410 ASN A O 1
ATOM 3375 N N . GLY A 1 411 ? 40.313 -0.627 -32.641 1.00 83.44 411 GLY A N 1
ATOM 3376 C CA . GLY A 1 411 ? 40.014 0.789 -32.380 1.00 83.44 411 GLY A CA 1
ATOM 3377 C C . GLY A 1 411 ? 39.939 1.691 -33.624 1.00 83.44 411 GLY A C 1
ATOM 3378 O O . GLY A 1 411 ? 39.489 2.832 -33.524 1.00 83.44 411 GLY A O 1
ATOM 3379 N N . LYS A 1 412 ? 40.308 1.205 -34.818 1.00 86.94 412 LYS A N 1
ATOM 3380 C CA . LYS A 1 412 ? 40.257 1.970 -36.075 1.00 86.94 412 LYS A CA 1
ATOM 3381 C C . LYS A 1 412 ? 38.951 1.721 -36.818 1.00 86.94 412 LYS A C 1
ATOM 3383 O O . LYS A 1 412 ? 38.545 0.583 -37.041 1.00 86.94 412 LYS A O 1
ATOM 3388 N N . LYS A 1 413 ? 38.294 2.796 -37.256 1.00 89.31 413 LYS A N 1
ATOM 3389 C CA . LYS A 1 413 ? 37.044 2.708 -38.021 1.00 89.31 413 LYS A CA 1
ATOM 3390 C C . LYS A 1 413 ? 37.293 2.103 -39.408 1.00 89.31 413 LYS A C 1
ATOM 3392 O O . LYS A 1 413 ? 38.076 2.639 -40.191 1.00 89.31 413 LYS A O 1
ATOM 3397 N N . LEU A 1 414 ? 36.582 1.028 -39.739 1.00 90.38 414 LEU A N 1
ATOM 3398 C CA . LEU A 1 414 ? 36.596 0.410 -41.060 1.00 90.38 414 LEU A CA 1
ATOM 3399 C C . LEU A 1 414 ? 35.652 1.139 -42.020 1.00 90.38 414 LEU A C 1
ATOM 3401 O O . LEU A 1 414 ? 34.519 1.493 -41.688 1.00 90.38 414 LEU A O 1
ATOM 3405 N N . ASN A 1 415 ? 36.112 1.339 -43.255 1.00 89.38 415 ASN A N 1
ATOM 3406 C CA . ASN A 1 415 ? 35.292 1.927 -44.307 1.00 89.38 415 ASN A CA 1
ATOM 3407 C C . ASN A 1 415 ? 34.504 0.832 -45.038 1.00 89.38 415 ASN A C 1
ATOM 3409 O O . ASN A 1 415 ? 35.075 0.068 -45.819 1.00 89.38 415 ASN A O 1
ATOM 3413 N N . ILE A 1 416 ? 33.195 0.784 -44.796 1.00 92.88 416 ILE A N 1
ATOM 3414 C CA . ILE A 1 416 ? 32.266 -0.134 -45.464 1.00 92.88 416 ILE A CA 1
ATOM 3415 C C . ILE A 1 416 ? 31.939 0.396 -46.860 1.00 92.88 416 ILE A C 1
ATOM 3417 O O . ILE A 1 416 ? 31.361 1.467 -46.992 1.00 92.88 416 ILE A O 1
ATOM 3421 N N . HIS A 1 417 ? 32.342 -0.296 -47.921 1.00 91.06 417 HIS A N 1
ATOM 3422 C CA . HIS A 1 417 ? 32.133 0.186 -49.293 1.00 91.06 417 HIS A CA 1
ATOM 3423 C C . HIS A 1 417 ? 30.830 -0.319 -49.915 1.00 91.06 417 HIS A C 1
ATOM 3425 O O . HIS A 1 417 ? 30.295 0.349 -50.793 1.00 91.06 417 HIS A O 1
ATOM 3431 N N . LYS A 1 418 ? 30.329 -1.468 -49.454 1.00 94.31 418 LYS A N 1
ATOM 3432 C CA . LYS A 1 418 ? 29.093 -2.077 -49.937 1.00 94.31 418 LYS A CA 1
ATOM 3433 C C . LYS A 1 418 ? 28.302 -2.644 -48.764 1.00 94.31 418 LYS A C 1
ATOM 3435 O O . LYS A 1 418 ? 28.881 -3.199 -47.830 1.00 94.31 418 LYS A O 1
ATOM 3440 N N . ILE A 1 419 ? 26.990 -2.479 -48.841 1.00 96.12 419 ILE A N 1
ATOM 3441 C CA . ILE A 1 419 ? 26.012 -3.038 -47.914 1.00 96.12 419 ILE A CA 1
ATOM 3442 C C . ILE A 1 419 ? 25.028 -3.840 -48.757 1.00 96.12 419 ILE A C 1
ATOM 3444 O O . ILE A 1 419 ? 24.632 -3.382 -49.828 1.00 96.12 419 ILE A O 1
ATOM 3448 N N . VAL A 1 420 ? 24.699 -5.048 -48.311 1.00 96.38 420 VAL A N 1
ATOM 3449 C CA . VAL A 1 420 ? 23.655 -5.876 -48.919 1.00 96.38 420 VAL A CA 1
ATOM 3450 C C . VAL A 1 420 ? 22.656 -6.218 -47.830 1.00 96.38 420 VAL A C 1
ATOM 3452 O O . VAL A 1 420 ? 23.052 -6.672 -46.761 1.00 96.38 420 VAL A O 1
ATOM 3455 N N . HIS A 1 421 ? 21.382 -5.981 -48.104 1.00 95.69 421 HIS A N 1
ATOM 3456 C CA . HIS A 1 421 ? 20.270 -6.357 -47.241 1.00 95.69 421 HIS A CA 1
ATOM 3457 C C . HIS A 1 421 ? 19.611 -7.611 -47.818 1.00 95.69 421 HIS A C 1
ATOM 3459 O O . HIS A 1 421 ? 19.386 -7.684 -49.025 1.00 95.69 421 HIS A O 1
ATOM 3465 N N . ILE A 1 422 ? 19.371 -8.608 -46.968 1.00 94.38 422 ILE A N 1
ATOM 3466 C CA . ILE A 1 422 ? 18.663 -9.844 -47.306 1.00 94.38 422 ILE A CA 1
ATOM 3467 C C . ILE A 1 422 ? 17.745 -10.146 -46.127 1.00 94.38 422 ILE A C 1
ATOM 3469 O O . ILE A 1 422 ? 18.241 -10.533 -45.080 1.00 94.38 422 ILE A O 1
ATOM 3473 N N . GLU A 1 423 ? 16.438 -9.940 -46.284 1.00 92.44 423 GLU A N 1
ATOM 3474 C CA . GLU A 1 423 ? 15.427 -10.239 -45.257 1.00 92.44 423 GLU A CA 1
ATOM 3475 C C . GLU A 1 423 ? 15.719 -9.617 -43.871 1.00 92.44 423 GLU A C 1
ATOM 3477 O O . GLU A 1 423 ? 15.509 -8.417 -43.664 1.00 92.44 423 GLU A O 1
ATOM 3482 N N . ASP A 1 424 ? 16.168 -10.431 -42.923 1.00 94.69 424 ASP A N 1
ATOM 3483 C CA . ASP A 1 424 ? 16.525 -10.122 -41.538 1.00 94.69 424 ASP A CA 1
ATOM 3484 C C . ASP A 1 424 ? 18.036 -9.893 -41.354 1.00 94.69 424 ASP A C 1
ATOM 3486 O O . ASP A 1 424 ? 18.512 -9.746 -40.231 1.00 94.69 424 ASP A O 1
ATOM 3490 N N . GLN A 1 425 ? 18.813 -9.852 -42.442 1.00 96.56 425 GLN A N 1
ATOM 3491 C CA . GLN A 1 425 ? 20.270 -9.752 -42.415 1.00 96.56 425 GLN A CA 1
ATOM 3492 C C . GLN A 1 425 ? 20.816 -8.539 -43.161 1.00 96.56 425 GLN A C 1
ATOM 3494 O O . GLN A 1 425 ? 20.376 -8.175 -44.256 1.00 96.56 425 GLN A O 1
ATOM 3499 N N . VAL A 1 426 ? 21.887 -7.964 -42.608 1.00 96.88 426 VAL A N 1
ATOM 3500 C CA . VAL A 1 426 ? 22.739 -6.989 -43.295 1.00 96.88 426 VAL A CA 1
ATOM 3501 C C . VAL A 1 426 ? 24.162 -7.513 -43.413 1.00 96.88 426 VAL A C 1
ATOM 3503 O O . VAL A 1 426 ? 24.819 -7.844 -42.427 1.00 96.88 426 VAL A O 1
ATOM 3506 N N . LEU A 1 427 ? 24.663 -7.524 -44.644 1.00 96.94 427 LEU A N 1
ATOM 3507 C CA . LEU A 1 427 ? 26.017 -7.920 -44.987 1.00 96.94 427 LEU A CA 1
ATOM 3508 C C . LEU A 1 427 ? 26.852 -6.663 -45.257 1.00 96.94 427 LEU A C 1
ATOM 3510 O O . LEU A 1 427 ? 26.625 -5.940 -46.231 1.00 96.94 427 LEU A O 1
ATOM 3514 N N . LEU A 1 428 ? 27.851 -6.411 -44.411 1.00 95.94 428 LEU A N 1
ATOM 3515 C CA . LEU A 1 428 ? 28.752 -5.263 -44.513 1.00 95.94 428 LEU A CA 1
ATOM 3516 C C . LEU A 1 428 ? 30.083 -5.675 -45.140 1.00 95.94 428 LEU A C 1
ATOM 3518 O O . LEU A 1 428 ? 30.814 -6.496 -44.586 1.00 95.94 428 LEU A O 1
ATOM 3522 N N . TYR A 1 429 ? 30.440 -5.049 -46.259 1.00 94.62 429 TYR A N 1
ATOM 3523 C CA . TYR A 1 429 ? 31.685 -5.314 -46.977 1.00 94.62 429 TYR A CA 1
ATOM 3524 C C . TYR A 1 429 ? 32.683 -4.159 -46.787 1.00 94.62 429 TYR A C 1
ATOM 3526 O O . TYR A 1 429 ? 32.481 -3.061 -47.329 1.00 94.62 429 TYR A O 1
ATOM 3534 N N . PRO A 1 430 ? 33.800 -4.360 -46.067 1.00 92.25 430 PRO A N 1
ATOM 3535 C CA . PRO A 1 430 ? 34.882 -3.377 -45.991 1.00 92.25 430 PRO A CA 1
ATOM 3536 C C . PRO A 1 430 ? 35.554 -3.163 -47.348 1.00 92.25 430 PRO A C 1
ATOM 3538 O O . PRO A 1 430 ? 35.466 -4.014 -48.231 1.00 92.25 430 PRO A O 1
ATOM 3541 N N . LYS A 1 431 ? 36.235 -2.028 -47.550 1.00 89.00 431 LYS A N 1
ATOM 3542 C CA . LYS A 1 431 ? 37.013 -1.787 -48.782 1.00 89.00 431 LYS A CA 1
ATOM 3543 C C . LYS A 1 431 ? 37.993 -2.950 -49.057 1.00 89.00 431 LYS A C 1
ATOM 3545 O O . LYS A 1 431 ? 38.746 -3.299 -48.145 1.00 89.00 431 LYS A O 1
ATOM 3550 N N . PRO A 1 432 ? 38.084 -3.474 -50.298 1.00 83.81 432 PRO A N 1
ATOM 3551 C CA . PRO A 1 432 ? 38.879 -4.670 -50.609 1.00 83.81 432 PRO A CA 1
ATOM 3552 C C . PRO A 1 432 ? 40.343 -4.613 -50.150 1.00 83.81 432 PRO A C 1
ATOM 3554 O O . PRO A 1 432 ? 40.851 -5.588 -49.602 1.00 83.81 432 PRO A O 1
ATOM 3557 N N . LYS A 1 433 ? 40.996 -3.447 -50.293 1.00 81.12 433 LYS A N 1
ATOM 3558 C CA . LYS A 1 433 ? 42.394 -3.228 -49.871 1.00 81.12 433 LYS A CA 1
ATOM 3559 C C . LYS A 1 433 ? 42.633 -3.512 -48.383 1.00 81.12 433 LYS A C 1
ATOM 3561 O O . LYS A 1 433 ? 43.715 -3.945 -48.023 1.00 81.12 433 LYS A O 1
ATOM 3566 N N . ILE A 1 434 ? 41.635 -3.259 -47.537 1.00 82.25 434 ILE A N 1
ATOM 3567 C CA . ILE A 1 434 ? 41.725 -3.420 -46.078 1.00 82.25 434 ILE A CA 1
ATOM 3568 C C . ILE A 1 434 ? 41.108 -4.759 -45.646 1.00 82.25 434 ILE A C 1
ATOM 3570 O O . ILE A 1 434 ? 41.556 -5.360 -44.674 1.00 82.25 434 ILE A O 1
ATOM 3574 N N . ALA A 1 435 ? 40.114 -5.260 -46.388 1.00 83.00 435 ALA A N 1
ATOM 3575 C CA . ALA A 1 435 ? 39.407 -6.497 -46.072 1.00 83.00 435 ALA A CA 1
ATOM 3576 C C . ALA A 1 435 ? 40.343 -7.717 -45.992 1.00 83.00 435 ALA A C 1
ATOM 3578 O O . ALA A 1 435 ? 40.205 -8.528 -45.086 1.00 83.00 435 ALA A O 1
ATOM 3579 N N . ASN A 1 436 ? 41.332 -7.840 -46.883 1.00 81.88 436 ASN A N 1
ATOM 3580 C CA . ASN A 1 436 ? 42.267 -8.973 -46.840 1.00 81.88 436 ASN A CA 1
ATOM 3581 C C . ASN A 1 436 ? 43.059 -9.022 -45.530 1.00 81.88 436 ASN A C 1
ATOM 3583 O O . ASN A 1 436 ? 43.153 -10.078 -44.913 1.00 81.88 436 ASN A O 1
ATOM 3587 N N . THR A 1 437 ? 43.591 -7.875 -45.107 1.00 82.00 437 THR A N 1
ATOM 3588 C CA . THR A 1 437 ? 44.371 -7.746 -43.874 1.00 82.00 437 THR A CA 1
ATOM 3589 C C . THR A 1 437 ? 43.501 -8.014 -42.651 1.00 82.00 437 THR A C 1
ATOM 3591 O O . THR A 1 437 ? 43.826 -8.880 -41.851 1.00 82.00 437 THR A O 1
ATOM 3594 N N . VAL A 1 438 ? 42.340 -7.358 -42.562 1.00 83.38 438 VAL A N 1
ATOM 3595 C CA . VAL A 1 438 ? 41.423 -7.495 -41.420 1.00 83.38 438 VAL A CA 1
ATOM 3596 C C . VAL A 1 438 ? 40.953 -8.937 -41.245 1.00 83.38 438 VAL A C 1
ATOM 3598 O O . VAL A 1 438 ? 41.042 -9.480 -40.153 1.00 83.38 438 VAL A O 1
ATOM 3601 N N . PHE A 1 439 ? 40.477 -9.590 -42.307 1.00 85.44 439 PHE A N 1
ATOM 3602 C CA . PHE A 1 439 ? 39.969 -10.958 -42.183 1.00 85.44 439 PHE A CA 1
ATOM 3603 C C . PHE A 1 439 ? 41.103 -11.968 -41.949 1.00 85.44 439 PHE A C 1
ATOM 3605 O O . PHE A 1 439 ? 40.919 -12.924 -41.206 1.00 85.44 439 PHE A O 1
ATOM 3612 N N . LYS A 1 440 ? 42.306 -11.753 -42.494 1.00 81.44 440 LYS A N 1
ATOM 3613 C CA . LYS A 1 440 ? 43.455 -12.600 -42.143 1.00 81.44 440 LYS A CA 1
ATOM 3614 C C . LYS A 1 440 ? 43.784 -12.501 -40.648 1.00 81.44 440 LYS A C 1
ATOM 3616 O O . LYS A 1 440 ? 43.950 -13.523 -39.991 1.00 81.44 440 LYS A O 1
ATOM 3621 N N . GLU A 1 441 ? 43.818 -11.290 -40.103 1.00 79.62 441 GLU A N 1
ATOM 3622 C CA . GLU A 1 441 ? 44.139 -11.074 -38.692 1.00 79.62 441 GLU A CA 1
ATOM 3623 C C . GLU A 1 441 ? 43.041 -11.581 -37.740 1.00 79.62 441 GLU A C 1
ATOM 3625 O O . GLU A 1 441 ? 43.367 -12.182 -36.718 1.00 79.62 441 GLU A O 1
ATOM 3630 N N . ILE A 1 442 ? 41.749 -11.425 -38.070 1.00 76.31 442 ILE A N 1
ATOM 3631 C CA . ILE A 1 442 ? 40.656 -12.022 -37.271 1.00 76.31 442 ILE A CA 1
ATOM 3632 C C . ILE A 1 442 ? 40.803 -13.553 -37.252 1.00 76.31 442 ILE A C 1
ATOM 3634 O O . ILE A 1 442 ? 40.617 -14.173 -36.204 1.00 76.31 442 ILE A O 1
ATOM 3638 N N . TYR A 1 443 ? 41.164 -14.170 -38.385 1.00 77.56 443 TYR A N 1
ATOM 3639 C CA . TYR A 1 443 ? 41.326 -15.624 -38.492 1.00 77.56 443 TYR A CA 1
ATOM 3640 C C . TYR A 1 443 ? 42.474 -16.122 -37.608 1.00 77.56 443 TYR A C 1
ATOM 3642 O O . TYR A 1 443 ? 42.323 -17.082 -36.850 1.00 77.56 443 TYR A O 1
ATOM 3650 N N . GLU A 1 444 ? 43.610 -15.426 -37.650 1.00 75.06 444 GLU A N 1
ATOM 3651 C CA . GLU A 1 444 ? 44.771 -15.725 -36.810 1.00 75.06 444 GLU A CA 1
ATOM 3652 C C . GLU A 1 444 ? 44.489 -15.480 -35.317 1.00 75.06 444 GLU A C 1
ATOM 3654 O O . GLU A 1 444 ? 44.892 -16.285 -34.474 1.00 75.06 444 GLU A O 1
ATOM 3659 N N . ALA A 1 445 ? 43.751 -14.420 -34.971 1.00 71.31 445 ALA A N 1
ATOM 3660 C CA . ALA A 1 445 ? 43.364 -14.123 -33.592 1.00 71.31 445 ALA A CA 1
ATOM 3661 C C . ALA A 1 445 ? 42.470 -15.219 -32.988 1.00 71.31 445 ALA A C 1
ATOM 3663 O O . ALA A 1 445 ? 42.678 -15.609 -31.836 1.00 71.31 445 ALA A O 1
ATOM 3664 N N . GLN A 1 446 ? 41.529 -15.760 -33.771 1.00 70.06 446 GLN A N 1
ATOM 3665 C CA . GLN A 1 446 ? 40.695 -16.886 -33.346 1.00 70.06 446 GLN A CA 1
ATOM 3666 C C . GLN A 1 446 ? 41.484 -18.176 -33.155 1.00 70.06 446 GLN A C 1
ATOM 3668 O O . GLN A 1 446 ? 41.281 -18.869 -32.161 1.00 70.06 446 GLN A O 1
ATOM 3673 N N . LYS A 1 447 ? 42.397 -18.490 -34.083 1.00 70.94 447 LYS A N 1
ATOM 3674 C CA . LYS A 1 447 ? 43.240 -19.689 -33.995 1.00 70.94 447 LYS A CA 1
ATOM 3675 C C . LYS A 1 447 ? 44.108 -19.693 -32.729 1.00 70.94 447 LYS A C 1
ATOM 3677 O O . LYS A 1 447 ? 44.401 -20.755 -32.194 1.00 70.94 447 LYS A O 1
ATOM 3682 N N . ASN A 1 448 ? 44.475 -18.511 -32.237 1.00 66.56 448 ASN A N 1
ATOM 3683 C CA . ASN A 1 448 ? 45.330 -18.327 -31.065 1.00 66.56 448 ASN A CA 1
ATOM 3684 C C . ASN A 1 448 ? 44.560 -18.138 -29.738 1.00 66.56 448 ASN A C 1
ATOM 3686 O O . ASN A 1 448 ? 45.160 -17.698 -28.759 1.00 66.56 448 ASN A O 1
ATOM 3690 N N . CYS A 1 449 ? 43.248 -18.418 -29.687 1.00 58.09 449 CYS A N 1
ATOM 3691 C CA . CYS A 1 449 ? 42.398 -18.279 -28.490 1.00 58.09 449 CYS A CA 1
ATOM 3692 C C . CYS A 1 449 ? 42.464 -16.904 -27.787 1.00 58.09 449 CYS A C 1
ATOM 3694 O O . CYS A 1 449 ? 42.114 -16.787 -26.611 1.00 58.09 449 CYS A O 1
ATOM 3696 N N . LYS A 1 450 ? 42.872 -15.833 -28.485 1.00 55.81 450 LYS A N 1
ATOM 3697 C CA . LYS A 1 450 ? 42.697 -14.469 -27.970 1.00 55.81 450 LYS A CA 1
ATOM 3698 C C . LYS A 1 450 ? 41.213 -14.123 -28.077 1.00 55.81 450 LYS A C 1
ATOM 3700 O O . LYS A 1 450 ? 40.600 -14.375 -29.113 1.00 55.81 450 LYS A O 1
ATOM 3705 N N . LYS A 1 451 ? 40.616 -13.575 -27.011 1.00 51.34 451 LYS A N 1
ATOM 3706 C CA . LYS A 1 451 ? 39.195 -13.183 -26.986 1.00 51.34 451 LYS A CA 1
ATOM 3707 C C . LYS A 1 451 ? 38.901 -12.251 -28.172 1.00 51.34 451 LYS A C 1
ATOM 3709 O O . LYS A 1 451 ? 39.222 -11.069 -28.126 1.00 51.34 451 LYS A O 1
ATOM 3714 N N . GLY A 1 452 ? 38.261 -12.767 -29.225 1.00 50.69 452 GLY A N 1
ATOM 3715 C CA . GLY A 1 452 ? 37.958 -12.010 -30.452 1.00 50.69 452 GLY A CA 1
ATOM 3716 C C . GLY A 1 452 ? 37.106 -10.749 -30.234 1.00 50.69 452 GLY A C 1
ATOM 3717 O O . GLY A 1 452 ? 37.078 -9.869 -31.091 1.00 50.69 452 GLY A O 1
ATOM 3718 N N . ALA A 1 453 ? 36.465 -10.626 -29.067 1.00 48.72 453 ALA A N 1
ATOM 3719 C CA . ALA A 1 453 ? 35.684 -9.463 -28.653 1.00 48.72 453 ALA A CA 1
ATOM 3720 C C . ALA A 1 453 ? 36.518 -8.190 -28.391 1.00 48.72 453 ALA A C 1
ATOM 3722 O O . ALA A 1 453 ? 35.961 -7.098 -28.415 1.00 48.72 453 ALA A O 1
ATOM 3723 N N . GLU A 1 454 ? 37.834 -8.289 -28.171 1.00 53.00 454 GLU A N 1
ATOM 3724 C CA . GLU A 1 454 ? 38.686 -7.100 -27.961 1.00 53.00 454 GLU A CA 1
ATOM 3725 C C . GLU A 1 454 ? 39.076 -6.400 -29.275 1.00 53.00 454 GLU A C 1
ATOM 3727 O O . GLU A 1 454 ? 39.525 -5.255 -29.275 1.00 53.00 454 GLU A O 1
ATOM 3732 N N . VAL A 1 455 ? 38.875 -7.072 -30.411 1.00 69.12 455 VAL A N 1
ATOM 3733 C CA . VAL A 1 455 ? 39.439 -6.671 -31.703 1.00 69.12 455 VAL A CA 1
ATOM 3734 C C . VAL A 1 455 ? 38.386 -6.079 -32.648 1.00 69.12 455 VAL A C 1
ATOM 3736 O O . VAL A 1 455 ? 38.713 -5.180 -33.419 1.00 69.12 455 VAL A O 1
ATOM 3739 N N . LEU A 1 456 ? 37.123 -6.518 -32.586 1.00 79.94 456 LEU A N 1
ATOM 3740 C CA . LEU A 1 456 ? 36.039 -6.071 -33.472 1.00 79.94 456 LEU A CA 1
ATOM 3741 C C . LEU A 1 456 ? 34.872 -5.486 -32.666 1.00 79.94 456 LEU A C 1
ATOM 3743 O O . LEU A 1 456 ? 34.296 -6.160 -31.819 1.00 79.94 456 LEU A O 1
ATOM 3747 N N . ASN A 1 457 ? 34.474 -4.253 -32.983 1.00 85.50 457 ASN A N 1
ATOM 3748 C CA . ASN A 1 457 ? 33.316 -3.587 -32.390 1.00 85.50 457 ASN A CA 1
ATOM 3749 C C . ASN A 1 457 ? 32.419 -3.025 -33.500 1.00 85.50 457 ASN A C 1
ATOM 3751 O O . ASN A 1 457 ? 32.851 -2.191 -34.298 1.00 85.50 457 ASN A O 1
ATOM 3755 N N . ILE A 1 458 ? 31.171 -3.487 -33.563 1.00 89.62 458 ILE A N 1
ATOM 3756 C CA . ILE A 1 458 ? 30.167 -3.003 -34.511 1.00 89.62 458 ILE A CA 1
ATOM 3757 C C . ILE A 1 458 ? 29.092 -2.267 -33.724 1.00 89.62 458 ILE A C 1
ATOM 3759 O O . ILE A 1 458 ? 28.349 -2.867 -32.954 1.00 89.62 458 ILE A O 1
ATOM 3763 N N . LYS A 1 459 ? 28.993 -0.959 -33.955 1.00 90.94 459 LYS A N 1
ATOM 3764 C CA . LYS A 1 459 ? 27.943 -0.121 -33.388 1.00 90.94 459 LYS A CA 1
ATOM 3765 C C . LYS A 1 459 ? 26.854 0.106 -34.430 1.00 90.94 459 LYS A C 1
ATOM 3767 O O . LYS A 1 459 ? 27.158 0.562 -35.537 1.00 90.94 459 LYS A O 1
ATOM 3772 N N . ILE A 1 460 ? 25.615 -0.206 -34.063 1.00 91.06 460 ILE A N 1
ATOM 3773 C CA . ILE A 1 460 ? 24.431 -0.045 -34.909 1.00 91.06 460 ILE A CA 1
ATOM 3774 C C . ILE A 1 460 ? 23.543 1.031 -34.297 1.00 91.06 460 ILE A C 1
ATOM 3776 O O . ILE A 1 460 ? 23.296 1.017 -33.093 1.00 91.06 460 ILE A O 1
ATOM 3780 N N . GLU A 1 461 ? 23.120 1.991 -35.110 1.00 89.00 461 GLU A N 1
ATOM 3781 C CA . GLU A 1 461 ? 22.324 3.143 -34.682 1.00 89.00 461 GLU A CA 1
ATOM 3782 C C . GLU A 1 461 ? 21.220 3.419 -35.716 1.00 89.00 461 GLU A C 1
ATOM 3784 O O . GLU A 1 461 ? 21.431 3.204 -36.908 1.00 89.00 461 GLU A O 1
ATOM 3789 N N . ASP A 1 462 ? 20.061 3.905 -35.261 1.00 88.25 462 ASP A N 1
ATOM 3790 C CA . ASP A 1 462 ? 18.943 4.368 -36.103 1.00 88.25 462 ASP A CA 1
ATOM 3791 C C . ASP A 1 462 ? 18.455 3.360 -37.167 1.00 88.25 462 ASP A C 1
ATOM 3793 O O . ASP A 1 462 ? 18.119 3.737 -38.295 1.00 88.25 462 ASP A O 1
ATOM 3797 N N . LEU A 1 463 ? 18.429 2.071 -36.814 1.00 91.50 463 LEU A N 1
ATOM 3798 C CA . LEU A 1 463 ? 17.909 0.992 -37.653 1.00 91.50 463 LEU A CA 1
ATOM 3799 C C . LEU A 1 463 ? 16.521 0.570 -37.163 1.00 91.50 463 LEU A C 1
ATOM 3801 O O . LEU A 1 463 ? 16.360 0.352 -35.964 1.00 91.50 463 LEU A O 1
ATOM 3805 N N . ARG A 1 464 ? 15.555 0.431 -38.078 1.00 92.25 464 ARG A N 1
ATOM 3806 C CA . ARG A 1 464 ? 14.189 -0.010 -37.763 1.00 92.25 464 ARG A CA 1
ATOM 3807 C C . ARG A 1 464 ? 13.804 -1.269 -38.521 1.00 92.25 464 ARG A C 1
ATOM 3809 O O . ARG A 1 464 ? 14.272 -1.492 -39.642 1.00 92.25 464 ARG A O 1
ATOM 3816 N N . ASP A 1 465 ? 12.912 -2.053 -37.930 1.00 92.50 465 ASP A N 1
ATOM 3817 C CA . ASP A 1 465 ? 12.267 -3.171 -38.618 1.00 92.50 465 ASP A CA 1
ATOM 3818 C C . ASP A 1 465 ? 11.155 -2.689 -39.575 1.00 92.50 465 ASP A C 1
ATOM 3820 O O . ASP A 1 465 ? 10.821 -1.501 -39.650 1.00 92.50 465 ASP A O 1
ATOM 3824 N N . ILE A 1 466 ? 10.558 -3.613 -40.331 1.00 92.19 466 ILE A N 1
ATOM 3825 C CA . ILE A 1 466 ? 9.428 -3.317 -41.231 1.00 92.19 466 ILE A CA 1
ATOM 3826 C C . ILE A 1 466 ? 8.179 -2.780 -40.508 1.00 92.19 466 ILE A C 1
ATOM 3828 O O . ILE A 1 466 ? 7.338 -2.143 -41.139 1.00 92.19 466 ILE A O 1
ATOM 3832 N N . ASN A 1 467 ? 8.071 -2.992 -39.194 1.00 90.75 467 ASN A N 1
ATOM 3833 C CA . ASN A 1 467 ? 6.979 -2.500 -38.356 1.00 90.75 467 ASN A CA 1
ATOM 3834 C C . ASN A 1 467 ? 7.283 -1.117 -37.747 1.00 90.75 467 ASN A C 1
ATOM 3836 O O . ASN A 1 467 ? 6.426 -0.539 -37.077 1.00 90.75 467 ASN A O 1
ATOM 3840 N N . GLY A 1 468 ? 8.481 -0.572 -37.989 1.00 86.44 468 GLY A N 1
ATOM 3841 C CA . GLY A 1 468 ? 8.924 0.728 -37.495 1.00 86.44 468 GLY A CA 1
ATOM 3842 C C . GLY A 1 468 ? 9.429 0.733 -36.050 1.00 86.44 468 GLY A C 1
ATOM 3843 O O . GLY A 1 468 ? 9.489 1.820 -35.468 1.00 86.44 468 GLY A O 1
ATOM 3844 N N . ASN A 1 469 ? 9.756 -0.436 -35.481 1.00 85.19 469 ASN A N 1
ATOM 3845 C CA . ASN A 1 469 ? 10.330 -0.576 -34.134 1.00 85.19 469 ASN A CA 1
ATOM 3846 C C . ASN A 1 469 ? 11.792 -0.151 -34.052 1.00 85.19 469 ASN A C 1
ATOM 3848 O O . ASN A 1 469 ? 12.510 -0.322 -35.063 1.00 85.19 469 ASN A O 1
#

Sequence (469 aa):
MPTKLLKRLLLILFFSTTPIFPQEGFVTGQLIDKKNGEPIVFATIRVKGKAIGVISNLDGSFRIPERFKDFGSVLEISSMGYVTKDILLYDLSKYKTNSIRLVPAVVLLDEVVVEGVQKVRKRAPGDKTLSAIKIVDKAINSIPLNYPTLPFTTVGYYRDFQRSNNKYINLNEALFEVWDQGFSASDYETTKIRILENKRNLDFPIDSVSARPYDYISKSKTIPGAYLDSYGGNEFTILRIHDALRNNSMDSFDYVNVLKTDFLKNHTFKKEDEVLLNNEKLYKISFKKYMGLVQVKGNLFISQQNFAIYKMEYTINNRYREKLRYSRRYYKNRPKVSLFSVVVGYAPVDGFMYPNFHSMKNTFRVQEPPKFIVEQVQYSWGKKNFIISFNNHINEKDALKKSNYKVYYNGKKLNIHKIVHIEDQVLLYPKPKIANTVFKEIYEAQKNCKKGAEVLNIKIEDLRDINGN

Secondary structure (DSSP, 8-state):
--HHHHHHHHHHHTS----------EEEEEEEETTT--B-TT-EEEETTSS-EEE--TTSEEEEEGGGGGT-SEEEEE-TTB--EEEEGGGS-SSS-EEEEEPBPP-PPPP-------S-----TT--PPPHHHHHHHHHHTHHHHS--S-EEEEEEEEEEEEETTEEEEEEEEEEEEEE--TTS-HHHH-EEEEEEE---TTS---TTTTSPPBTTT-SEE-TT-----GGG-HHHHHHHT-TTTTTTSB-STTTSBHHHHHHHH-EEEEEEEEEETTEEEEEEEEEEEETTEEEEEEEEEETTT--EEEEEEEEEE--EEEPTT-SS-EEEPPPEEEEEEEEEEEEETTEEEEEEEEEEE--EE-PPPSS-EEEEEEETTTTEEEEEESSPBPHHHHT-GGGEEEEETTEEP-EEEEEEETTEEEEEE-HHHHHHHHHHHHHHHHTT--GGGTEEEEE-S--BTT--